Protein AF-0000000069164156 (afdb_homodimer)

Organism: Gadus morhua (NCBI:txid8049)

Solvent-accessible surface area (backbone atoms only — not comparable to full-atom values): 36727 Å² total; per-residue (Å²): 124,60,82,70,53,62,50,69,59,61,73,39,44,88,67,68,81,88,57,86,74,71,64,70,59,52,54,51,50,47,49,49,48,49,48,48,49,50,50,50,49,50,50,50,48,47,49,49,45,45,46,47,46,43,46,46,45,43,45,49,44,43,46,55,59,69,58,55,65,72,64,68,71,74,70,74,67,73,87,68,68,68,37,82,77,46,56,46,67,70,78,40,80,40,43,37,70,47,64,89,41,56,48,30,17,24,53,47,52,46,66,45,45,55,92,90,40,78,55,27,30,41,38,34,58,17,79,41,96,58,37,21,25,28,46,41,34,32,14,62,30,63,66,29,41,51,71,42,46,56,57,92,30,71,49,65,76,44,97,52,70,74,42,88,80,21,40,35,31,26,25,46,39,52,48,59,58,22,39,35,29,26,22,41,93,42,56,25,45,28,35,34,32,68,81,82,62,45,78,31,60,30,76,55,64,88,52,47,33,45,88,47,65,30,26,22,12,44,99,90,48,67,44,77,32,37,11,48,35,33,30,32,31,78,85,42,43,33,40,35,34,26,24,61,87,54,66,41,13,33,29,42,29,33,47,40,74,57,94,79,26,44,37,82,51,68,70,48,80,53,88,48,49,32,51,67,18,39,46,49,34,32,49,67,62,27,39,35,32,26,29,71,74,46,59,51,32,35,28,35,33,32,37,35,34,67,89,78,66,52,71,43,73,74,62,72,43,63,38,70,43,94,39,69,50,63,62,16,48,33,31,32,59,77,77,35,29,36,26,34,18,20,67,25,29,42,34,29,28,43,52,39,70,92,134,73,82,83,52,51,94,58,55,75,90,60,86,84,75,75,89,82,72,85,71,62,71,67,50,59,61,51,52,54,52,49,50,54,52,48,54,54,50,52,57,52,50,55,54,49,52,52,49,48,48,51,46,44,49,46,46,45,48,48,45,48,46,55,59,73,50,60,65,69,66,66,73,71,69,74,68,76,88,69,69,65,38,83,75,47,55,47,66,69,78,41,78,39,43,36,70,48,64,88,40,56,49,31,18,23,54,46,53,46,66,44,45,55,92,91,41,78,55,27,30,39,39,35,55,18,79,42,96,58,36,21,25,28,46,40,34,32,14,61,29,64,66,30,40,51,71,43,48,56,57,92,28,70,48,65,76,46,97,54,72,74,43,87,79,21,38,34,31,25,25,45,39,52,48,59,57,23,40,34,29,24,21,40,93,43,57,25,45,29,33,34,32,69,82,81,62,45,77,30,60,30,75,54,66,89,52,49,32,45,91,46,66,29,27,23,11,46,98,88,47,67,44,78,31,37,12,48,34,34,28,32,30,78,85,42,44,34,40,34,35,27,23,62,88,54,67,42,13,33,30,41,29,34,47,39,73,57,95,79,25,43,37,81,50,68,70,47,82,52,87,50,49,32,51,65,19,39,47,49,33,32,49,68,61,26,41,36,31,27,28,72,74,46,60,49,33,33,29,35,33,33,38,35,34,68,88,79,65,52,70,43,74,74,62,71,41,62,36,70,44,92,38,68,50,64,64,17,49,34,33,30,59,77,75,37,30,36,24,32,19,20,69,24,29,43,34,28,29,43,52,39,67,92

pLDDT: mean 81.56, std 26.95, range [19.06, 98.88]

Radius of gyration: 44.1 Å; Cα contacts (8 Å, |Δi|>4): 1655; chains: 2; bounding box: 41×215×115 Å

Nearest PDB structures (foldseek):
  4wxq-assembly1_A  TM=9.292E-01  e=4.948E-22  Homo sapiens
  7skd-assembly1_A  TM=9.199E-01  e=4.690E-22  Homo sapiens
  7ske-assembly1_A  TM=9.216E-01  e=7.594E-22  Homo sapiens
  7sjw-assembly1_A  TM=9.225E-01  e=3.055E-21  Homo sapiens
  7sib-assembly1_A  TM=9.201E-01  e=4.213E-21  Homo sapiens

Structure (mmCIF, N/CA/C/O backbone):
data_AF-0000000069164156-model_v1
#
loop_
_entity.id
_entity.type
_entity.pdbx_description
1 polymer Si:ch211-194m7.5
#
loop_
_atom_site.group_PDB
_atom_site.id
_atom_site.type_symbol
_atom_site.label_atom_id
_atom_site.label_alt_id
_atom_site.label_comp_id
_atom_site.label_asym_id
_atom_site.label_entity_id
_atom_site.label_seq_id
_atom_site.pdbx_PDB_ins_code
_atom_site.Cartn_x
_atom_site.Cartn_y
_atom_site.Cartn_z
_atom_site.occupancy
_atom_site.B_iso_or_equiv
_atom_site.auth_seq_id
_atom_site.auth_comp_id
_atom_site.auth_asym_id
_atom_site.auth_atom_id
_atom_site.pdbx_PDB_model_num
ATOM 1 N N . MET A 1 1 ? -15.734 114.625 23.109 1 20.78 1 MET A N 1
ATOM 2 C CA . MET A 1 1 ? -14.57 114.562 24 1 20.78 1 MET A CA 1
ATOM 3 C C . MET A 1 1 ? -15 114.438 25.453 1 20.78 1 MET A C 1
ATOM 5 O O . MET A 1 1 ? -14.273 113.875 26.266 1 20.78 1 MET A O 1
ATOM 9 N N . ALA A 1 2 ? -15.836 114.688 25.656 1 21.45 2 ALA A N 1
ATOM 10 C CA . ALA A 1 2 ? -16.016 115.562 26.812 1 21.45 2 ALA A CA 1
ATOM 11 C C . ALA A 1 2 ? -16.766 114.812 27.938 1 21.45 2 ALA A C 1
ATOM 13 O O . ALA A 1 2 ? -16.344 114.875 29.094 1 21.45 2 ALA A O 1
ATOM 14 N N . GLU A 1 3 ? -17.969 114.625 27.719 1 22.23 3 GLU A N 1
ATOM 15 C CA . GLU A 1 3 ? -19.016 113.938 28.516 1 22.23 3 GLU A CA 1
ATOM 16 C C . GLU A 1 3 ? -18.891 112.438 28.484 1 22.23 3 GLU A C 1
ATOM 18 O O . GLU A 1 3 ? -19.594 111.75 29.203 1 22.23 3 GLU A O 1
ATOM 23 N N . ILE A 1 4 ? -17.75 111.938 27.438 1 22.39 4 ILE A N 1
ATOM 24 C CA . ILE A 1 4 ? -17.094 110.625 27.484 1 22.39 4 ILE A CA 1
ATOM 25 C C . ILE A 1 4 ? -16.094 110.625 28.641 1 22.39 4 ILE A C 1
ATOM 27 O O . ILE A 1 4 ? -15.914 109.562 29.266 1 22.39 4 ILE A O 1
ATOM 31 N N . GLN A 1 5 ? -16.125 111.938 28.875 1 22.31 5 GLN A N 1
ATOM 32 C CA . GLN A 1 5 ? -14.945 112.125 29.719 1 22.31 5 GLN A CA 1
ATOM 33 C C . GLN A 1 5 ? -15.281 111.812 31.188 1 22.31 5 GLN A C 1
ATOM 35 O O . GLN A 1 5 ? -14.391 111.688 32.031 1 22.31 5 GLN A O 1
ATOM 40 N N . GLN A 1 6 ? -16.734 111.438 31.578 1 26.98 6 GLN A N 1
ATOM 41 C CA . GLN A 1 6 ? -17.484 111.438 32.844 1 26.98 6 GLN A CA 1
ATOM 42 C C . GLN A 1 6 ? -17.719 110.062 33.375 1 26.98 6 GLN A C 1
ATOM 44 O O . GLN A 1 6 ? -18.125 109.125 32.625 1 26.98 6 GLN A O 1
ATOM 49 N N . LEU A 1 7 ? -17.75 108.875 33.812 1 20.94 7 LEU A N 1
ATOM 50 C CA . LEU A 1 7 ? -16.875 107.875 34.469 1 20.94 7 LEU A CA 1
ATOM 51 C C . LEU A 1 7 ? -15.953 107.188 33.469 1 20.94 7 LEU A C 1
ATOM 53 O O . LEU A 1 7 ? -16.438 106.562 32.531 1 20.94 7 LEU A O 1
ATOM 57 N N . VAL A 1 8 ? -14.469 107.312 32.594 1 20.58 8 VAL A N 1
ATOM 58 C CA . VAL A 1 8 ? -13.156 106.75 32.906 1 20.58 8 VAL A CA 1
ATOM 59 C C . VAL A 1 8 ? -12.867 106.875 34.375 1 20.58 8 VAL A C 1
ATOM 61 O O . VAL A 1 8 ? -12.266 106 35 1 20.58 8 VAL A O 1
ATOM 64 N N . ASN A 1 9 ? -13.484 108.062 35.156 1 19.67 9 ASN A N 1
ATOM 65 C CA . ASN A 1 9 ? -13.266 108.375 36.562 1 19.67 9 ASN A CA 1
ATOM 66 C C . ASN A 1 9 ? -14.211 107.562 37.469 1 19.67 9 ASN A C 1
ATOM 68 O O . ASN A 1 9 ? -13.852 107.25 38.594 1 19.67 9 ASN A O 1
ATOM 72 N N . ARG A 1 10 ? -15.492 107.375 37.344 1 20.78 10 ARG A N 1
ATOM 73 C CA . ARG A 1 10 ? -16.594 107.062 38.281 1 20.78 10 ARG A CA 1
ATOM 74 C C . ARG A 1 10 ? -16.844 105.562 38.375 1 20.78 10 ARG A C 1
ATOM 76 O O . ARG A 1 10 ? -17.344 105.125 39.406 1 20.78 10 ARG A O 1
ATOM 83 N N . LEU A 1 11 ? -16.547 104.688 37.281 1 20.94 11 LEU A N 1
ATOM 84 C CA . LEU A 1 11 ? -15.906 103.562 36.625 1 20.94 11 LEU A CA 1
ATOM 85 C C . LEU A 1 11 ? -14.398 103.562 36.875 1 20.94 11 LEU A C 1
ATOM 87 O O . LEU A 1 11 ? -13.703 102.625 36.531 1 20.94 11 LEU A O 1
ATOM 91 N N . ASN A 1 12 ? -13.531 104.688 37.219 1 20.34 12 ASN A N 1
ATOM 92 C CA . ASN A 1 12 ? -12.359 104.375 38.031 1 20.34 12 ASN A CA 1
ATOM 93 C C . ASN A 1 12 ? -12.742 103.812 39.406 1 20.34 12 ASN A C 1
ATOM 95 O O . ASN A 1 12 ? -12.047 103 39.938 1 20.34 12 ASN A O 1
ATOM 99 N N . SER A 1 13 ? -13.852 104.375 40.312 1 19.06 13 SER A N 1
ATOM 100 C CA . SER A 1 13 ? -14.047 104.375 41.781 1 19.06 13 SER A CA 1
ATOM 101 C C . SER A 1 13 ? -14.938 103.25 42.188 1 19.06 13 SER A C 1
ATOM 103 O O . SER A 1 13 ? -14.891 102.812 43.344 1 19.06 13 SER A O 1
ATOM 105 N N . THR A 1 14 ? -16.016 102.875 42 1 21.02 14 THR A N 1
ATOM 106 C CA . THR A 1 14 ? -16.141 102.125 43.25 1 21.02 14 THR A CA 1
ATOM 107 C C . THR A 1 14 ? -15.164 101 43.281 1 21.02 14 THR A C 1
ATOM 109 O O . THR A 1 14 ? -15.219 100.125 44.188 1 21.02 14 THR A O 1
ATOM 112 N N . HIS A 1 15 ? -14.18 100.562 42.312 1 23.25 15 HIS A N 1
ATOM 113 C CA . HIS A 1 15 ? -13.461 100.188 41.094 1 23.25 15 HIS A CA 1
ATOM 114 C C . HIS A 1 15 ? -11.977 100 41.375 1 23.25 15 HIS A C 1
ATOM 116 O O . HIS A 1 15 ? -11.203 99.688 40.469 1 23.25 15 HIS A O 1
ATOM 122 N N . LEU A 1 16 ? -11.32 100.188 42.812 1 24.34 16 LEU A N 1
ATOM 123 C CA . LEU A 1 16 ? -10.898 100.438 44.188 1 24.34 16 LEU A CA 1
ATOM 124 C C . LEU A 1 16 ? -10.578 99.188 44.938 1 24.34 16 LEU A C 1
ATOM 126 O O . LEU A 1 16 ? -11.422 98.25 45.031 1 24.34 16 LEU A O 1
ATOM 130 N N . GLY A 1 17 ? -9.266 98.812 45.594 1 21.86 17 GLY A N 1
ATOM 131 C CA . GLY A 1 17 ? -8.062 98.688 44.812 1 21.86 17 GLY A CA 1
ATOM 132 C C . GLY A 1 17 ? -7.781 97.312 44.312 1 21.86 17 GLY A C 1
ATOM 133 O O . GLY A 1 17 ? -7.645 96.375 45.125 1 21.86 17 GLY A O 1
ATOM 134 N N . PHE A 1 18 ? -8.289 96.625 43 1 22.89 18 PHE A N 1
ATOM 135 C CA . PHE A 1 18 ? -8.359 95.312 42.375 1 22.89 18 PHE A CA 1
ATOM 136 C C . PHE A 1 18 ? -7.066 94.562 42.594 1 22.89 18 PHE A C 1
ATOM 138 O O . PHE A 1 18 ? -6.664 93.75 41.75 1 22.89 18 PHE A O 1
ATOM 145 N N . ARG A 1 19 ? -6.312 94.875 43.438 1 21 19 ARG A N 1
ATOM 146 C CA . ARG A 1 19 ? -4.918 94.75 43.844 1 21 19 ARG A CA 1
ATOM 147 C C . ARG A 1 19 ? -4.582 93.25 44.125 1 21 19 ARG A C 1
ATOM 149 O O . ARG A 1 19 ? -3.426 92.875 44 1 21 19 ARG A O 1
ATOM 156 N N . GLN A 1 20 ? -5.617 92.812 45 1 22.2 20 GLN A N 1
ATOM 157 C CA . GLN A 1 20 ? -5.074 91.688 45.719 1 22.2 20 GLN A CA 1
ATOM 158 C C . GLN A 1 20 ? -4.762 90.5 44.781 1 22.2 20 GLN A C 1
ATOM 160 O O . GLN A 1 20 ? -5.652 90 44.094 1 22.2 20 GLN A O 1
ATOM 165 N N . GLN A 1 21 ? -3.576 90.438 44.281 1 21.67 21 GLN A N 1
ATOM 166 C CA . GLN A 1 21 ? -2.631 90 43.281 1 21.67 21 GLN A CA 1
ATOM 167 C C . GLN A 1 21 ? -3.004 88.562 42.781 1 21.67 21 GLN A C 1
ATOM 169 O O . GLN A 1 21 ? -3.693 87.812 43.469 1 21.67 21 GLN A O 1
ATOM 174 N N . ASN A 1 22 ? -2.494 88.062 41.5 1 20.86 22 ASN A N 1
ATOM 175 C CA . ASN A 1 22 ? -2.023 87.438 40.281 1 20.86 22 ASN A CA 1
ATOM 176 C C . ASN A 1 22 ? -1.639 86 40.469 1 20.86 22 ASN A C 1
ATOM 178 O O . ASN A 1 22 ? -1.445 85.25 39.5 1 20.86 22 ASN A O 1
ATOM 182 N N . SER A 1 23 ? -1.14 85.688 41.625 1 24.34 23 SER A N 1
ATOM 183 C CA . SER A 1 23 ? -0.153 84.625 41.562 1 24.34 23 SER A CA 1
ATOM 184 C C . SER A 1 23 ? -0.82 83.25 41.375 1 24.34 23 SER A C 1
ATOM 186 O O . SER A 1 23 ? -0.218 82.312 40.781 1 24.34 23 SER A O 1
ATOM 188 N N . ASP A 1 24 ? -1.943 83.188 42.031 1 25.97 24 ASP A N 1
ATOM 189 C CA . ASP A 1 24 ? -2.338 81.75 42.125 1 25.97 24 ASP A CA 1
ATOM 190 C C . ASP A 1 24 ? -2.9 81.25 40.781 1 25.97 24 ASP A C 1
ATOM 192 O O . ASP A 1 24 ? -3.289 80.125 40.656 1 25.97 24 ASP A O 1
ATOM 196 N N . VAL A 1 25 ? -3.436 82.312 40.031 1 29.94 25 VAL A N 1
ATOM 197 C CA . VAL A 1 25 ? -4.02 81.938 38.75 1 29.94 25 VAL A CA 1
ATOM 198 C C . VAL A 1 25 ? -2.959 81.25 37.875 1 29.94 25 VAL A C 1
ATOM 200 O O . VAL A 1 25 ? -3.277 80.688 36.812 1 29.94 25 VAL A O 1
ATOM 203 N N . SER A 1 26 ? -1.722 81.812 38.125 1 26.81 26 SER A N 1
ATOM 204 C CA . SER A 1 26 ? -0.647 81.188 37.312 1 26.81 26 SER A CA 1
ATOM 205 C C . SER A 1 26 ? -0.663 79.688 37.406 1 26.81 26 SER A C 1
ATOM 207 O O . SER A 1 26 ? -0.389 79 36.406 1 26.81 26 SER A O 1
ATOM 209 N N . GLU A 1 27 ? -0.847 79.312 38.594 1 32.41 27 GLU A N 1
ATOM 210 C CA . GLU A 1 27 ? -0.62 77.875 38.719 1 32.41 27 GLU A CA 1
ATOM 211 C C . GLU A 1 27 ? -1.706 77.062 38 1 32.41 27 GLU A C 1
ATOM 213 O O . GLU A 1 27 ? -1.425 76.062 37.406 1 32.41 27 GLU A O 1
ATOM 218 N N . THR A 1 28 ? -2.902 77.625 38.156 1 33.06 28 THR A N 1
ATOM 219 C CA . THR A 1 28 ? -3.961 76.812 37.531 1 33.06 28 THR A CA 1
ATOM 220 C C . THR A 1 28 ? -3.85 76.875 36.031 1 33.06 28 THR A C 1
ATOM 222 O O . THR A 1 28 ? -4.094 75.875 35.312 1 33.06 28 THR A O 1
ATOM 225 N N . LEU A 1 29 ? -3.535 78.125 35.562 1 30.73 29 LEU A N 1
ATOM 226 C CA . LEU A 1 29 ? -3.391 78.188 34.125 1 30.73 29 LEU A CA 1
ATOM 227 C C . LEU A 1 29 ? -2.293 77.25 33.656 1 30.73 29 LEU A C 1
ATOM 229 O O . LEU A 1 29 ? -2.334 76.75 32.5 1 30.73 29 LEU A O 1
ATOM 233 N N . GLN A 1 30 ? -1.179 77.125 34.531 1 33.81 30 GLN A N 1
ATOM 234 C CA . GLN A 1 30 ? -0.145 76.188 34.125 1 33.81 30 GLN A CA 1
ATOM 235 C C . GLN A 1 30 ? -0.714 74.812 34 1 33.81 30 GLN A C 1
ATOM 237 O O . GLN A 1 30 ? -0.333 74.062 33.125 1 33.81 30 GLN A O 1
ATOM 242 N N . SER A 1 31 ? -1.607 74.438 34.938 1 37.69 31 SER A N 1
ATOM 243 C CA . SER A 1 31 ? -2.115 73.125 34.844 1 37.69 31 SER A CA 1
ATOM 244 C C . SER A 1 31 ? -2.965 72.875 33.594 1 37.69 31 SER A C 1
ATOM 246 O O . SER A 1 31 ? -2.992 71.812 33.031 1 37.69 31 SER A O 1
ATOM 248 N N . ILE A 1 32 ? -3.793 73.875 33.344 1 38.38 32 ILE A N 1
ATOM 249 C CA . ILE A 1 32 ? -4.594 73.75 32.125 1 38.38 32 ILE A CA 1
ATOM 250 C C . ILE A 1 32 ? -3.684 73.688 30.906 1 38.38 32 ILE A C 1
ATOM 252 O O . ILE A 1 32 ? -3.902 72.938 29.984 1 38.38 32 ILE A O 1
ATOM 256 N N . LYS A 1 33 ? -2.547 74.688 30.953 1 35.47 33 LYS A N 1
ATOM 257 C CA . LYS A 1 33 ? -1.61 74.562 29.844 1 35.47 33 LYS A CA 1
ATOM 258 C C . LYS A 1 33 ? -1.04 73.188 29.734 1 35.47 33 LYS A C 1
ATOM 260 O O . LYS A 1 33 ? -0.861 72.625 28.641 1 35.47 33 LYS A O 1
ATOM 265 N N . GLU A 1 34 ? -0.749 72.625 30.953 1 41.22 34 GLU A N 1
ATOM 266 C CA . GLU A 1 34 ? -0.186 71.25 30.875 1 41.22 34 GLU A CA 1
ATOM 267 C C . GLU A 1 34 ? -1.199 70.25 30.312 1 41.22 34 GLU A C 1
ATOM 269 O O . GLU A 1 34 ? -0.843 69.375 29.516 1 41.22 34 GLU A O 1
ATOM 274 N N . GLU A 1 35 ? -2.449 70.438 30.781 1 40.41 35 GLU A N 1
ATOM 275 C CA . GLU A 1 35 ? -3.441 69.5 30.219 1 40.41 35 GLU A CA 1
ATOM 276 C C . GLU A 1 35 ? -3.672 69.812 28.734 1 40.41 35 GLU A C 1
ATOM 278 O O . GLU A 1 35 ? -3.838 68.875 27.953 1 40.41 35 GLU A O 1
ATOM 283 N N . MET A 1 36 ? -3.701 71.062 28.438 1 37.31 36 MET A N 1
ATOM 284 C CA . MET A 1 36 ? -3.863 71.375 27.016 1 37.31 36 MET A CA 1
ATOM 285 C C . MET A 1 36 ? -2.666 70.875 26.219 1 37.31 36 MET A C 1
ATOM 287 O O . MET A 1 36 ? -2.809 70.438 25.062 1 37.31 36 MET A O 1
ATOM 291 N N . GLN A 1 37 ? -1.353 71.062 26.828 1 37.12 37 GLN A N 1
ATOM 292 C CA . GLN A 1 37 ? -0.214 70.438 26.141 1 37.12 37 GLN A CA 1
ATOM 293 C C . GLN A 1 37 ? -0.387 68.938 25.969 1 37.12 37 GLN A C 1
ATOM 295 O O . GLN A 1 37 ? 0.011 68.375 24.953 1 37.12 37 GLN A O 1
ATOM 300 N N . GLN A 1 38 ? -0.985 68.312 26.969 1 37.69 38 GLN A N 1
ATOM 301 C CA . GLN A 1 38 ? -1.157 66.875 26.812 1 37.69 38 GLN A CA 1
ATOM 302 C C . GLN A 1 38 ? -2.189 66.562 25.734 1 37.69 38 GLN A C 1
ATOM 304 O O . GLN A 1 38 ? -2.037 65.625 24.984 1 37.69 38 GLN A O 1
ATOM 309 N N . LEU A 1 39 ? -3.338 67.312 25.734 1 35.84 39 LEU A N 1
ATOM 310 C CA . LEU A 1 39 ? -4.312 67.062 24.688 1 35.84 39 LEU A CA 1
ATOM 311 C C . LEU A 1 39 ? -3.744 67.375 23.312 1 35.84 39 LEU A C 1
ATOM 313 O O . LEU A 1 39 ? -3.998 66.688 22.344 1 35.84 39 LEU A O 1
ATOM 317 N N . GLU A 1 40 ? -3.029 68.562 23.188 1 36.06 40 GLU A N 1
ATOM 318 C CA . GLU A 1 40 ? -2.412 68.875 21.891 1 36.06 40 GLU A CA 1
ATOM 319 C C . GLU A 1 40 ? -1.394 67.75 21.531 1 36.06 40 GLU A C 1
ATOM 321 O O . GLU A 1 40 ? -1.247 67.438 20.359 1 36.06 40 GLU A O 1
ATOM 326 N N . ALA A 1 41 ? -0.587 67.25 22.562 1 35.31 41 ALA A N 1
ATOM 327 C CA . ALA A 1 41 ? 0.325 66.188 22.203 1 35.31 41 ALA A CA 1
ATOM 328 C C . ALA A 1 41 ? -0.442 65 21.703 1 35.31 41 ALA A C 1
ATOM 330 O O . ALA A 1 41 ? 0.023 64.25 20.812 1 35.31 41 ALA A O 1
ATOM 331 N N . PHE A 1 42 ? -1.635 64.688 22.328 1 34.38 42 PHE A N 1
ATOM 332 C CA . PHE A 1 42 ? -2.432 63.531 21.828 1 34.38 42 PHE A CA 1
ATOM 333 C C . PHE A 1 42 ? -2.92 63.812 20.422 1 34.38 42 PHE A C 1
ATOM 335 O O . PHE A 1 42 ? -2.92 62.906 19.578 1 34.38 42 PHE A O 1
ATOM 342 N N . ASP A 1 43 ? -3.441 65.062 20.188 1 33.06 43 ASP A N 1
ATOM 343 C CA . ASP A 1 43 ? -3.926 65.312 18.844 1 33.06 43 ASP A CA 1
ATOM 344 C C . ASP A 1 43 ? -2.787 65.25 17.828 1 33.06 43 ASP A C 1
ATOM 346 O O . ASP A 1 43 ? -2.971 64.75 16.719 1 33.06 43 ASP A O 1
ATOM 350 N N . THR A 1 44 ? -1.634 65.938 18.188 1 34.88 44 THR A N 1
ATOM 351 C CA . THR A 1 44 ? -0.538 65.812 17.219 1 34.88 44 THR A CA 1
ATOM 352 C C . THR A 1 44 ? -0.083 64.375 17.016 1 34.88 44 THR A C 1
ATOM 354 O O . THR A 1 44 ? 0.328 64 15.922 1 34.88 44 THR A O 1
ATOM 357 N N . MET A 1 45 ? -0.075 63.562 18.172 1 32.09 45 MET A N 1
ATOM 358 C CA . MET A 1 45 ? 0.319 62.188 17.953 1 32.09 45 MET A CA 1
ATOM 359 C C . MET A 1 45 ? -0.687 61.469 17.047 1 32.09 45 MET A C 1
ATOM 361 O O . MET A 1 45 ? -0.321 60.562 16.297 1 32.09 45 MET A O 1
ATOM 365 N N . GLN A 1 46 ? -1.997 61.781 17.219 1 35.06 46 GLN A N 1
ATOM 366 C CA . GLN A 1 46 ? -2.939 61.156 16.312 1 35.06 46 GLN A CA 1
ATOM 367 C C . GLN A 1 46 ? -2.703 61.594 14.875 1 35.06 46 GLN A C 1
ATOM 369 O O . GLN A 1 46 ? -2.812 60.781 13.953 1 35.06 46 GLN A O 1
ATOM 374 N N . THR A 1 47 ? -2.508 62.938 14.719 1 38.25 47 THR A N 1
ATOM 375 C CA . THR A 1 47 ? -2.266 63.344 13.336 1 38.25 47 THR A CA 1
ATOM 376 C C . THR A 1 47 ? -0.995 62.688 12.797 1 38.25 47 THR A C 1
ATOM 378 O O . THR A 1 47 ? -0.962 62.219 11.656 1 38.25 47 THR A O 1
ATOM 381 N N . VAL A 1 48 ? 0.113 62.719 13.641 1 40.97 48 VAL A N 1
ATOM 382 C CA . VAL A 1 48 ? 1.314 62.062 13.148 1 40.97 48 VAL A CA 1
ATOM 383 C C . VAL A 1 48 ? 1.033 60.562 12.938 1 40.97 48 VAL A C 1
ATOM 385 O O . VAL A 1 48 ? 1.536 59.969 11.992 1 40.97 48 VAL A O 1
ATOM 388 N N . ARG A 1 49 ? 0.25 59.969 13.859 1 37.44 49 ARG A N 1
ATOM 389 C CA . ARG A 1 49 ? -0.077 58.562 13.609 1 37.44 49 ARG A CA 1
ATOM 390 C C . ARG A 1 49 ? -0.882 58.406 12.32 1 37.44 49 ARG A C 1
ATOM 392 O O . ARG A 1 49 ? -0.671 57.469 11.555 1 37.44 49 ARG A O 1
ATOM 399 N N . ARG A 1 50 ? -1.756 59.375 12.133 1 40 50 ARG A N 1
ATOM 400 C CA . ARG A 1 50 ? -2.51 59.25 10.891 1 40 50 ARG A CA 1
ATOM 401 C C . ARG A 1 50 ? -1.614 59.5 9.68 1 40 50 ARG A C 1
ATOM 403 O O . ARG A 1 50 ? -1.75 58.844 8.656 1 40 50 ARG A O 1
ATOM 410 N N . GLU A 1 51 ? -0.794 60.562 9.883 1 43.81 51 GLU A N 1
ATOM 411 C CA . GLU A 1 51 ? 0.1 60.781 8.75 1 43.81 51 GLU A CA 1
ATOM 412 C C . GLU A 1 51 ? 1.084 59.625 8.594 1 43.81 51 GLU A C 1
ATOM 414 O O . GLU A 1 51 ? 1.417 59.219 7.473 1 43.81 51 GLU A O 1
ATOM 419 N N . LYS A 1 52 ? 1.624 59.062 9.766 1 42.06 52 LYS A N 1
ATOM 420 C CA . LYS A 1 52 ? 2.451 57.875 9.602 1 42.06 52 LYS A CA 1
ATOM 421 C C . LYS A 1 52 ? 1.638 56.719 9.039 1 42.06 52 LYS A C 1
ATOM 423 O O . LYS A 1 52 ? 2.133 55.938 8.211 1 42.06 52 LYS A O 1
ATOM 428 N N . THR A 1 53 ? 0.336 56.562 9.594 1 44.69 53 THR A N 1
ATOM 429 C CA . THR A 1 53 ? -0.496 55.562 8.961 1 44.69 53 THR A CA 1
ATOM 430 C C . THR A 1 53 ? -0.748 55.875 7.496 1 44.69 53 THR A C 1
ATOM 432 O O . THR A 1 53 ? -0.728 55 6.641 1 44.69 53 THR A O 1
ATOM 435 N N . ASN A 1 54 ? -1.013 57.188 7.25 1 42.97 54 ASN A N 1
ATOM 436 C CA . ASN A 1 54 ? -1.181 57.531 5.844 1 42.97 54 ASN A CA 1
ATOM 437 C C . ASN A 1 54 ? 0.113 57.312 5.059 1 42.97 54 ASN A C 1
ATOM 439 O O . ASN A 1 54 ? 0.09 56.844 3.93 1 42.97 54 ASN A O 1
ATOM 443 N N . ASN A 1 55 ? 1.256 57.844 5.68 1 46.03 55 ASN A N 1
ATOM 444 C CA . ASN A 1 55 ? 2.496 57.562 4.957 1 46.03 55 ASN A CA 1
ATOM 445 C C . ASN A 1 55 ? 2.799 56.094 4.891 1 46.03 55 ASN A C 1
ATOM 447 O O . ASN A 1 55 ? 3.316 55.594 3.883 1 46.03 55 ASN A O 1
ATOM 451 N N . ARG A 1 56 ? 2.561 55.344 6.074 1 41.31 56 ARG A N 1
ATOM 452 C CA . ARG A 1 56 ? 2.693 53.906 5.941 1 41.31 56 ARG A CA 1
ATOM 453 C C . ARG A 1 56 ? 1.698 53.344 4.926 1 41.31 56 ARG A C 1
ATOM 455 O O . ARG A 1 56 ? 2.051 52.5 4.094 1 41.31 56 ARG A O 1
ATOM 462 N N . LEU A 1 57 ? 0.438 53.844 4.984 1 44.84 57 LEU A N 1
ATOM 463 C CA . LEU A 1 57 ? -0.51 53.406 3.967 1 44.84 57 LEU A CA 1
ATOM 464 C C . LEU A 1 57 ? -0.058 53.844 2.58 1 44.84 57 LEU A C 1
ATOM 466 O O . LEU A 1 57 ? -0.233 53.125 1.602 1 44.84 57 LEU A O 1
ATOM 470 N N . THR A 1 58 ? 0.427 55.031 2.52 1 43.19 58 THR A N 1
ATOM 471 C CA . THR A 1 58 ? 0.911 55.469 1.208 1 43.19 58 THR A CA 1
ATOM 472 C C . THR A 1 58 ? 2.174 54.688 0.827 1 43.19 58 THR A C 1
ATOM 474 O O . THR A 1 58 ? 2.35 54.312 -0.332 1 43.19 58 THR A O 1
ATOM 477 N N . ARG A 1 59 ? 3.199 54.5 1.766 1 40.72 59 ARG A N 1
ATOM 478 C CA . ARG A 1 59 ? 4.332 53.656 1.424 1 40.72 59 ARG A CA 1
ATOM 479 C C . ARG A 1 59 ? 3.877 52.219 1.171 1 40.72 59 ARG A C 1
ATOM 481 O O . ARG A 1 59 ? 4.383 51.562 0.267 1 40.72 59 ARG A O 1
ATOM 488 N N . ASP A 1 60 ? 2.941 51.688 2.053 1 40.62 60 ASP A N 1
ATOM 489 C CA . ASP A 1 60 ? 2.352 50.375 1.733 1 40.62 60 ASP A CA 1
ATOM 490 C C . ASP A 1 60 ? 1.582 50.438 0.416 1 40.62 60 ASP A C 1
ATOM 492 O O . ASP A 1 60 ? 1.583 49.469 -0.353 1 40.62 60 ASP A O 1
ATOM 496 N N . LEU A 1 61 ? 0.858 51.5 0.159 1 40.06 61 LEU A N 1
ATOM 497 C CA . LEU A 1 61 ? 0.253 51.656 -1.155 1 40.06 61 LEU A CA 1
ATOM 498 C C . LEU A 1 61 ? 1.324 51.812 -2.23 1 40.06 61 LEU A C 1
ATOM 500 O O . LEU A 1 61 ? 1.193 51.281 -3.326 1 40.06 61 LEU A O 1
ATOM 504 N N . ASP A 1 62 ? 2.279 52.719 -2.064 1 37.84 62 ASP A N 1
ATOM 505 C CA . ASP A 1 62 ? 3.354 52.844 -3.045 1 37.84 62 ASP A CA 1
ATOM 506 C C . ASP A 1 62 ? 4.168 51.562 -3.129 1 37.84 62 ASP A C 1
ATOM 508 O O . ASP A 1 62 ? 4.586 51.156 -4.215 1 37.84 62 ASP A O 1
ATOM 512 N N . HIS A 1 63 ? 4.758 50.938 -1.923 1 32.78 63 HIS A N 1
ATOM 513 C CA . HIS A 1 63 ? 5.348 49.625 -2.004 1 32.78 63 HIS A CA 1
ATOM 514 C C . HIS A 1 63 ? 4.363 48.594 -2.582 1 32.78 63 HIS A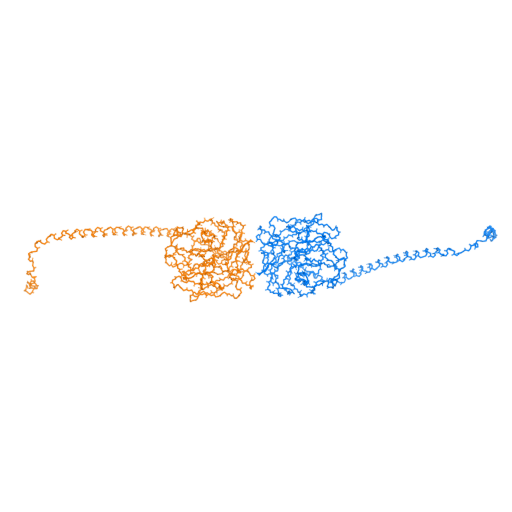 C 1
ATOM 516 O O . HIS A 1 63 ? 4.766 47.625 -3.211 1 32.78 63 HIS A O 1
ATOM 522 N N . CYS A 1 64 ? 3.049 48.531 -2.217 1 35.16 64 CYS A N 1
ATOM 523 C CA . CYS A 1 64 ? 2.023 47.844 -2.984 1 35.16 64 CYS A CA 1
ATOM 524 C C . CYS A 1 64 ? 2.059 48.25 -4.449 1 35.16 64 CYS A C 1
ATOM 526 O O . CYS A 1 64 ? 1.803 47.438 -5.34 1 35.16 64 CYS A O 1
ATOM 528 N N . LYS A 1 65 ? 2.029 49.469 -4.793 1 32.09 65 LYS A N 1
ATOM 529 C CA . LYS A 1 65 ? 2.057 49.906 -6.188 1 32.09 65 LYS A CA 1
ATOM 530 C C . LYS A 1 65 ? 3.389 49.531 -6.844 1 32.09 65 LYS A C 1
ATOM 532 O O . LYS A 1 65 ? 3.432 49.188 -8.023 1 32.09 65 LYS A O 1
ATOM 537 N N . ASN A 1 66 ? 4.574 50.094 -6.41 1 33.06 66 ASN A N 1
ATOM 538 C CA . ASN A 1 66 ? 5.824 49.781 -7.102 1 33.06 66 ASN A CA 1
ATOM 539 C C . ASN A 1 66 ? 6.277 48.344 -6.859 1 33.06 66 ASN A C 1
ATOM 541 O O . ASN A 1 66 ? 7.242 47.906 -7.469 1 33.06 66 ASN A O 1
ATOM 545 N N . GLY A 1 67 ? 6.359 47.844 -5.664 1 26.03 67 GLY A N 1
ATOM 546 C CA . GLY A 1 67 ? 6.734 46.469 -5.426 1 26.03 67 GLY A CA 1
ATOM 547 C C . GLY A 1 67 ? 5.734 45.469 -5.992 1 26.03 67 GLY A C 1
ATOM 548 O O . GLY A 1 67 ? 5.078 44.75 -5.242 1 26.03 67 GLY A O 1
ATOM 549 N N . ARG A 1 68 ? 5.098 45.875 -7.113 1 27.81 68 ARG A N 1
ATOM 550 C CA . ARG A 1 68 ? 4.488 45.031 -8.133 1 27.81 68 ARG A CA 1
ATOM 551 C C . ARG A 1 68 ? 5.324 43.781 -8.367 1 27.81 68 ARG A C 1
ATOM 553 O O . ARG A 1 68 ? 6.234 43.781 -9.195 1 27.81 68 ARG A O 1
ATOM 560 N N . HIS A 1 69 ? 5.887 43.219 -7.32 1 27.09 69 HIS A N 1
ATOM 561 C CA . HIS A 1 69 ? 6.402 41.938 -7.789 1 27.09 69 HIS A CA 1
ATOM 562 C C . HIS A 1 69 ? 5.398 41.25 -8.703 1 27.09 69 HIS A C 1
ATOM 564 O O . HIS A 1 69 ? 4.211 41.156 -8.383 1 27.09 69 HIS A O 1
ATOM 570 N N . LEU A 1 70 ? 5.66 41.25 -9.938 1 27.8 70 LEU A N 1
ATOM 571 C CA . LEU A 1 70 ? 5 40.469 -10.992 1 27.8 70 LEU A CA 1
ATOM 572 C C . LEU A 1 70 ? 4.562 39.125 -10.492 1 27.8 70 LEU A C 1
ATOM 574 O O . LEU A 1 70 ? 5.402 38.25 -10.25 1 27.8 70 LEU A O 1
ATOM 578 N N . ILE A 1 71 ? 3.799 39.094 -9.523 1 29.2 71 ILE A N 1
ATOM 579 C CA . ILE A 1 71 ? 3.178 37.781 -9.438 1 29.2 71 ILE A CA 1
ATOM 580 C C . ILE A 1 71 ? 2.879 37.25 -10.844 1 29.2 71 ILE A C 1
ATOM 582 O O . ILE A 1 71 ? 2.09 37.875 -11.578 1 29.2 71 ILE A O 1
ATOM 586 N N . PRO A 1 72 ? 4.02 36.844 -11.555 1 29.97 72 PRO A N 1
ATOM 587 C CA . PRO A 1 72 ? 3.664 36.469 -12.93 1 29.97 72 PRO A CA 1
ATOM 588 C C . PRO A 1 72 ? 2.213 36 -13.062 1 29.97 72 PRO A C 1
ATOM 590 O O . PRO A 1 72 ? 1.661 35.406 -12.133 1 29.97 72 PRO A O 1
ATOM 593 N N . THR A 1 73 ? 1.452 36.812 -13.602 1 28.91 73 THR A N 1
ATOM 594 C CA . THR A 1 73 ? 0.173 36.375 -14.148 1 28.91 73 THR A CA 1
ATOM 595 C C . THR A 1 73 ? 0.281 34.969 -14.719 1 28.91 73 THR A C 1
ATOM 597 O O . THR A 1 73 ? 0.937 34.75 -15.734 1 28.91 73 THR A O 1
ATOM 600 N N . VAL A 1 74 ? 0.526 34 -13.844 1 31.81 74 VAL A N 1
ATOM 601 C CA . VAL A 1 74 ? 0.384 32.656 -14.422 1 31.81 74 VAL A CA 1
ATOM 602 C C . VAL A 1 74 ? -0.775 32.656 -15.414 1 31.81 74 VAL A C 1
ATOM 604 O O . VAL A 1 74 ? -1.89 33.062 -15.086 1 31.81 74 VAL A O 1
ATOM 607 N N . ASN A 1 75 ? -0.476 33.062 -16.656 1 30.78 75 ASN A N 1
ATOM 608 C CA . ASN A 1 75 ? -1.433 32.875 -17.734 1 30.78 75 ASN A CA 1
ATOM 609 C C . ASN A 1 75 ? -2.33 31.672 -17.516 1 30.78 75 ASN A C 1
ATOM 611 O O . ASN A 1 75 ? -1.846 30.578 -17.172 1 30.78 75 ASN A O 1
ATOM 615 N N . PRO A 1 76 ? -3.59 31.891 -17.375 1 34.66 76 PRO A N 1
ATOM 616 C CA . PRO A 1 76 ? -4.613 30.844 -17.297 1 34.66 76 PRO A CA 1
ATOM 617 C C . PRO A 1 76 ? -4.445 29.781 -18.375 1 34.66 76 PRO A C 1
ATOM 619 O O . PRO A 1 76 ? -5.395 29.047 -18.672 1 34.66 76 PRO A O 1
ATOM 622 N N . SER A 1 77 ? -3.387 29.734 -19.141 1 33.66 77 SER A N 1
ATOM 623 C CA . SER A 1 77 ? -3.637 28.938 -20.344 1 33.66 77 SER A CA 1
ATOM 624 C C . SER A 1 77 ? -4.309 27.625 -19.984 1 33.66 77 SER A C 1
ATOM 626 O O . SER A 1 77 ? -5.34 27.266 -20.562 1 33.66 77 SER A O 1
ATOM 628 N N . HIS A 1 78 ? -3.656 26.484 -20.188 1 37.41 78 HIS A N 1
ATOM 629 C CA . HIS A 1 78 ? -4.383 25.219 -20.156 1 37.41 78 HIS A CA 1
ATOM 630 C C . HIS A 1 78 ? -5.062 25 -18.812 1 37.41 78 HIS A C 1
ATOM 632 O O . HIS A 1 78 ? -4.625 25.547 -17.797 1 37.41 78 HIS A O 1
ATOM 638 N N . GLY A 1 79 ? -6.473 24.672 -18.625 1 45.06 79 GLY A N 1
ATOM 639 C CA . GLY A 1 79 ? -7.492 24.469 -17.609 1 45.06 79 GLY A CA 1
ATOM 640 C C . GLY A 1 79 ? -6.922 24.125 -16.25 1 45.06 79 GLY A C 1
ATOM 641 O O . GLY A 1 79 ? -7.664 24 -15.281 1 45.06 79 GLY A O 1
ATOM 642 N N . GLY A 1 80 ? -5.898 23.375 -16.062 1 57.31 80 GLY A N 1
ATOM 643 C CA . GLY A 1 80 ? -5.621 22.875 -14.727 1 57.31 80 GLY A CA 1
ATOM 644 C C . GLY A 1 80 ? -4.879 23.891 -13.867 1 57.31 80 GLY A C 1
ATOM 645 O O . GLY A 1 80 ? -4.324 24.859 -14.375 1 57.31 80 GLY A O 1
ATOM 646 N N . GLY A 1 81 ? -5.266 24.359 -12.516 1 71.56 81 GLY A N 1
ATOM 647 C CA . GLY A 1 81 ? -4.578 25.156 -11.523 1 71.56 81 GLY A CA 1
ATOM 648 C C . GLY A 1 81 ? -3.074 24.969 -11.539 1 71.56 81 GLY A C 1
ATOM 649 O O . GLY A 1 81 ? -2.553 24.172 -12.305 1 71.56 81 GLY A O 1
ATOM 650 N N . PRO A 1 82 ? -2.314 25.984 -10.844 1 89.38 82 PRO A N 1
ATOM 651 C CA . PRO A 1 82 ? -0.86 25.844 -10.75 1 89.38 82 PRO A CA 1
ATOM 652 C C . PRO A 1 82 ? -0.432 24.438 -10.312 1 89.38 82 PRO A C 1
ATOM 654 O O . PRO A 1 82 ? -1.111 23.812 -9.5 1 89.38 82 PRO A O 1
ATOM 657 N N . ARG A 1 83 ? 0.553 23.969 -11.016 1 90.62 83 ARG A N 1
ATOM 658 C CA . ARG A 1 83 ? 1.085 22.656 -10.688 1 90.62 83 ARG A CA 1
ATOM 659 C C . ARG A 1 83 ? 2.465 22.766 -10.047 1 90.62 83 ARG A C 1
ATOM 661 O O . ARG A 1 83 ? 3.277 23.594 -10.453 1 90.62 83 ARG A O 1
ATOM 668 N N . LEU A 1 84 ? 2.705 21.984 -9.055 1 95.94 84 LEU A N 1
ATOM 669 C CA . LEU A 1 84 ? 4.016 21.906 -8.422 1 95.94 84 LEU A CA 1
ATOM 670 C C . LEU A 1 84 ? 5.07 21.422 -9.406 1 95.94 84 LEU A C 1
ATOM 672 O O . LEU A 1 84 ? 4.895 20.375 -10.047 1 95.94 84 LEU A O 1
ATOM 676 N N . VAL A 1 85 ? 6.16 22.125 -9.547 1 94.19 85 VAL A N 1
ATOM 677 C CA . VAL A 1 85 ? 7.141 21.734 -10.555 1 94.19 85 VAL A CA 1
ATOM 678 C C . VAL A 1 85 ? 8.469 21.406 -9.883 1 94.19 85 VAL A C 1
ATOM 680 O O . VAL A 1 85 ? 9.289 20.672 -10.445 1 94.19 85 VAL A O 1
ATOM 683 N N . ASN A 1 86 ? 8.625 22.031 -8.656 1 94.25 86 ASN A N 1
ATOM 684 C CA . ASN A 1 86 ? 9.891 21.75 -7.973 1 94.25 86 ASN A CA 1
ATOM 685 C C . ASN A 1 86 ? 9.805 22.078 -6.484 1 94.25 86 ASN A C 1
ATOM 687 O O . ASN A 1 86 ? 8.969 22.891 -6.07 1 94.25 86 ASN A O 1
ATOM 691 N N . VAL A 1 87 ? 10.594 21.438 -5.742 1 96.56 87 VAL A N 1
ATOM 692 C CA . VAL A 1 87 ? 10.797 21.734 -4.324 1 96.56 87 VAL A CA 1
ATOM 693 C C . VAL A 1 87 ? 12.289 21.922 -4.043 1 96.56 87 VAL A C 1
ATOM 695 O O . VAL A 1 87 ? 13.094 21.031 -4.316 1 96.56 87 VAL A O 1
ATOM 698 N N . THR A 1 88 ? 12.648 23.062 -3.523 1 94.62 88 THR A N 1
ATOM 699 C CA . THR A 1 88 ? 14.062 23.359 -3.287 1 94.62 88 THR A CA 1
ATOM 700 C C . THR A 1 88 ? 14.305 23.672 -1.815 1 94.62 88 THR A C 1
ATOM 702 O O . THR A 1 88 ? 13.414 24.172 -1.125 1 94.62 88 THR A O 1
ATOM 705 N N . GLY A 1 89 ? 15.609 23.453 -1.393 1 90.69 89 GLY A N 1
ATOM 706 C CA . GLY A 1 89 ? 15.961 23.719 -0.008 1 90.69 89 GLY A CA 1
ATOM 707 C C . GLY A 1 89 ? 16.922 22.703 0.58 1 90.69 89 GLY A C 1
ATOM 708 O O . GLY A 1 89 ? 17.5 21.891 -0.148 1 90.69 89 GLY A O 1
ATOM 709 N N . PRO A 1 90 ? 17 22.859 1.921 1 94.19 90 PRO A N 1
ATOM 710 C CA . PRO A 1 90 ? 16.156 23.547 2.912 1 94.19 90 PRO A CA 1
ATOM 711 C C . PRO A 1 90 ? 16.438 25.047 2.982 1 94.19 90 PRO A C 1
ATOM 713 O O . PRO A 1 90 ? 17.578 25.469 2.754 1 94.19 90 PRO A O 1
ATOM 716 N N . ARG A 1 91 ? 15.375 25.781 3.275 1 94.31 91 ARG A N 1
ATOM 717 C CA . ARG A 1 91 ? 15.492 27.219 3.521 1 94.31 91 ARG A CA 1
ATOM 718 C C . ARG A 1 91 ? 15.617 27.516 5.016 1 94.31 91 ARG A C 1
ATOM 720 O O . ARG A 1 91 ? 16.219 28.516 5.41 1 94.31 91 ARG A O 1
ATOM 727 N N . VAL A 1 92 ? 15.023 26.719 5.82 1 94.81 92 VAL A N 1
ATOM 728 C CA . VAL A 1 92 ? 15.078 26.781 7.277 1 94.81 92 VAL A CA 1
ATOM 729 C C . VAL A 1 92 ? 15.406 25.391 7.84 1 94.81 92 VAL A C 1
ATOM 731 O O . VAL A 1 92 ? 14.922 24.375 7.332 1 94.81 92 VAL A O 1
ATOM 734 N N . TYR A 1 93 ? 16.281 25.312 8.812 1 95.31 93 TYR A N 1
ATOM 735 C CA . TYR A 1 93 ? 16.609 24.109 9.57 1 95.31 93 TYR A CA 1
ATOM 736 C C . TYR A 1 93 ? 16.953 24.453 11.008 1 95.31 93 TYR A C 1
ATOM 738 O O . TYR A 1 93 ? 18 25.047 11.273 1 95.31 93 TYR A O 1
ATOM 746 N N . THR A 1 94 ? 16.047 24.047 11.953 1 95.25 94 THR A N 1
ATOM 747 C CA . THR A 1 94 ? 16.266 24.438 13.336 1 95.25 94 THR A CA 1
ATOM 748 C C . THR A 1 94 ? 15.641 23.438 14.297 1 95.25 94 THR A C 1
ATOM 750 O O . THR A 1 94 ? 14.641 22.797 13.969 1 95.25 94 THR A O 1
ATOM 753 N N . ALA A 1 95 ? 16.156 23.359 15.453 1 92.19 95 ALA A N 1
ATOM 754 C CA . ALA A 1 95 ? 15.594 22.516 16.516 1 92.19 95 ALA A CA 1
ATOM 755 C C . ALA A 1 95 ? 14.695 23.344 17.438 1 92.19 95 ALA A C 1
ATOM 757 O O . ALA A 1 95 ? 13.922 22.781 18.219 1 92.19 95 ALA A O 1
ATOM 758 N N . GLY A 1 96 ? 14.883 24.656 17.312 1 89.44 96 GLY A N 1
ATOM 759 C CA . GLY A 1 96 ? 14.109 25.547 18.172 1 89.44 96 GLY A CA 1
ATOM 760 C C . GLY A 1 96 ? 14.492 25.453 19.641 1 89.44 96 GLY A C 1
ATOM 761 O O . GLY A 1 96 ? 15.672 25.328 19.969 1 89.44 96 GLY A O 1
ATOM 762 N N . GLU A 1 97 ? 13.617 25.578 20.594 1 85.19 97 GLU A N 1
ATOM 763 C CA . GLU A 1 97 ? 13.805 25.734 22.047 1 85.19 97 GLU A CA 1
ATOM 764 C C . GLU A 1 97 ? 14.281 24.422 22.672 1 85.19 97 GLU A C 1
ATOM 766 O O . GLU A 1 97 ? 14.992 24.438 23.688 1 85.19 97 GLU A O 1
ATOM 771 N N . TYR A 1 98 ? 13.953 23.266 22.172 1 83.56 98 TYR A N 1
ATOM 772 C CA . TYR A 1 98 ? 14.234 22 22.844 1 83.56 98 TYR A CA 1
ATOM 773 C C . TYR A 1 98 ? 14.984 21.047 21.922 1 83.56 98 TYR A C 1
ATOM 775 O O . TYR A 1 98 ? 14.508 19.938 21.641 1 83.56 98 TYR A O 1
ATOM 783 N N . PRO A 1 99 ? 16.188 21.438 21.641 1 81.94 99 PRO A N 1
ATOM 784 C CA . PRO A 1 99 ? 16.922 20.562 20.719 1 81.94 99 PRO A CA 1
ATOM 785 C C . PRO A 1 99 ? 17.109 19.141 21.266 1 81.94 99 PRO A C 1
ATOM 787 O O . PRO A 1 99 ? 17.438 18.969 22.453 1 81.94 99 PRO A O 1
ATOM 790 N N . GLY A 1 100 ? 16.859 18.172 20.406 1 81.25 100 GLY A N 1
ATOM 791 C CA . GLY A 1 100 ? 17.078 16.781 20.766 1 81.25 100 GLY A CA 1
ATOM 792 C C . GLY A 1 100 ? 15.898 16.156 21.5 1 81.25 100 GLY A C 1
ATOM 793 O O . GLY A 1 100 ? 15.914 14.953 21.781 1 81.25 100 GLY A O 1
ATOM 794 N N . SER A 1 101 ? 14.992 17.016 21.766 1 85.62 101 SER A N 1
ATOM 795 C CA . SER A 1 101 ? 13.82 16.516 22.469 1 85.62 101 SER A CA 1
ATOM 796 C C . SER A 1 101 ? 12.594 16.484 21.562 1 85.62 101 SER A C 1
ATOM 798 O O . SER A 1 101 ? 12.594 17.094 20.5 1 85.62 101 SER A O 1
ATOM 800 N N . TYR A 1 102 ? 11.664 15.656 21.859 1 89.94 102 TYR A N 1
ATOM 801 C CA . TYR A 1 102 ? 10.344 15.578 21.25 1 89.94 102 TYR A CA 1
ATOM 802 C C . TYR A 1 102 ? 10.453 15.312 19.75 1 89.94 102 TYR A C 1
ATOM 804 O O . TYR A 1 102 ? 10.469 16.25 18.953 1 89.94 102 TYR A O 1
ATOM 812 N N . LYS A 1 103 ? 10.375 14.281 19.328 1 91.69 103 LYS A N 1
ATOM 813 C CA . LYS A 1 103 ? 10.641 13.82 17.969 1 91.69 103 LYS A CA 1
ATOM 814 C C . LYS A 1 103 ? 9.445 14.102 17.047 1 91.69 103 LYS A C 1
ATOM 816 O O . LYS A 1 103 ? 9.609 14.234 15.836 1 91.69 103 LYS A O 1
ATOM 821 N N . PHE A 1 104 ? 8.266 14.258 17.703 1 94.88 104 PHE A N 1
ATOM 822 C CA . PHE A 1 104 ? 7.051 14.367 16.906 1 94.88 104 PHE A CA 1
ATOM 823 C C . PHE A 1 104 ? 6.363 15.703 17.156 1 94.88 104 PHE A C 1
ATOM 825 O O . PHE A 1 104 ? 6.359 16.219 18.281 1 94.88 104 PHE A O 1
ATOM 832 N N . GLY A 1 105 ? 5.77 16.203 16.094 1 96.44 105 GLY A N 1
ATOM 833 C CA . GLY A 1 105 ? 5.066 17.469 16.156 1 96.44 105 GLY A CA 1
ATOM 834 C C . GLY A 1 105 ? 4.746 18.047 14.797 1 96.44 105 GLY A C 1
ATOM 835 O O . GLY A 1 105 ? 4.762 17.328 13.797 1 96.44 105 GLY A O 1
ATOM 836 N N . SER A 1 106 ? 4.332 19.281 14.82 1 97.75 106 SER A N 1
ATOM 837 C CA . SER A 1 106 ? 4.062 20.031 13.602 1 97.75 106 SER A CA 1
ATOM 838 C C . SER A 1 106 ? 4.297 21.531 13.82 1 97.75 106 SER A C 1
ATOM 840 O O . SER A 1 106 ? 4.359 21.984 14.961 1 97.75 106 SER A O 1
ATOM 842 N N . TRP A 1 107 ? 4.496 22.234 12.703 1 97.69 107 TRP A N 1
ATOM 843 C CA . TRP A 1 107 ? 4.758 23.672 12.805 1 97.69 107 TRP A CA 1
ATOM 844 C C . TRP A 1 107 ? 4.449 24.375 11.484 1 97.69 107 TRP A C 1
ATOM 846 O O . TRP A 1 107 ? 4.191 23.719 10.469 1 97.69 107 TRP A O 1
ATOM 856 N N . GLY A 1 108 ? 4.336 25.656 11.555 1 97 108 GLY A N 1
ATOM 857 C CA . GLY A 1 108 ? 4.09 26.391 10.328 1 97 108 GLY A CA 1
ATOM 858 C C . GLY A 1 108 ? 3.539 27.781 10.578 1 97 108 GLY A C 1
ATOM 859 O O . GLY A 1 108 ? 3.814 28.391 11.617 1 97 108 GLY A O 1
ATOM 860 N N . ARG A 1 109 ? 2.953 28.297 9.539 1 97.06 109 ARG A N 1
ATOM 861 C CA . ARG A 1 109 ? 2.281 29.594 9.578 1 97.06 109 ARG A CA 1
ATOM 862 C C . ARG A 1 109 ? 0.783 29.453 9.344 1 97.06 109 ARG A C 1
ATOM 864 O O . ARG A 1 109 ? 0.342 28.484 8.719 1 97.06 109 ARG A O 1
ATOM 871 N N . ASP A 1 110 ? 0.09 30.344 9.922 1 97.31 110 ASP A N 1
ATOM 872 C CA . ASP A 1 110 ? -1.345 30.391 9.648 1 97.31 110 ASP A CA 1
ATOM 873 C C . ASP A 1 110 ? -1.628 31.031 8.289 1 97.31 110 ASP A C 1
ATOM 875 O O . ASP A 1 110 ? -1.313 32.188 8.07 1 97.31 110 ASP A O 1
ATOM 879 N N . PRO A 1 111 ? -2.275 30.281 7.406 1 97.31 111 PRO A N 1
ATOM 880 C CA . PRO A 1 111 ? -2.588 30.844 6.09 1 97.31 111 PRO A CA 1
ATOM 881 C C . PRO A 1 111 ? -3.57 32 6.16 1 97.31 111 PRO A C 1
ATOM 883 O O . PRO A 1 111 ? -3.635 32.812 5.234 1 97.31 111 PRO A O 1
ATOM 886 N N . LYS A 1 112 ? -4.371 32.062 7.125 1 96.44 112 LYS A N 1
ATOM 887 C CA . LYS A 1 112 ? -5.352 33.125 7.328 1 96.44 112 LYS A CA 1
ATOM 888 C C . LYS A 1 112 ? -5.23 33.719 8.727 1 96.44 112 LYS A C 1
ATOM 890 O O . LYS A 1 112 ? -6.18 33.688 9.516 1 96.44 112 LYS A O 1
ATOM 895 N N . PRO A 1 113 ? -4.199 34.406 8.984 1 94.69 113 PRO A N 1
ATOM 896 C CA . PRO A 1 113 ? -3.957 34.938 10.32 1 94.69 113 PRO A CA 1
ATOM 897 C C . PRO A 1 113 ? -4.812 36.188 10.617 1 94.69 113 PRO A C 1
ATOM 899 O O . PRO A 1 113 ? -5.285 36.844 9.688 1 94.69 113 PRO A O 1
ATOM 902 N N . ASP A 1 114 ? -5.031 36.469 11.836 1 94.38 114 ASP A N 1
ATOM 903 C CA . ASP A 1 114 ? -5.617 37.75 12.219 1 94.38 114 ASP A CA 1
ATOM 904 C C . ASP A 1 114 ? -4.699 38.906 11.844 1 94.38 114 ASP A C 1
ATOM 906 O O . ASP A 1 114 ? -3.502 38.688 11.625 1 94.38 114 ASP A O 1
ATOM 910 N N . ALA A 1 115 ? -5.352 40.031 11.805 1 94 115 ALA A N 1
ATOM 911 C CA . ALA A 1 115 ? -4.57 41.219 11.5 1 94 115 ALA A CA 1
ATOM 912 C C . ALA A 1 115 ? -3.422 41.406 12.484 1 94 115 ALA A C 1
ATOM 914 O O . ALA A 1 115 ? -3.613 41.281 13.695 1 94 115 ALA A O 1
ATOM 915 N N . GLY A 1 116 ? -2.27 41.594 11.938 1 93.5 116 GLY A N 1
ATOM 916 C CA . GLY A 1 116 ? -1.109 41.812 12.781 1 93.5 116 GLY A CA 1
ATOM 917 C C . GLY A 1 116 ? -0.318 40.562 13.078 1 93.5 116 GLY A C 1
ATOM 918 O O . GLY A 1 116 ? 0.777 40.625 13.641 1 93.5 116 GLY A O 1
ATOM 919 N N . LYS A 1 117 ? -0.83 39.438 12.695 1 94.62 117 LYS A N 1
ATOM 920 C CA . LYS A 1 117 ? -0.173 38.188 13 1 94.62 117 LYS A CA 1
ATOM 921 C C . LYS A 1 117 ? 0.32 37.5 11.727 1 94.62 117 LYS A C 1
ATOM 923 O O . LYS A 1 117 ? 0.459 36.281 11.688 1 94.62 117 LYS A O 1
ATOM 928 N N . GLU A 1 118 ? 0.547 38.25 10.68 1 94.25 118 GLU A N 1
ATOM 929 C CA . GLU A 1 118 ? 0.899 37.719 9.359 1 94.25 118 GLU A CA 1
ATOM 930 C C . GLU A 1 118 ? 2.268 37.031 9.383 1 94.25 118 GLU A C 1
ATOM 932 O O . GLU A 1 118 ? 2.539 36.156 8.578 1 94.25 118 GLU A O 1
ATOM 937 N N . ASN A 1 119 ? 3.105 37.375 10.359 1 94.19 119 ASN A N 1
ATOM 938 C CA . ASN A 1 119 ? 4.461 36.844 10.398 1 94.19 119 ASN A CA 1
ATOM 939 C C . ASN A 1 119 ? 4.625 35.812 11.531 1 94.19 119 ASN A C 1
ATOM 941 O O . ASN A 1 119 ? 5.742 35.406 11.828 1 94.19 119 ASN A O 1
ATOM 945 N N . TRP A 1 120 ? 3.533 35.5 12.094 1 96.12 120 TRP A N 1
ATOM 946 C CA . TRP A 1 120 ? 3.611 34.594 13.242 1 96.12 120 TRP A CA 1
ATOM 947 C C . TRP A 1 120 ? 3.818 33.156 12.797 1 96.12 120 TRP A C 1
ATOM 949 O O . TRP A 1 120 ? 3.418 32.781 11.695 1 96.12 120 TRP A O 1
ATOM 959 N N . TYR A 1 121 ? 4.461 32.438 13.672 1 96.75 121 TYR A N 1
ATOM 960 C CA . TYR A 1 121 ? 4.645 31 13.516 1 96.75 121 TYR A CA 1
ATOM 961 C C . TYR A 1 121 ? 4.055 30.25 14.703 1 96.75 121 TYR A C 1
ATOM 963 O O . TYR A 1 121 ? 3.809 30.828 15.758 1 96.75 121 TYR A O 1
ATOM 971 N N . TRP A 1 122 ? 3.76 29.078 14.5 1 97.12 122 TRP A N 1
ATOM 972 C CA . TRP A 1 122 ? 3.248 28.219 15.562 1 97.12 122 TRP A CA 1
ATOM 973 C C . TRP A 1 122 ? 3.949 26.875 15.547 1 97.12 122 TRP A C 1
ATOM 975 O O . TRP A 1 122 ? 4.582 26.5 14.555 1 97.12 122 TRP A O 1
ATOM 985 N N . ARG A 1 123 ? 3.816 26.172 16.688 1 96.88 123 ARG A N 1
ATOM 986 C CA . ARG A 1 123 ? 4.418 24.859 16.859 1 96.88 123 ARG A CA 1
ATOM 987 C C . ARG A 1 123 ? 3.607 24 17.828 1 96.88 123 ARG A C 1
ATOM 989 O O . ARG A 1 123 ? 3.154 24.484 18.859 1 96.88 123 ARG A O 1
ATOM 996 N N . VAL A 1 124 ? 3.33 22.812 17.422 1 97.75 124 VAL A N 1
ATOM 997 C CA . VAL A 1 124 ? 2.764 21.781 18.297 1 97.75 124 VAL A CA 1
ATOM 998 C C . VAL A 1 124 ? 3.791 20.688 18.531 1 97.75 124 VAL A C 1
ATOM 1000 O O . VAL A 1 124 ? 4.367 20.156 17.578 1 97.75 124 VAL A O 1
ATOM 1003 N N . ILE A 1 125 ? 4.027 20.391 19.781 1 96 125 ILE A N 1
ATOM 1004 C CA . ILE A 1 125 ? 4.953 19.328 20.172 1 96 125 ILE A CA 1
ATOM 1005 C C . ILE A 1 125 ? 4.199 18.219 20.906 1 96 125 ILE A C 1
ATOM 1007 O O . ILE A 1 125 ? 3.412 18.5 21.812 1 96 125 ILE A O 1
ATOM 1011 N N . LEU A 1 126 ? 4.445 17.016 20.469 1 97.44 126 LEU A N 1
ATOM 1012 C CA . LEU A 1 126 ? 3.828 15.906 21.172 1 97.44 126 LEU A CA 1
ATOM 1013 C C . LEU A 1 126 ? 4.633 15.547 22.422 1 97.44 126 LEU A C 1
ATOM 1015 O O . LEU A 1 126 ? 5.57 14.742 22.344 1 97.44 126 LEU A O 1
ATOM 1019 N N . THR A 1 127 ? 4.188 15.969 23.531 1 95.44 127 THR A N 1
ATOM 1020 C CA . THR A 1 127 ? 4.992 15.969 24.75 1 95.44 127 THR A CA 1
ATOM 1021 C C . THR A 1 127 ? 4.777 14.672 25.531 1 95.44 127 THR A C 1
ATOM 1023 O O . THR A 1 127 ? 5.559 14.352 26.438 1 95.44 127 THR A O 1
ATOM 1026 N N . THR A 1 128 ? 3.723 13.977 25.234 1 95.44 128 THR A N 1
ATOM 1027 C CA . THR A 1 128 ? 3.463 12.734 25.953 1 95.44 128 THR A CA 1
ATOM 1028 C C . THR A 1 128 ? 3.506 11.539 25 1 95.44 128 THR A C 1
ATOM 1030 O O . THR A 1 128 ? 2.771 11.5 24.016 1 95.44 128 THR A O 1
ATOM 1033 N N . SER A 1 129 ? 4.379 10.562 25.281 1 95.06 129 SER A N 1
ATOM 1034 C CA . SER A 1 129 ? 4.527 9.289 24.594 1 95.06 129 SER A CA 1
ATOM 1035 C C . SER A 1 129 ? 4.816 9.5 23.109 1 95.06 129 SER A C 1
ATOM 1037 O O . SER A 1 129 ? 4.676 8.57 22.312 1 95.06 129 SER A O 1
ATOM 1039 N N . ASN A 1 130 ? 5.098 10.82 22.719 1 94.38 130 ASN A N 1
ATOM 1040 C CA . ASN A 1 130 ? 5.273 11.172 21.312 1 94.38 130 ASN A CA 1
ATOM 1041 C C . ASN A 1 130 ? 3.98 11 20.516 1 94.38 130 ASN A C 1
ATOM 1043 O O . ASN A 1 130 ? 4.012 10.727 19.328 1 94.38 130 ASN A O 1
ATOM 1047 N N . ILE A 1 131 ? 2.863 11.07 21.281 1 97.88 131 ILE A N 1
ATOM 1048 C CA . ILE A 1 131 ? 1.564 10.828 20.672 1 97.88 131 ILE A CA 1
ATOM 1049 C C . ILE A 1 131 ? 0.637 12.016 20.938 1 97.88 131 ILE A C 1
ATOM 1051 O O . ILE A 1 131 ? -0.131 12.422 20.062 1 97.88 131 ILE A O 1
ATOM 1055 N N . TYR A 1 132 ? 0.791 12.609 22.109 1 98.5 132 TYR A N 1
ATOM 1056 C CA . TYR A 1 132 ? -0.257 13.516 22.562 1 98.5 132 TYR A CA 1
ATOM 1057 C C . TYR A 1 132 ? 0.303 14.906 22.844 1 98.5 132 TYR A C 1
ATOM 1059 O O . TYR A 1 132 ? 1.466 15.047 23.234 1 98.5 132 TYR A O 1
ATOM 1067 N N . ALA A 1 133 ? -0.508 15.867 22.672 1 98.44 133 ALA A N 1
ATOM 1068 C CA . ALA A 1 133 ? -0.238 17.25 23.031 1 98.44 133 ALA A CA 1
ATOM 1069 C C . ALA A 1 133 ? -1.507 17.953 23.516 1 98.44 133 ALA A C 1
ATOM 1071 O O . ALA A 1 133 ? -2.615 17.453 23.312 1 98.44 133 ALA A O 1
ATOM 1072 N N . HIS A 1 134 ? -1.297 19.078 24.219 1 98.44 134 HIS A N 1
ATOM 1073 C CA . HIS A 1 134 ? -2.461 19.766 24.766 1 98.44 134 HIS A CA 1
ATOM 1074 C C . HIS A 1 134 ? -2.295 21.281 24.688 1 98.44 134 HIS A C 1
ATOM 1076 O O . HIS A 1 134 ? -2.928 22.031 25.438 1 98.44 134 HIS A O 1
ATOM 1082 N N . TYR A 1 135 ? -1.432 21.75 23.844 1 97.88 135 TYR A N 1
ATOM 1083 C CA . TYR A 1 135 ? -1.294 23.188 23.609 1 97.88 135 TYR A CA 1
ATOM 1084 C C . TYR A 1 135 ? -0.656 23.469 22.266 1 97.88 135 TYR A C 1
ATOM 1086 O O . TYR A 1 135 ? -0.119 22.562 21.625 1 97.88 135 TYR A O 1
ATOM 1094 N N . VAL A 1 136 ? -0.812 24.656 21.859 1 98.06 136 VAL A N 1
ATOM 1095 C CA . VAL A 1 136 ? -0.09 25.188 20.703 1 98.06 136 VAL A CA 1
ATOM 1096 C C . VAL A 1 136 ? 0.762 26.375 21.125 1 98.06 136 VAL A C 1
ATOM 1098 O O . VAL A 1 136 ? 0.317 27.219 21.906 1 98.06 136 VAL A O 1
ATOM 1101 N N . ARG A 1 137 ? 1.979 26.344 20.656 1 96.81 137 ARG A N 1
ATOM 1102 C CA . ARG A 1 137 ? 2.914 27.422 20.984 1 96.81 137 ARG A CA 1
ATOM 1103 C C . ARG A 1 137 ? 3.059 28.391 19.828 1 96.81 137 ARG A C 1
ATOM 1105 O O . ARG A 1 137 ? 3.154 27.969 18.672 1 96.81 137 ARG A O 1
ATOM 1112 N N . ARG A 1 138 ? 3.123 29.703 20.172 1 96.75 138 ARG A N 1
ATOM 1113 C CA . ARG A 1 138 ? 3.145 30.719 19.125 1 96.75 138 ARG A CA 1
ATOM 1114 C C . ARG A 1 138 ? 4.395 31.594 19.234 1 96.75 138 ARG A C 1
ATOM 1116 O O . ARG A 1 138 ? 4.91 31.812 20.328 1 96.75 138 ARG A O 1
ATOM 1123 N N . TYR A 1 139 ? 4.816 31.984 18.094 1 96.12 139 TYR A N 1
ATOM 1124 C CA . TYR A 1 139 ? 5.98 32.844 17.938 1 96.12 139 TYR A CA 1
ATOM 1125 C C . TYR A 1 139 ? 5.672 34.031 17.016 1 96.12 139 TYR A C 1
ATOM 1127 O O . TYR A 1 139 ? 5.066 33.844 15.953 1 96.12 139 TYR A O 1
ATOM 1135 N N . THR A 1 140 ? 6.156 35.156 17.344 1 95.31 140 THR A N 1
ATOM 1136 C CA . THR A 1 140 ? 5.785 36.344 16.609 1 95.31 140 THR A CA 1
ATOM 1137 C C . THR A 1 140 ? 6.555 36.438 15.289 1 95.31 140 THR A C 1
ATOM 1139 O O . THR A 1 140 ? 6.133 37.125 14.359 1 95.31 140 THR A O 1
ATOM 1142 N N . THR A 1 141 ? 7.746 35.812 15.312 1 94 141 THR A N 1
ATOM 1143 C CA . THR A 1 141 ? 8.578 35.781 14.109 1 94 141 THR A CA 1
ATOM 1144 C C . THR A 1 141 ? 9.289 34.438 13.969 1 94 141 THR A C 1
ATOM 1146 O O . THR A 1 141 ? 9.336 33.656 14.922 1 94 141 THR A O 1
ATOM 1149 N N . LEU A 1 142 ? 9.82 34.25 12.797 1 95.06 142 LEU A N 1
ATOM 1150 C CA . LEU A 1 142 ? 10.617 33.062 12.57 1 95.06 142 LEU A CA 1
ATOM 1151 C C . LEU A 1 142 ? 11.852 33.062 13.469 1 95.06 142 LEU A C 1
ATOM 1153 O O . LEU A 1 142 ? 12.219 32 14.023 1 95.06 142 LEU A O 1
ATOM 1157 N N . SER A 1 143 ? 12.5 34.219 13.555 1 94.5 143 SER A N 1
ATOM 1158 C CA . SER A 1 143 ? 13.68 34.344 14.406 1 94.5 143 SER A CA 1
ATOM 1159 C C . SER A 1 143 ? 13.367 33.969 15.844 1 94.5 143 SER A C 1
ATOM 1161 O O . SER A 1 143 ? 14.172 33.312 16.516 1 94.5 143 SER A O 1
ATOM 1163 N N . ALA A 1 144 ? 12.227 34.406 16.281 1 94.38 144 ALA A N 1
ATOM 1164 C CA . ALA A 1 144 ? 11.805 34.062 17.641 1 94.38 144 ALA A CA 1
ATOM 1165 C C . ALA A 1 144 ? 11.672 32.531 17.812 1 94.38 144 ALA A C 1
ATOM 1167 O O . ALA A 1 144 ? 12.07 32 18.844 1 94.38 144 ALA A O 1
ATOM 1168 N N . LEU A 1 145 ? 11.125 31.906 16.828 1 95 145 LEU A N 1
ATOM 1169 C CA . LEU A 1 145 ? 10.984 30.453 16.859 1 95 145 LEU A CA 1
ATOM 1170 C C . LEU A 1 145 ? 12.352 29.766 16.875 1 95 145 LEU A C 1
ATOM 1172 O O . LEU A 1 145 ? 12.57 28.828 17.641 1 95 145 LEU A O 1
ATOM 1176 N N . ILE A 1 146 ? 13.266 30.219 16.094 1 93.75 146 ILE A N 1
ATOM 1177 C CA . ILE A 1 146 ? 14.594 29.625 15.945 1 93.75 146 ILE A CA 1
ATOM 1178 C C . ILE A 1 146 ? 15.359 29.75 17.25 1 93.75 146 ILE A C 1
ATOM 1180 O O . ILE A 1 146 ? 16.016 28.797 17.703 1 93.75 146 ILE A O 1
ATOM 1184 N N . VAL A 1 147 ? 15.234 30.922 17.859 1 91.25 147 VAL A N 1
ATOM 1185 C CA . VAL A 1 147 ? 15.992 31.188 19.078 1 91.25 147 VAL A CA 1
ATOM 1186 C C . VAL A 1 147 ? 15.273 30.578 20.281 1 91.25 147 VAL A C 1
ATOM 1188 O O . VAL A 1 147 ? 15.875 30.375 21.328 1 91.25 147 VAL A O 1
ATOM 1191 N N . GLY A 1 148 ? 14.039 30.391 20.109 1 88.38 148 GLY A N 1
ATOM 1192 C CA . GLY A 1 148 ? 13.273 29.75 21.172 1 88.38 148 GLY A CA 1
ATOM 1193 C C . GLY A 1 148 ? 12.625 30.734 22.125 1 88.38 148 GLY A C 1
ATOM 1194 O O . GLY A 1 148 ? 12.586 30.5 23.328 1 88.38 148 GLY A O 1
ATOM 1195 N N . ILE A 1 149 ? 12.297 31.844 21.641 1 86.94 149 ILE A N 1
ATOM 1196 C CA . ILE A 1 149 ? 11.602 32.844 22.438 1 86.94 149 ILE A CA 1
ATOM 1197 C C . ILE A 1 149 ? 10.141 32.938 22 1 86.94 149 ILE A C 1
ATOM 1199 O O . ILE A 1 149 ? 9.836 33.406 20.906 1 86.94 149 ILE A O 1
ATOM 1203 N N . SER A 1 150 ? 9.352 32.438 22.906 1 87.31 150 SER A N 1
ATOM 1204 C CA . SER A 1 150 ? 7.926 32.406 22.594 1 87.31 150 SER A CA 1
ATOM 1205 C C . SER A 1 150 ? 7.172 33.5 23.344 1 87.31 150 SER A C 1
ATOM 1207 O O . SER A 1 150 ? 7.098 33.469 24.578 1 87.31 150 SER A O 1
ATOM 1209 N N . THR A 1 151 ? 6.859 34.469 22.75 1 85.06 151 THR A N 1
ATOM 1210 C CA . THR A 1 151 ? 5.891 35.469 23.188 1 85.06 151 THR A CA 1
ATOM 1211 C C . THR A 1 151 ? 4.684 35.5 22.25 1 85.06 151 THR A C 1
ATOM 1213 O O . THR A 1 151 ? 4.832 35.656 21.031 1 85.06 151 THR A O 1
ATOM 1216 N N . PRO A 1 152 ? 3.475 35.219 22.672 1 86.81 152 PRO A N 1
ATOM 1217 C CA . PRO A 1 152 ? 2.787 35.219 23.953 1 86.81 152 PRO A CA 1
ATOM 1218 C C . PRO A 1 152 ? 2.846 33.844 24.656 1 86.81 152 PRO A C 1
ATOM 1220 O O . PRO A 1 152 ? 2.332 33.688 25.766 1 86.81 152 PRO A O 1
ATOM 1223 N N . GLY A 1 153 ? 3.381 32.812 24.031 1 90 153 GLY A N 1
ATOM 1224 C CA . GLY A 1 153 ? 3.541 31.547 24.703 1 90 153 GLY A CA 1
ATOM 1225 C C . GLY A 1 153 ? 2.545 30.5 24.234 1 90 153 GLY A C 1
ATOM 1226 O O . GLY A 1 153 ? 2.188 30.453 23.062 1 90 153 GLY A O 1
ATOM 1227 N N . ASN A 1 154 ? 2.201 29.656 25.188 1 94.75 154 ASN A N 1
ATOM 1228 C CA . ASN A 1 154 ? 1.336 28.516 24.906 1 94.75 154 ASN A CA 1
ATOM 1229 C C . ASN A 1 154 ? -0.139 28.906 25 1 94.75 154 ASN A C 1
ATOM 1231 O O . ASN A 1 154 ? -0.535 29.656 25.891 1 94.75 154 ASN A O 1
ATOM 1235 N N . VAL A 1 155 ? -0.847 28.562 24.031 1 97.25 155 VAL A N 1
ATOM 1236 C CA . VAL A 1 155 ? -2.299 28.547 24.172 1 97.25 155 VAL A CA 1
ATOM 1237 C C . VAL A 1 155 ? -2.77 27.141 24.531 1 97.25 155 VAL A C 1
ATOM 1239 O O . VAL A 1 155 ? -2.643 26.219 23.719 1 97.25 155 VAL A O 1
ATOM 1242 N N . GLN A 1 156 ? -3.391 27 25.656 1 97.56 156 GLN A N 1
ATOM 1243 C CA . GLN A 1 156 ? -3.689 25.688 26.234 1 97.56 156 GLN A CA 1
ATOM 1244 C C . GLN A 1 156 ? -5.066 25.203 25.797 1 97.56 156 GLN A C 1
ATOM 1246 O O . GLN A 1 156 ? -6.059 25.922 25.922 1 97.56 156 GLN A O 1
ATOM 1251 N N . ILE A 1 157 ? -5.098 24 25.344 1 98.31 157 ILE A N 1
ATOM 1252 C CA . ILE A 1 157 ? -6.359 23.328 25.078 1 98.31 157 ILE A CA 1
ATOM 1253 C C . ILE A 1 157 ? -6.938 22.781 26.375 1 98.31 157 ILE A C 1
ATOM 1255 O O . ILE A 1 157 ? -8.141 22.906 26.641 1 98.31 157 ILE A O 1
ATOM 1259 N N . SER A 1 158 ? -6.07 22.188 27.172 1 97.5 158 SER A N 1
ATOM 1260 C CA . SER A 1 158 ? -6.402 21.594 28.453 1 97.5 158 SER A CA 1
ATOM 1261 C C . SER A 1 158 ? -5.191 21.578 29.375 1 97.5 158 SER A C 1
ATOM 1263 O O . SER A 1 158 ? -4.051 21.578 28.922 1 97.5 158 SER A O 1
ATOM 1265 N N . PRO A 1 159 ? -5.453 21.578 30.672 1 95.56 159 PRO A N 1
ATOM 1266 C CA . PRO A 1 159 ? -4.328 21.438 31.594 1 95.56 159 PRO A CA 1
ATOM 1267 C C . PRO A 1 159 ? -3.779 20.016 31.672 1 95.56 159 PRO A C 1
ATOM 1269 O O . PRO A 1 159 ? -2.643 19.812 32.094 1 95.56 159 PRO A O 1
ATOM 1272 N N . SER A 1 160 ? -4.578 19.094 31.234 1 96.44 160 SER A N 1
ATOM 1273 C CA . SER A 1 160 ? -4.188 17.688 31.297 1 96.44 160 SER A CA 1
ATOM 1274 C C . SER A 1 160 ? -3.801 17.188 29.906 1 96.44 160 SER A C 1
ATOM 1276 O O . SER A 1 160 ? -4.352 17.625 28.891 1 96.44 160 SER A O 1
ATOM 1278 N N . ASN A 1 161 ? -2.822 16.266 29.922 1 96.25 161 ASN A N 1
ATOM 1279 C CA . ASN A 1 161 ? -2.322 15.664 28.688 1 96.25 161 ASN A CA 1
ATOM 1280 C C . ASN A 1 161 ? -1.982 14.188 28.875 1 96.25 161 ASN A C 1
ATOM 1282 O O . ASN A 1 161 ? -1.016 13.852 29.562 1 96.25 161 ASN A O 1
ATOM 1286 N N . PRO A 1 162 ? -2.549 13.258 28.312 1 95.31 162 PRO A N 1
ATOM 1287 C CA . PRO A 1 162 ? -3.676 13.5 27.422 1 95.31 162 PRO A CA 1
ATOM 1288 C C . PRO A 1 162 ? -5.016 13.547 28.141 1 95.31 162 PRO A C 1
ATOM 1290 O O . PRO A 1 162 ? -5.109 13.148 29.312 1 95.31 162 PRO A O 1
ATOM 1293 N N . THR A 1 163 ? -6 14.062 27.531 1 97 163 THR A N 1
ATOM 1294 C CA . THR A 1 163 ? -7.387 14.008 27.984 1 97 163 THR A CA 1
ATOM 1295 C C . THR A 1 163 ? -8.344 14.242 26.812 1 97 163 THR A C 1
ATOM 1297 O O . THR A 1 163 ? -7.91 14.461 25.688 1 97 163 THR A O 1
ATOM 1300 N N . THR A 1 164 ? -9.57 14.172 27.094 1 95.62 164 THR A N 1
ATOM 1301 C CA . THR A 1 164 ? -10.609 14.398 26.078 1 95.62 164 THR A CA 1
ATOM 1302 C C . THR A 1 164 ? -10.383 15.719 25.359 1 95.62 164 THR A C 1
ATOM 1304 O O . THR A 1 164 ? -10.047 16.719 25.984 1 95.62 164 THR A O 1
ATOM 1307 N N . ASN A 1 165 ? -10.453 15.711 24.016 1 95.62 165 ASN A N 1
ATOM 1308 C CA . ASN A 1 165 ? -10.422 16.875 23.141 1 95.62 165 ASN A CA 1
ATOM 1309 C C . ASN A 1 165 ? -8.992 17.359 22.906 1 95.62 165 ASN A C 1
ATOM 1311 O O . ASN A 1 165 ? -8.773 18.406 22.281 1 95.62 165 ASN A O 1
ATOM 1315 N N . THR A 1 166 ? -8.055 16.641 23.375 1 98.56 166 THR A N 1
ATOM 1316 C CA . THR A 1 166 ? -6.68 17.047 23.125 1 98.56 166 THR A CA 1
ATOM 1317 C C . THR A 1 166 ? -6.141 16.391 21.859 1 98.56 166 THR A C 1
ATOM 1319 O O . THR A 1 166 ? -6.832 15.602 21.219 1 98.56 166 THR A O 1
ATOM 1322 N N . ILE A 1 167 ? -4.898 16.719 21.578 1 98.69 167 ILE A N 1
ATOM 1323 C CA . ILE A 1 167 ? -4.297 16.391 20.297 1 98.69 167 ILE A CA 1
ATOM 1324 C C . ILE A 1 167 ? -3.795 14.953 20.312 1 98.69 167 ILE A C 1
ATOM 1326 O O . ILE A 1 167 ? -3.168 14.523 21.297 1 98.69 167 ILE A O 1
ATOM 1330 N N . GLN A 1 168 ? -4.094 14.258 19.281 1 98.56 168 GLN A N 1
ATOM 1331 C CA . GLN A 1 168 ? -3.502 12.945 19.016 1 98.56 168 GLN A CA 1
ATOM 1332 C C . GLN A 1 168 ? -2.83 12.914 17.656 1 98.56 168 GLN A C 1
ATOM 1334 O O . GLN A 1 168 ? -3.475 13.164 16.625 1 98.56 168 GLN A O 1
ATOM 1339 N N . GLY A 1 169 ? -1.451 12.695 17.656 1 97.94 169 GLY A N 1
ATOM 1340 C CA . GLY A 1 169 ? -0.718 12.555 16.406 1 97.94 169 GLY A CA 1
ATOM 1341 C C . GLY A 1 169 ? -0.046 13.844 15.953 1 97.94 169 GLY A C 1
ATOM 1342 O O . GLY A 1 169 ? -0.413 14.93 16.406 1 97.94 169 GLY A O 1
ATOM 1343 N N . PRO A 1 170 ? 0.895 13.812 14.977 1 96.94 170 PRO A N 1
ATOM 1344 C CA . PRO A 1 170 ? 1.765 14.945 14.648 1 96.94 170 PRO A CA 1
ATOM 1345 C C . PRO A 1 170 ? 1.205 15.812 13.523 1 96.94 170 PRO A C 1
ATOM 1347 O O . PRO A 1 170 ? 1.87 16.75 13.07 1 96.94 170 PRO A O 1
ATOM 1350 N N . SER A 1 171 ? 0.03 15.688 13.031 1 96.38 171 SER A N 1
ATOM 1351 C CA . SER A 1 171 ? -0.398 16.344 11.805 1 96.38 171 SER A CA 1
ATOM 1352 C C . SER A 1 171 ? -1.474 17.391 12.086 1 96.38 171 SER A C 1
ATOM 1354 O O . SER A 1 171 ? -2.494 17.438 11.391 1 96.38 171 SER A O 1
ATOM 1356 N N . ALA A 1 172 ? -1.175 18.266 13.086 1 98.62 172 ALA A N 1
ATOM 1357 C CA . ALA A 1 172 ? -2.064 19.391 13.367 1 98.62 172 ALA A CA 1
ATOM 1358 C C . ALA A 1 172 ? -1.733 20.594 12.484 1 98.62 172 ALA A C 1
ATOM 1360 O O . ALA A 1 172 ? -0.593 20.75 12.047 1 98.62 172 ALA A O 1
ATOM 1361 N N . VAL A 1 173 ? -2.738 21.438 12.25 1 98.75 173 VAL A N 1
ATOM 1362 C CA . VAL A 1 173 ? -2.486 22.641 11.469 1 98.75 173 VAL A CA 1
ATOM 1363 C C . VAL A 1 173 ? -3.275 23.812 12.047 1 98.75 173 VAL A C 1
ATOM 1365 O O . VAL A 1 173 ? -4.301 23.625 12.711 1 98.75 173 VAL A O 1
ATOM 1368 N N . LEU A 1 174 ? -2.734 24.953 11.844 1 98.5 174 LEU A N 1
ATOM 1369 C CA . LEU A 1 174 ? -3.404 26.188 12.258 1 98.5 174 LEU A CA 1
ATOM 1370 C C . LEU A 1 174 ? -3.994 26.906 11.055 1 98.5 174 LEU A C 1
ATOM 1372 O O . LEU A 1 174 ? -3.344 27.016 10.016 1 98.5 174 LEU A O 1
ATOM 1376 N N . TYR A 1 175 ? -5.223 27.375 11.211 1 98.31 175 TYR A N 1
ATOM 1377 C CA . TYR A 1 175 ? -5.906 28.125 10.156 1 98.31 175 TYR A CA 1
ATOM 1378 C C . TYR A 1 175 ? -6.93 29.078 10.742 1 98.31 175 TYR A C 1
ATOM 1380 O O . TYR A 1 175 ? -7.844 28.672 11.461 1 98.31 175 TYR A O 1
ATOM 1388 N N . GLY A 1 176 ? -6.793 30.344 10.477 1 97.19 176 GLY A N 1
ATOM 1389 C CA . GLY A 1 176 ? -7.746 31.328 10.961 1 97.19 176 GLY A CA 1
ATOM 1390 C C . GLY A 1 176 ? -7.852 31.375 12.477 1 97.19 176 GLY A C 1
ATOM 1391 O O . GLY A 1 176 ? -8.953 31.328 13.023 1 97.19 176 GLY A O 1
ATOM 1392 N N . GLU A 1 177 ? -6.77 31.297 13.109 1 97.25 177 GLU A N 1
ATOM 1393 C CA . GLU A 1 177 ? -6.688 31.375 14.562 1 97.25 177 GLU A CA 1
ATOM 1394 C C . GLU A 1 177 ? -7.371 30.188 15.227 1 97.25 177 GLU A C 1
ATOM 1396 O O . GLU A 1 177 ? -7.883 30.297 16.344 1 97.25 177 GLU A O 1
ATOM 1401 N N . ALA A 1 178 ? -7.387 29.125 14.523 1 98.5 178 ALA A N 1
ATOM 1402 C CA . ALA A 1 178 ? -7.902 27.875 15.078 1 98.5 178 ALA A CA 1
ATOM 1403 C C . ALA A 1 178 ? -6.988 26.703 14.727 1 98.5 178 ALA A C 1
ATOM 1405 O O . ALA A 1 178 ? -6.469 26.609 13.609 1 98.5 178 ALA A O 1
ATOM 1406 N N . LEU A 1 179 ? -6.832 25.844 15.719 1 98.75 179 LEU A N 1
ATOM 1407 C CA . LEU A 1 179 ? -6.023 24.641 15.516 1 98.75 179 LEU A CA 1
ATOM 1408 C C . LEU A 1 179 ? -6.898 23.453 15.156 1 98.75 179 LEU A C 1
ATOM 1410 O O . LEU A 1 179 ? -7.898 23.188 15.82 1 98.75 179 LEU A O 1
ATOM 1414 N N . TYR A 1 180 ? -6.562 22.797 14.07 1 98.88 180 TYR A N 1
ATOM 1415 C CA . TYR A 1 180 ? -7.23 21.578 13.625 1 98.88 180 TYR A CA 1
ATOM 1416 C C . TYR A 1 180 ? -6.348 20.359 13.859 1 98.88 180 TYR A C 1
ATOM 1418 O O . TYR A 1 180 ? -5.156 20.375 13.531 1 98.88 180 TYR A O 1
ATOM 1426 N N . TYR A 1 181 ? -6.906 19.328 14.398 1 98.81 181 TYR A N 1
ATOM 1427 C CA . TYR A 1 181 ? -6.109 18.156 14.75 1 98.81 181 TYR A CA 1
ATOM 1428 C C . TYR A 1 181 ? -7 16.938 14.969 1 98.81 181 TYR A C 1
ATOM 1430 O O . TYR A 1 181 ? -8.227 17.047 14.938 1 98.81 181 TYR A O 1
ATOM 1438 N N . ASN A 1 182 ? -6.383 15.758 15.039 1 98.75 182 ASN A N 1
ATOM 1439 C CA . ASN A 1 182 ? -7.074 14.531 15.422 1 98.75 182 ASN A CA 1
ATOM 1440 C C . ASN A 1 182 ? -7.406 14.516 16.906 1 98.75 182 ASN A C 1
ATOM 1442 O O . ASN A 1 182 ? -6.516 14.648 17.75 1 98.75 182 ASN A O 1
ATOM 1446 N N . CYS A 1 183 ? -8.672 14.328 17.266 1 98.31 183 CYS A N 1
ATOM 1447 C CA . CYS A 1 183 ? -9.117 14.305 18.656 1 98.31 183 CYS A CA 1
ATOM 1448 C C . CYS A 1 183 ? -8.609 13.055 19.359 1 98.31 183 CYS A C 1
ATOM 1450 O O . CYS A 1 183 ? -8.633 11.961 18.797 1 98.31 183 CYS A O 1
ATOM 1452 N N . TYR A 1 184 ? -8.305 13.273 20.531 1 98.25 184 TYR A N 1
ATOM 1453 C CA . TYR A 1 184 ? -7.793 12.195 21.375 1 98.25 184 TYR A CA 1
ATOM 1454 C C . TYR A 1 184 ? -8.703 10.977 21.312 1 98.25 184 TYR A C 1
ATOM 1456 O O . TYR A 1 184 ? -9.875 11.047 21.672 1 98.25 184 TYR A O 1
ATOM 1464 N N . LYS A 1 185 ? -8.188 9.836 20.781 1 97.25 185 LYS A N 1
ATOM 1465 C CA . LYS A 1 185 ? -8.75 8.492 20.75 1 97.25 185 LYS A CA 1
ATOM 1466 C C . LYS A 1 185 ? -10.078 8.469 20 1 97.25 185 LYS A C 1
ATOM 1468 O O . LYS A 1 185 ? -10.938 7.625 20.266 1 97.25 185 LYS A O 1
ATOM 1473 N N . GLU A 1 186 ? -10.281 9.438 19.109 1 97.69 186 GLU A N 1
ATOM 1474 C CA . GLU A 1 186 ? -11.516 9.5 18.328 1 97.69 186 GLU A CA 1
ATOM 1475 C C . GLU A 1 186 ? -11.219 9.648 16.828 1 97.69 186 GLU A C 1
ATOM 1477 O O . GLU A 1 186 ? -10.234 10.281 16.453 1 97.69 186 GLU A O 1
ATOM 1482 N N . ALA A 1 187 ? -12.164 9.047 16.125 1 98.19 187 ALA A N 1
ATOM 1483 C CA . ALA A 1 187 ? -12.141 9.297 14.688 1 98.19 187 ALA A CA 1
ATOM 1484 C C . ALA A 1 187 ? -12.812 10.625 14.352 1 98.19 187 ALA A C 1
ATOM 1486 O O . ALA A 1 187 ? -13.828 10.656 13.664 1 98.19 187 ALA A O 1
ATOM 1487 N N . ALA A 1 188 ? -12.18 11.688 14.82 1 98.62 188 ALA A N 1
ATOM 1488 C CA . ALA A 1 188 ? -12.805 13 14.711 1 98.62 188 ALA A CA 1
ATOM 1489 C C . ALA A 1 188 ? -11.75 14.086 14.484 1 98.62 188 ALA A C 1
ATOM 1491 O O . ALA A 1 188 ? -10.609 13.953 14.93 1 98.62 188 ALA A O 1
ATOM 1492 N N . VAL A 1 189 ? -12.227 15.055 13.797 1 98.75 189 VAL A N 1
ATOM 1493 C CA . VAL A 1 189 ? -11.445 16.281 13.68 1 98.75 189 VAL A CA 1
ATOM 1494 C C . VAL A 1 189 ? -11.883 17.281 14.75 1 98.75 189 VAL A C 1
ATOM 1496 O O . VAL A 1 189 ? -13.07 17.609 14.859 1 98.75 189 VAL A O 1
ATOM 1499 N N . CYS A 1 190 ? -10.906 17.719 15.523 1 98.81 190 CYS A N 1
ATOM 1500 C CA . CYS A 1 190 ? -11.148 18.781 16.5 1 98.81 190 CYS A CA 1
ATOM 1501 C C . CYS A 1 190 ? -10.688 20.125 15.961 1 98.81 190 CYS A C 1
ATOM 1503 O O . CYS A 1 190 ? -9.68 20.219 15.258 1 98.81 190 CYS A O 1
ATOM 1505 N N . ARG A 1 191 ? -11.461 21.078 16.266 1 98.81 191 ARG A N 1
ATOM 1506 C CA . ARG A 1 191 ? -11.141 22.484 16 1 98.81 191 ARG A CA 1
ATOM 1507 C C . ARG A 1 191 ? -11.086 23.281 17.297 1 98.81 191 ARG A C 1
ATOM 1509 O O . ARG A 1 191 ? -12.102 23.453 17.969 1 98.81 191 ARG A O 1
ATOM 1516 N N . PHE A 1 192 ? -9.898 23.719 17.625 1 98.75 192 PHE A N 1
ATOM 1517 C CA . PHE A 1 192 ? -9.672 24.516 18.812 1 98.75 192 PHE A CA 1
ATOM 1518 C C . PHE A 1 192 ? -9.516 25.984 18.453 1 98.75 192 PHE A C 1
ATOM 1520 O O . PHE A 1 192 ? -8.531 26.375 17.812 1 98.75 192 PHE A O 1
ATOM 1527 N N . ASN A 1 193 ? -10.492 26.797 18.875 1 98.12 193 ASN A N 1
ATOM 1528 C CA . ASN A 1 193 ? -10.414 28.234 18.672 1 98.12 193 ASN A CA 1
ATOM 1529 C C . ASN A 1 193 ? -9.461 28.891 19.672 1 98.12 193 ASN A C 1
ATOM 1531 O O . ASN A 1 193 ? -9.688 28.828 20.875 1 98.12 193 ASN A O 1
ATOM 1535 N N . LEU A 1 194 ? -8.484 29.547 19.203 1 97.12 194 LEU A N 1
ATOM 1536 C CA . LEU A 1 194 ? -7.426 30.047 20.062 1 97.12 194 LEU A CA 1
ATOM 1537 C C . LEU A 1 194 ? -7.914 31.25 20.875 1 97.12 194 LEU A C 1
ATOM 1539 O O . LEU A 1 194 ? -7.34 31.578 21.922 1 97.12 194 LEU A O 1
ATOM 1543 N N . THR A 1 195 ? -8.875 31.938 20.375 1 94.5 195 THR A N 1
ATOM 1544 C CA . THR A 1 195 ? -9.406 33.125 21.047 1 94.5 195 THR A CA 1
ATOM 1545 C C . THR A 1 195 ? -10.406 32.75 22.125 1 94.5 195 THR A C 1
ATOM 1547 O O . THR A 1 195 ? -10.227 33.062 23.297 1 94.5 195 THR A O 1
ATOM 1550 N N . SER A 1 196 ? -11.422 32 21.703 1 95.56 196 SER A N 1
ATOM 1551 C CA . SER A 1 196 ? -12.469 31.641 22.656 1 95.56 196 SER A CA 1
ATOM 1552 C C . SER A 1 196 ? -12.031 30.469 23.516 1 95.56 196 SER A C 1
ATOM 1554 O O . SER A 1 196 ? -12.664 30.172 24.531 1 95.56 196 SER A O 1
ATOM 1556 N N . LYS A 1 197 ? -11 29.75 23.109 1 96.31 197 LYS A N 1
ATOM 1557 C CA . LYS A 1 197 ? -10.461 28.578 23.797 1 96.31 197 LYS A CA 1
ATOM 1558 C C . LYS A 1 197 ? -11.508 27.484 23.922 1 96.31 197 LYS A C 1
ATOM 1560 O O . LYS A 1 197 ? -11.633 26.844 24.984 1 96.31 197 LYS A O 1
ATOM 1565 N N . THR A 1 198 ? -12.273 27.312 22.953 1 96.94 198 THR A N 1
ATOM 1566 C CA . THR A 1 198 ? -13.281 26.25 22.891 1 96.94 198 THR A CA 1
ATOM 1567 C C . THR A 1 198 ? -12.922 25.234 21.812 1 96.94 198 THR A C 1
ATOM 1569 O O . THR A 1 198 ? -12.312 25.578 20.812 1 96.94 198 THR A O 1
ATOM 1572 N N . VAL A 1 199 ? -13.328 23.969 22.156 1 98.12 199 VAL A N 1
ATOM 1573 C CA . VAL A 1 199 ? -13.078 22.891 21.203 1 98.12 199 VAL A CA 1
ATOM 1574 C C . VAL A 1 199 ? -14.406 22.375 20.656 1 98.12 199 VAL A C 1
ATOM 1576 O O . VAL A 1 199 ? -15.336 22.109 21.406 1 98.12 199 VAL A O 1
ATOM 1579 N N . GLN A 1 200 ? -14.539 22.344 19.359 1 98.25 200 GLN A N 1
ATOM 1580 C CA . GLN A 1 200 ? -15.625 21.656 1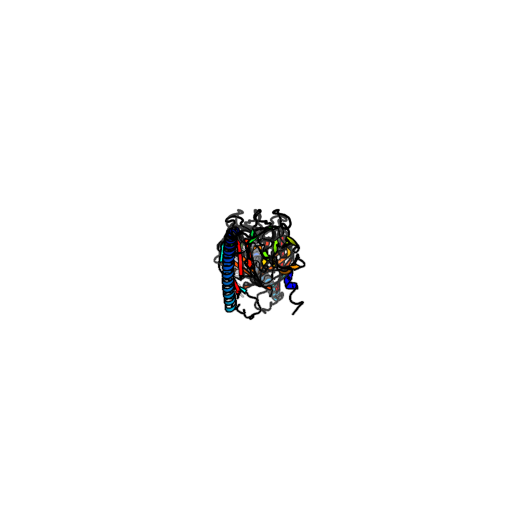8.672 1 98.25 200 GLN A CA 1
ATOM 1581 C C . GLN A 1 200 ? -15.086 20.547 17.766 1 98.25 200 GLN A C 1
ATOM 1583 O O . GLN A 1 200 ? -13.945 20.625 17.312 1 98.25 200 GLN A O 1
ATOM 1588 N N . SER A 1 201 ? -15.898 19.547 17.578 1 98 201 SER A N 1
ATOM 1589 C CA . SER A 1 201 ? -15.375 18.422 16.812 1 98 201 SER A CA 1
ATOM 1590 C C . SER A 1 201 ? -16.422 17.875 15.844 1 98 201 SER A C 1
ATOM 1592 O O . SER A 1 201 ? -17.609 18.219 15.945 1 98 201 SER A O 1
ATOM 1594 N N . THR A 1 202 ? -15.984 17.156 14.867 1 98.38 202 THR A N 1
ATOM 1595 C CA . THR A 1 202 ? -16.828 16.422 13.922 1 98.38 202 THR A CA 1
ATOM 1596 C C . THR A 1 202 ? -16.297 15.016 13.703 1 98.38 202 THR A C 1
ATOM 1598 O O . THR A 1 202 ? -15.094 14.82 13.523 1 98.38 202 THR A O 1
ATOM 1601 N N . MET A 1 203 ? -17.25 14.109 13.797 1 97.94 203 MET A N 1
ATOM 1602 C CA . MET A 1 203 ? -16.875 12.719 13.57 1 97.94 203 MET A CA 1
ATOM 1603 C C . MET A 1 203 ? -16.656 12.445 12.086 1 97.94 203 MET A C 1
ATOM 1605 O O . MET A 1 203 ? -17.406 12.945 11.25 1 97.94 203 MET A O 1
ATOM 1609 N N . LEU A 1 204 ? -15.68 11.656 11.805 1 98.5 204 LEU A N 1
ATOM 1610 C CA . LEU A 1 204 ? -15.477 11.164 10.445 1 98.5 204 LEU A CA 1
ATOM 1611 C C . LEU A 1 204 ? -16.359 9.953 10.172 1 98.5 204 LEU A C 1
ATOM 1613 O O . LEU A 1 204 ? -16.984 9.406 11.086 1 98.5 204 LEU A O 1
ATOM 1617 N N . PRO A 1 205 ? -16.453 9.57 8.898 1 97.94 205 PRO A N 1
ATOM 1618 C CA . PRO A 1 205 ? -17.359 8.477 8.547 1 97.94 205 PRO A CA 1
ATOM 1619 C C . PRO A 1 205 ? -17.031 7.172 9.273 1 97.94 205 PRO A C 1
ATOM 1621 O O . PRO A 1 205 ? -15.867 6.949 9.641 1 97.94 205 PRO A O 1
ATOM 1624 N N . GLU A 1 206 ? -18.047 6.371 9.406 1 96.88 206 GLU A N 1
ATOM 1625 C CA . GLU A 1 206 ? -17.844 5.051 9.992 1 96.88 206 GLU A CA 1
ATOM 1626 C C . GLU A 1 206 ? -16.797 4.258 9.219 1 96.88 206 GLU A C 1
ATOM 1628 O O . GLU A 1 206 ? -16.781 4.277 7.984 1 96.88 206 GLU A O 1
ATOM 1633 N N . GLY A 1 207 ? -15.945 3.594 9.969 1 96.94 207 GLY A N 1
ATOM 1634 C CA . GLY A 1 207 ? -14.906 2.809 9.328 1 96.94 207 GLY A CA 1
ATOM 1635 C C . GLY A 1 207 ? -13.578 3.539 9.227 1 96.94 207 GLY A C 1
ATOM 1636 O O . GLY A 1 207 ? -12.57 2.961 8.805 1 96.94 207 GLY A O 1
ATOM 1637 N N . THR A 1 208 ? -13.617 4.816 9.625 1 98.56 208 THR A N 1
ATOM 1638 C CA . THR A 1 208 ? -12.359 5.555 9.656 1 98.56 208 THR A CA 1
ATOM 1639 C C . THR A 1 208 ? -11.359 4.871 10.586 1 98.56 208 THR A C 1
ATOM 1641 O O . THR A 1 208 ? -11.695 4.492 11.703 1 98.56 208 THR A O 1
ATOM 1644 N N . ARG A 1 209 ? -10.195 4.734 10.062 1 97.56 209 ARG A N 1
ATOM 1645 C CA . ARG A 1 209 ? -9.172 4.043 10.828 1 97.56 209 ARG A CA 1
ATOM 1646 C C . ARG A 1 209 ? -8.383 5.023 11.695 1 97.56 209 ARG A C 1
ATOM 1648 O O . ARG A 1 209 ? -7.805 5.984 11.188 1 97.56 209 ARG A O 1
ATOM 1655 N N . VAL A 1 210 ? -8.383 4.773 13.031 1 97.62 210 VAL A N 1
ATOM 1656 C CA . VAL A 1 210 ? -7.723 5.656 13.984 1 97.62 210 VAL A CA 1
ATOM 1657 C C . VAL A 1 210 ? -6.977 4.824 15.031 1 97.62 210 VAL A C 1
ATOM 1659 O O . VAL A 1 210 ? -7.008 3.594 14.984 1 97.62 210 VAL A O 1
ATOM 1662 N N . ASN A 1 211 ? -6.238 5.535 15.93 1 97.5 211 ASN A N 1
ATOM 1663 C CA . ASN A 1 211 ? -5.465 4.895 16.984 1 97.5 211 ASN A CA 1
ATOM 1664 C C . ASN A 1 211 ? -4.395 3.969 16.422 1 97.5 211 ASN A C 1
ATOM 1666 O O . ASN A 1 211 ? -4.273 2.816 16.844 1 97.5 211 ASN A O 1
ATOM 1670 N N . SER A 1 212 ? -3.754 4.5 15.414 1 97.25 212 SER A N 1
ATOM 1671 C CA . SER A 1 212 ? -2.576 3.902 14.789 1 97.25 212 SER A CA 1
ATOM 1672 C C . SER A 1 212 ? -2.961 2.744 13.875 1 97.25 212 SER A C 1
ATOM 1674 O O . SER A 1 212 ? -2.178 1.812 13.688 1 97.25 212 SER A O 1
ATOM 1676 N N . LYS A 1 213 ? -4.145 2.758 13.312 1 96.62 213 LYS A N 1
ATOM 1677 C CA . LYS A 1 213 ? -4.57 1.749 12.344 1 96.62 213 LYS A CA 1
ATOM 1678 C C . LYS A 1 213 ? -4.48 2.285 10.922 1 96.62 213 LYS A C 1
ATOM 1680 O O . LYS A 1 213 ? -4.574 1.521 9.961 1 96.62 213 LYS A O 1
ATOM 1685 N N . GLY A 1 214 ? -4.445 3.543 10.773 1 97 214 GLY A N 1
ATOM 1686 C CA . GLY A 1 214 ? -4.324 4.191 9.484 1 97 214 GLY A CA 1
ATOM 1687 C C . GLY A 1 214 ? -3.057 5.016 9.344 1 97 214 GLY A C 1
ATOM 1688 O O . GLY A 1 214 ? -3.109 6.18 8.938 1 97 214 GLY A O 1
ATOM 1689 N N . ASN A 1 215 ? -1.893 4.445 9.625 1 97.69 215 ASN A N 1
ATOM 1690 C CA . ASN A 1 215 ? -0.614 5.148 9.648 1 97.69 215 ASN A CA 1
ATOM 1691 C C . ASN A 1 215 ? -0.069 5.363 8.234 1 97.69 215 ASN A C 1
ATOM 1693 O O . ASN A 1 215 ? -0.392 4.609 7.316 1 97.69 215 ASN A O 1
ATOM 1697 N N . TYR A 1 216 ? 0.714 6.41 8.141 1 97.94 216 TYR A N 1
ATOM 1698 C CA . TYR A 1 216 ? 1.705 6.426 7.07 1 97.94 216 TYR A CA 1
ATOM 1699 C C . TYR A 1 216 ? 2.822 5.426 7.348 1 97.94 216 TYR A C 1
ATOM 1701 O O . TYR A 1 216 ? 3.127 5.129 8.508 1 97.94 216 TYR A O 1
ATOM 1709 N N . CYS A 1 217 ? 3.412 4.906 6.23 1 96.56 217 CYS A N 1
ATOM 1710 C CA . CYS A 1 217 ? 4.461 3.906 6.398 1 96.56 217 CYS A CA 1
ATOM 1711 C C . CYS A 1 217 ? 5.539 4.059 5.332 1 96.56 217 CYS A C 1
ATOM 1713 O O . CYS A 1 217 ? 5.363 4.809 4.371 1 96.56 217 CYS A O 1
ATOM 1715 N N . HIS A 1 218 ? 6.637 3.451 5.574 1 92.88 218 HIS A N 1
ATOM 1716 C CA . HIS A 1 218 ? 7.57 3.027 4.543 1 92.88 218 HIS A CA 1
ATOM 1717 C C . HIS A 1 218 ? 7.855 1.532 4.633 1 92.88 218 HIS A C 1
ATOM 1719 O O . HIS A 1 218 ? 7.238 0.828 5.438 1 92.88 218 HIS A O 1
ATOM 1725 N N . LEU A 1 219 ? 8.672 0.983 3.877 1 90 219 LEU A N 1
ATOM 1726 C CA . LEU A 1 219 ? 8.797 -0.457 3.682 1 90 219 LEU A CA 1
ATOM 1727 C C . LEU A 1 219 ? 9.133 -1.157 4.996 1 90 219 LEU A C 1
ATOM 1729 O O . LEU A 1 219 ? 8.68 -2.281 5.234 1 90 219 LEU A O 1
ATOM 1733 N N . GLU A 1 220 ? 9.836 -0.451 5.859 1 89.94 220 GLU A N 1
ATOM 1734 C CA . GLU A 1 220 ? 10.391 -1.145 7.02 1 89.94 220 GLU A CA 1
ATOM 1735 C C . GLU A 1 220 ? 9.633 -0.781 8.297 1 89.94 220 GLU A C 1
ATOM 1737 O O . GLU A 1 220 ? 9.758 -1.463 9.312 1 89.94 220 GLU A O 1
ATOM 1742 N N . ALA A 1 221 ? 8.898 0.341 8.172 1 91.81 221 ALA A N 1
ATOM 1743 C CA . ALA A 1 221 ? 8.242 0.775 9.406 1 91.81 221 ALA A CA 1
ATOM 1744 C C . ALA A 1 221 ? 7.09 1.729 9.102 1 91.81 221 ALA A C 1
ATOM 1746 O O . ALA A 1 22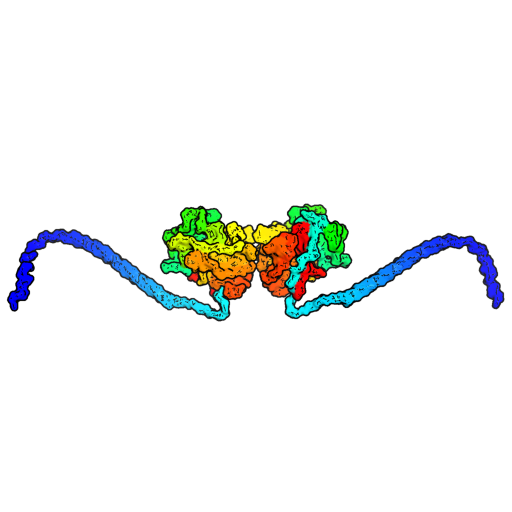1 ? 7.043 2.338 8.031 1 91.81 221 ALA A O 1
ATOM 1747 N N . CYS A 1 222 ? 6.195 1.789 10.086 1 95.06 222 CYS A N 1
ATOM 1748 C CA . CYS A 1 222 ? 5.105 2.756 10.008 1 95.06 222 CYS A CA 1
ATOM 1749 C C . CYS A 1 222 ? 5.328 3.908 10.984 1 95.06 222 CYS A C 1
ATOM 1751 O O . CYS A 1 222 ? 6.141 3.799 11.906 1 95.06 222 CYS A O 1
ATOM 1753 N N . TYR A 1 223 ? 4.715 5.031 10.703 1 96.31 223 TYR A N 1
ATOM 1754 C CA . TYR A 1 223 ? 4.695 6.184 11.594 1 96.31 223 TYR A CA 1
ATOM 1755 C C . TYR A 1 223 ? 3.428 6.199 12.445 1 96.31 223 TYR A C 1
ATOM 1757 O O . TYR A 1 223 ? 2.383 6.684 12 1 96.31 223 TYR A O 1
ATOM 1765 N N . PRO A 1 224 ? 3.543 5.797 13.68 1 96.31 224 PRO A N 1
ATOM 1766 C CA . PRO A 1 224 ? 2.346 5.602 14.5 1 96.31 224 PRO A CA 1
ATOM 1767 C C . PRO A 1 224 ? 1.562 6.895 14.719 1 96.31 224 PRO A C 1
ATOM 1769 O O . PRO A 1 224 ? 2.158 7.969 14.836 1 96.31 224 PRO A O 1
ATOM 1772 N N . TYR A 1 225 ? 0.238 6.77 14.75 1 97.69 225 TYR A N 1
ATOM 1773 C CA . TYR A 1 225 ? -0.737 7.793 15.117 1 97.69 225 TYR A CA 1
ATOM 1774 C C . TYR A 1 225 ? -0.739 8.93 14.102 1 97.69 225 TYR A C 1
ATOM 1776 O O . TYR A 1 225 ? -0.994 10.086 14.461 1 97.69 225 TYR A O 1
ATOM 1784 N N . THR A 1 226 ? -0.355 8.641 12.875 1 98 226 THR A N 1
ATOM 1785 C CA . THR A 1 226 ? -0.515 9.578 11.766 1 98 226 THR A CA 1
ATOM 1786 C C . THR A 1 226 ? -1.827 9.328 11.031 1 98 226 THR A C 1
ATOM 1788 O O . THR A 1 226 ? -1.929 9.578 9.828 1 98 226 THR A O 1
ATOM 1791 N N . ASP A 1 227 ? -2.84 8.828 11.766 1 98.31 227 ASP A N 1
ATOM 1792 C CA . ASP A 1 227 ? -4.105 8.383 11.18 1 98.31 227 ASP A CA 1
ATOM 1793 C C . ASP A 1 227 ? -4.797 9.531 10.445 1 98.31 227 ASP A C 1
ATOM 1795 O O . ASP A 1 227 ? -5.199 9.383 9.289 1 98.31 227 ASP A O 1
ATOM 1799 N N . LEU A 1 228 ? -5 10.609 11.148 1 98.62 228 LEU A N 1
ATOM 1800 C CA . LEU A 1 228 ? -5.551 11.812 10.523 1 98.62 228 LEU A CA 1
ATOM 1801 C C . LEU A 1 228 ? -4.449 12.82 10.227 1 98.62 228 LEU A C 1
ATOM 1803 O O . LEU A 1 228 ? -3.637 13.141 11.094 1 98.62 228 LEU A O 1
ATOM 1807 N N . ASP A 1 229 ? -4.414 13.227 9.008 1 98.69 229 ASP A N 1
ATOM 1808 C CA . ASP A 1 229 ? -3.443 14.211 8.539 1 98.69 229 ASP A CA 1
ATOM 1809 C C . ASP A 1 229 ? -4.137 15.492 8.078 1 98.69 229 ASP A C 1
ATOM 1811 O O . ASP A 1 229 ? -4.77 15.516 7.02 1 98.69 229 ASP A O 1
ATOM 1815 N N . LEU A 1 230 ? -4.035 16.516 8.875 1 98.88 230 LEU A N 1
ATOM 1816 C CA . LEU A 1 230 ? -4.633 17.797 8.508 1 98.88 230 LEU A CA 1
ATOM 1817 C C . LEU A 1 230 ? -3.693 18.609 7.629 1 98.88 230 LEU A C 1
ATOM 1819 O O . LEU A 1 230 ? -2.477 18.578 7.828 1 98.88 230 LEU A O 1
ATOM 1823 N N . ALA A 1 231 ? -4.254 19.312 6.723 1 98.75 231 ALA A N 1
ATOM 1824 C CA . ALA A 1 231 ? -3.48 20.094 5.766 1 98.75 231 ALA A CA 1
ATOM 1825 C C . ALA A 1 231 ? -4.172 21.422 5.461 1 98.75 231 ALA A C 1
ATOM 1827 O O . ALA A 1 231 ? -5.379 21.562 5.672 1 98.75 231 ALA A O 1
ATOM 1828 N N . THR A 1 232 ? -3.393 22.375 4.988 1 98.56 232 THR A N 1
ATOM 1829 C CA . THR A 1 232 ? -3.926 23.672 4.57 1 98.56 232 THR A CA 1
ATOM 1830 C C . THR A 1 232 ? -3.379 24.062 3.199 1 98.56 232 THR A C 1
ATOM 1832 O O . THR A 1 232 ? -2.277 23.656 2.826 1 98.56 232 THR A O 1
ATOM 1835 N N . ASP A 1 233 ? -4.102 24.812 2.502 1 97.56 233 ASP A N 1
ATOM 1836 C CA . ASP A 1 233 ? -3.646 25.406 1.252 1 97.56 233 ASP A CA 1
ATOM 1837 C C . ASP A 1 233 ? -4.422 26.688 0.944 1 97.56 233 ASP A C 1
ATOM 1839 O O . ASP A 1 233 ? -4.863 27.391 1.858 1 97.56 233 ASP A O 1
ATOM 1843 N N . GLU A 1 234 ? -4.516 27.109 -0.299 1 95.75 234 GLU A N 1
ATOM 1844 C CA . GLU A 1 234 ? -5.191 28.328 -0.723 1 95.75 234 GLU A CA 1
ATOM 1845 C C . GLU A 1 234 ? -6.699 28.234 -0.5 1 95.75 234 GLU A C 1
ATOM 1847 O O . GLU A 1 234 ? -7.379 29.25 -0.359 1 95.75 234 GLU A O 1
ATOM 1852 N N . ASN A 1 235 ? -7.176 27 -0.416 1 95.31 235 ASN A N 1
ATOM 1853 C CA . ASN A 1 235 ? -8.617 26.781 -0.364 1 95.31 235 ASN A CA 1
ATOM 1854 C C . ASN A 1 235 ? -9.094 26.516 1.062 1 95.31 235 ASN A C 1
ATOM 1856 O O . ASN A 1 235 ? -10.297 26.391 1.308 1 95.31 235 ASN A O 1
ATOM 1860 N N . GLY A 1 236 ? -8.234 26.438 1.982 1 97.62 236 GLY A N 1
ATOM 1861 C CA . GLY A 1 236 ? -8.641 26.25 3.365 1 97.62 236 GLY A CA 1
ATOM 1862 C C . GLY A 1 236 ? -8.016 25.016 4.008 1 97.62 236 GLY A C 1
ATOM 1863 O O . GLY A 1 236 ? -6.816 24.781 3.848 1 97.62 236 GLY A O 1
ATOM 1864 N N . VAL A 1 237 ? -8.898 24.328 4.805 1 98.69 237 VAL A N 1
ATOM 1865 C CA . VAL A 1 237 ? -8.406 23.203 5.605 1 98.69 237 VAL A CA 1
ATOM 1866 C C . VAL A 1 237 ? -8.875 21.891 4.996 1 98.69 237 VAL A C 1
ATOM 1868 O O . VAL A 1 237 ? -9.992 21.797 4.484 1 98.69 237 VAL A O 1
ATOM 1871 N N . TRP A 1 238 ? -7.988 20.906 5.055 1 98.81 238 TRP A N 1
ATOM 1872 C CA . TRP A 1 238 ? -8.25 19.562 4.559 1 98.81 238 TRP A CA 1
ATOM 1873 C C . TRP A 1 238 ? -7.945 18.516 5.625 1 98.81 238 TRP A C 1
ATOM 1875 O O . TRP A 1 238 ? -7.152 18.766 6.535 1 98.81 238 TRP A O 1
ATOM 1885 N N . VAL A 1 239 ? -8.594 17.391 5.492 1 98.88 239 VAL A N 1
ATOM 1886 C CA . VAL A 1 239 ? -8.219 16.234 6.301 1 98.88 239 VAL A CA 1
ATOM 1887 C C . VAL A 1 239 ? -7.965 15.031 5.395 1 98.88 239 VAL A C 1
ATOM 1889 O O . VAL A 1 239 ? -8.742 14.766 4.48 1 98.88 239 VAL A O 1
ATOM 1892 N N . VAL A 1 240 ? -6.836 14.414 5.562 1 98.88 240 VAL A N 1
ATOM 1893 C CA . VAL A 1 240 ? -6.457 13.188 4.875 1 98.88 240 VAL A CA 1
ATOM 1894 C C . VAL A 1 240 ? -6.523 12.008 5.844 1 98.88 240 VAL A C 1
ATOM 1896 O O . VAL A 1 240 ? -5.973 12.07 6.941 1 98.88 240 VAL A O 1
ATOM 1899 N N . TYR A 1 241 ? -7.211 11 5.461 1 98.81 241 TYR A N 1
ATOM 1900 C CA . TYR A 1 241 ? -7.406 9.82 6.297 1 98.81 241 TYR A CA 1
ATOM 1901 C C . TYR A 1 241 ? -7.664 8.578 5.441 1 98.81 241 TYR A C 1
ATOM 1903 O O . TYR A 1 241 ? -7.336 8.562 4.254 1 98.81 241 TYR A O 1
ATOM 1911 N N . THR A 1 242 ? -8.023 7.488 6.031 1 98.56 242 THR A N 1
ATOM 1912 C CA . THR A 1 242 ? -8.406 6.273 5.32 1 98.56 242 THR A CA 1
ATOM 1913 C C . THR A 1 242 ? -9.508 5.531 6.07 1 98.56 242 THR A C 1
ATOM 1915 O O . THR A 1 242 ? -9.742 5.789 7.254 1 98.56 242 THR A O 1
ATOM 1918 N N . THR A 1 243 ? -10.258 4.719 5.352 1 98.06 243 THR A N 1
ATOM 1919 C CA . THR A 1 243 ? -11.328 3.928 5.953 1 98.06 243 THR A CA 1
ATOM 1920 C C . THR A 1 243 ? -11.203 2.461 5.547 1 98.06 243 THR A C 1
ATOM 1922 O O . THR A 1 243 ? -10.523 2.135 4.574 1 98.06 243 THR A O 1
ATOM 1925 N N . THR A 1 244 ? -11.859 1.628 6.316 1 95.31 244 THR A N 1
ATOM 1926 C CA . THR A 1 244 ? -11.945 0.215 5.965 1 95.31 244 THR A CA 1
ATOM 1927 C C . THR A 1 244 ? -12.68 0.035 4.637 1 95.31 244 THR A C 1
ATOM 1929 O O . THR A 1 244 ? -12.32 -0.833 3.838 1 95.31 244 THR A O 1
ATOM 1932 N N . GLN A 1 245 ? -13.688 0.84 4.371 1 93.94 245 GLN A N 1
ATOM 1933 C CA . GLN A 1 245 ? -14.477 0.763 3.146 1 93.94 245 GLN A CA 1
ATOM 1934 C C . GLN A 1 245 ? -13.633 1.147 1.931 1 93.94 245 GLN A C 1
ATOM 1936 O O . GLN A 1 245 ? -13.875 0.654 0.825 1 93.94 245 GLN A O 1
ATOM 1941 N N . ASP A 1 246 ? -12.695 2.014 2.195 1 95.62 246 ASP A N 1
ATOM 1942 C CA . ASP A 1 246 ? -11.805 2.432 1.114 1 95.62 246 ASP A CA 1
ATOM 1943 C C . ASP A 1 246 ? -10.602 1.498 1.002 1 95.62 246 ASP A C 1
ATOM 1945 O O . ASP A 1 246 ? -9.656 1.785 0.266 1 95.62 246 ASP A O 1
ATOM 1949 N N . ARG A 1 247 ? -10.594 0.492 1.755 1 93.31 247 ARG A N 1
ATOM 1950 C CA . ARG A 1 247 ? -9.594 -0.57 1.691 1 93.31 247 ARG A CA 1
ATOM 1951 C C . ARG A 1 247 ? -8.195 -0.024 1.962 1 93.31 247 ARG A C 1
ATOM 1953 O O . ARG A 1 247 ? -7.219 -0.469 1.353 1 93.31 247 ARG A O 1
ATOM 1960 N N . GLY A 1 248 ? -8.117 1.052 2.746 1 96.44 248 GLY A N 1
ATOM 1961 C CA . GLY A 1 248 ? -6.824 1.574 3.15 1 96.44 248 GLY A CA 1
ATOM 1962 C C . GLY A 1 248 ? -6.312 2.67 2.234 1 96.44 248 GLY A C 1
ATOM 1963 O O . GLY A 1 248 ? -5.246 3.242 2.479 1 96.44 248 GLY A O 1
ATOM 1964 N N . ASN A 1 249 ? -7.055 2.918 1.15 1 97.69 249 ASN A N 1
ATOM 1965 C CA . ASN A 1 249 ? -6.664 4.012 0.269 1 97.69 249 ASN A CA 1
ATOM 1966 C C . ASN A 1 249 ? -6.883 5.371 0.93 1 97.69 249 ASN A C 1
ATOM 1968 O O . ASN A 1 249 ? -7.801 5.531 1.736 1 97.69 249 ASN A O 1
ATOM 1972 N N . LEU A 1 250 ? -6.113 6.309 0.535 1 98.44 250 LEU A N 1
ATOM 1973 C CA . LEU A 1 250 ? -6.23 7.664 1.063 1 98.44 250 LEU A CA 1
ATOM 1974 C C . LEU A 1 250 ? -7.582 8.273 0.701 1 98.44 250 LEU A C 1
ATOM 1976 O O . LEU A 1 250 ? -8.07 8.086 -0.414 1 98.44 250 LEU A O 1
ATOM 1980 N N . VAL A 1 251 ? -8.141 8.945 1.652 1 98.81 251 VAL A N 1
ATOM 1981 C CA . VAL A 1 251 ? -9.336 9.758 1.463 1 98.81 251 VAL A CA 1
ATOM 1982 C C . VAL A 1 251 ? -9.031 11.211 1.802 1 98.81 251 VAL A C 1
ATOM 1984 O O . VAL A 1 251 ? -8.375 11.5 2.803 1 98.81 251 VAL A O 1
ATOM 1987 N N . LEU A 1 252 ? -9.406 12.094 0.917 1 98.88 252 LEU A N 1
ATOM 1988 C CA . LEU A 1 252 ? -9.25 13.523 1.122 1 98.88 252 LEU A CA 1
ATOM 1989 C C . LEU A 1 252 ? -10.609 14.203 1.289 1 98.88 252 LEU A C 1
ATOM 1991 O O . LEU A 1 252 ? -11.523 13.977 0.492 1 98.88 252 LEU A O 1
ATOM 1995 N N . ALA A 1 253 ? -10.727 15.016 2.33 1 98.81 253 ALA A N 1
ATOM 1996 C CA . ALA A 1 253 ? -11.961 15.766 2.51 1 98.81 253 ALA A CA 1
ATOM 1997 C C . ALA A 1 253 ? -11.672 17.219 2.881 1 98.81 253 ALA A C 1
ATOM 1999 O O . ALA A 1 253 ? -10.734 17.5 3.633 1 98.81 253 ALA A O 1
ATOM 2000 N N . ARG A 1 254 ? -12.516 18.062 2.393 1 98.56 254 ARG A N 1
ATOM 2001 C CA . ARG A 1 254 ? -12.453 19.453 2.83 1 98.56 254 ARG A CA 1
ATOM 2002 C C . ARG A 1 254 ? -13.094 19.625 4.203 1 98.56 254 ARG A C 1
ATOM 2004 O O . ARG A 1 254 ? -14.109 18.984 4.508 1 98.56 254 ARG A O 1
ATOM 2011 N N . VAL A 1 255 ? -12.461 20.484 5 1 98.62 255 VAL A N 1
ATOM 2012 C CA . VAL A 1 255 ? -13.039 20.797 6.305 1 98.62 255 VAL A CA 1
ATOM 2013 C C . VAL A 1 255 ? -13.617 22.203 6.289 1 98.62 255 VAL A C 1
ATOM 2015 O O . VAL A 1 255 ? -12.883 23.188 6.141 1 98.62 255 VAL A O 1
ATOM 2018 N N . GLU A 1 256 ? -14.852 22.25 6.395 1 98 256 GLU A N 1
ATOM 2019 C CA . GLU A 1 256 ? -15.555 23.531 6.473 1 98 256 GLU A CA 1
ATOM 2020 C C . GLU A 1 256 ? -15.992 23.844 7.902 1 98 256 GLU A C 1
ATOM 2022 O O . GLU A 1 256 ? -15.844 23 8.797 1 98 256 GLU A O 1
ATOM 2027 N N . VAL A 1 257 ? -16.359 25.094 8.102 1 97.31 257 VAL A N 1
ATOM 2028 C CA . VAL A 1 257 ? -16.797 25.484 9.438 1 97.31 257 VAL A CA 1
ATOM 2029 C C . VAL A 1 257 ? -18.203 26.062 9.375 1 97.31 257 VAL A C 1
ATOM 2031 O O . VAL A 1 257 ? -18.484 26.984 8.594 1 97.31 257 VAL A O 1
ATOM 2034 N N . GLU A 1 258 ? -19.094 25.453 10.102 1 95.94 258 GLU A N 1
ATOM 2035 C CA . GLU A 1 258 ? -20.469 25.938 10.281 1 95.94 258 GLU A CA 1
ATOM 2036 C C . GLU A 1 258 ? -20.75 26.25 11.75 1 95.94 258 GLU A C 1
ATOM 2038 O O . GLU A 1 258 ? -20.766 25.359 12.594 1 95.94 258 GLU A O 1
ATOM 2043 N N . ASP A 1 259 ? -21.031 27.469 12.086 1 92.81 259 ASP A N 1
ATOM 2044 C CA . ASP A 1 259 ? -21.297 27.922 13.445 1 92.81 259 ASP A CA 1
ATOM 2045 C C . ASP A 1 259 ? -20.188 27.5 14.398 1 92.81 259 ASP A C 1
ATOM 2047 O O . ASP A 1 259 ? -20.453 26.938 15.469 1 92.81 259 ASP A O 1
ATOM 2051 N N . GLY A 1 260 ? -19 27.594 13.938 1 92.19 260 GLY A N 1
ATOM 2052 C CA . GLY A 1 260 ? -17.844 27.281 14.758 1 92.19 260 GLY A CA 1
ATOM 2053 C C . GLY A 1 260 ? -17.469 25.812 14.742 1 92.19 260 GLY A C 1
ATOM 2054 O O . GLY A 1 260 ? -16.375 25.438 15.164 1 92.19 260 GLY A O 1
ATOM 2055 N N . ARG A 1 261 ? -18.266 24.984 14.219 1 96 261 ARG A N 1
ATOM 2056 C CA . ARG A 1 261 ? -18.047 23.547 14.18 1 96 261 ARG A CA 1
ATOM 2057 C C . ARG A 1 261 ? -17.469 23.109 12.844 1 96 261 ARG A C 1
ATOM 2059 O O . ARG A 1 261 ? -17.922 23.547 11.789 1 96 261 ARG A O 1
ATOM 2066 N N . PRO A 1 262 ? -16.406 22.328 13 1 98.19 262 PRO A N 1
ATOM 2067 C CA . PRO A 1 262 ? -15.922 21.781 11.727 1 98.19 262 PRO A CA 1
ATOM 2068 C C . PRO A 1 262 ? -16.891 20.781 11.109 1 98.19 262 PRO A C 1
ATOM 2070 O O . PRO A 1 262 ? -17.547 20.031 11.836 1 98.19 262 PRO A O 1
ATOM 2073 N N . VAL A 1 263 ? -17.047 20.812 9.805 1 98.19 263 VAL A N 1
ATOM 2074 C CA . VAL A 1 263 ? -17.891 19.891 9.055 1 98.19 263 VAL A CA 1
ATOM 2075 C C . VAL A 1 263 ? -17.141 19.391 7.828 1 98.19 263 VAL A C 1
ATOM 2077 O O . VAL A 1 263 ? -16.391 20.141 7.195 1 98.19 263 VAL A O 1
ATOM 2080 N N . LEU A 1 264 ? -17.422 18.172 7.605 1 97.94 264 LEU A N 1
ATOM 2081 C CA . LEU A 1 264 ? -16.797 17.609 6.414 1 97.94 264 LEU A CA 1
ATOM 2082 C C . LEU A 1 264 ? -17.516 18.062 5.148 1 97.94 264 LEU A C 1
ATOM 2084 O O . LEU A 1 264 ? -18.75 18 5.074 1 97.94 264 LEU A O 1
ATOM 2088 N N . GLY A 1 265 ? -16.734 18.609 4.25 1 97.56 265 GLY A N 1
ATOM 2089 C CA . GLY A 1 265 ? -17.266 19 2.957 1 97.56 265 GLY A CA 1
ATOM 2090 C C . GLY A 1 265 ? -17.062 17.953 1.88 1 97.56 265 GLY A C 1
ATOM 2091 O O . GLY A 1 265 ? -17.219 16.75 2.135 1 97.56 265 GLY A O 1
ATOM 2092 N N . GLU A 1 266 ? -16.781 18.453 0.698 1 97.75 266 GLU A N 1
ATOM 2093 C CA . GLU A 1 266 ? -16.531 17.547 -0.418 1 97.75 266 GLU A CA 1
ATOM 2094 C C . GLU A 1 266 ? -15.398 16.578 -0.099 1 97.75 266 GLU A C 1
ATOM 2096 O O . GLU A 1 266 ? -14.391 16.953 0.497 1 97.75 266 GLU A O 1
ATOM 2101 N N . THR A 1 267 ? -15.609 15.352 -0.522 1 98.44 267 THR A N 1
ATOM 2102 C CA . THR A 1 267 ? -14.672 14.281 -0.19 1 98.44 267 THR A CA 1
ATOM 2103 C C . THR A 1 267 ? -14.227 13.539 -1.448 1 98.44 267 THR A C 1
ATOM 2105 O O . THR A 1 267 ? -15.039 13.258 -2.332 1 98.44 267 THR A O 1
ATOM 2108 N N . TRP A 1 268 ? -12.984 13.234 -1.596 1 98.56 268 TRP A N 1
ATOM 2109 C CA . TRP A 1 268 ? -12.398 12.516 -2.715 1 98.56 268 TRP A CA 1
ATOM 2110 C C . TRP A 1 268 ? -11.789 11.188 -2.252 1 98.56 268 TRP A C 1
ATOM 2112 O O . TRP A 1 268 ? -11.078 11.148 -1.243 1 98.56 268 TRP A O 1
ATOM 2122 N N . HIS A 1 269 ? -12.102 10.164 -2.91 1 97.62 269 HIS A N 1
ATOM 2123 C CA . HIS A 1 269 ? -11.562 8.828 -2.67 1 97.62 269 HIS A CA 1
ATOM 2124 C C . HIS A 1 269 ? -10.484 8.477 -3.684 1 97.62 269 HIS A C 1
ATOM 2126 O O . HIS A 1 269 ? -10.695 8.602 -4.891 1 97.62 269 HIS A O 1
ATOM 2132 N N . THR A 1 270 ? -9.305 8.07 -3.207 1 97.88 270 THR A N 1
ATOM 2133 C CA . THR A 1 270 ? -8.156 7.918 -4.098 1 97.88 270 THR A CA 1
ATOM 2134 C C . THR A 1 270 ? -7.82 6.445 -4.305 1 97.88 270 THR A C 1
ATOM 2136 O O . THR A 1 270 ? -8.453 5.57 -3.707 1 97.88 270 THR A O 1
ATOM 2139 N N . SER A 1 271 ? -6.832 6.195 -5.168 1 95.81 271 SER A N 1
ATOM 2140 C CA . SER A 1 271 ? -6.355 4.848 -5.453 1 95.81 271 SER A CA 1
ATOM 2141 C C . SER A 1 271 ? -5 4.59 -4.805 1 95.81 271 SER A C 1
ATOM 2143 O O . SER A 1 271 ? -4.41 3.523 -4.992 1 95.81 271 SER A O 1
ATOM 2145 N N . VAL A 1 272 ? -4.523 5.555 -4.078 1 97.06 272 VAL A N 1
ATOM 2146 C CA . VAL A 1 272 ? -3.215 5.391 -3.451 1 97.06 272 VAL A CA 1
ATOM 2147 C C . VAL A 1 272 ? -3.383 4.805 -2.051 1 97.06 272 VAL A C 1
ATOM 2149 O O . VAL A 1 272 ? -4.188 5.293 -1.258 1 97.06 272 VAL A O 1
ATOM 2152 N N . TYR A 1 273 ? -2.643 3.754 -1.879 1 97.44 273 TYR A N 1
ATOM 2153 C CA . TYR A 1 273 ? -2.666 3.09 -0.581 1 97.44 273 TYR A CA 1
ATOM 2154 C C . TYR A 1 273 ? -1.934 3.92 0.468 1 97.44 273 TYR A C 1
ATOM 2156 O O . TYR A 1 273 ? -0.782 4.312 0.265 1 97.44 273 TYR A O 1
ATOM 2164 N N . LYS A 1 274 ? -2.545 4.176 1.568 1 98.12 274 LYS A N 1
ATOM 2165 C CA . LYS A 1 274 ? -1.966 5.09 2.545 1 98.12 274 LYS A CA 1
ATOM 2166 C C . LYS A 1 274 ? -0.655 4.543 3.104 1 98.12 274 LYS A C 1
ATOM 2168 O O . LYS A 1 274 ? 0.307 5.293 3.289 1 98.12 274 LYS A O 1
ATOM 2173 N N . ASN A 1 275 ? -0.584 3.244 3.363 1 96.69 275 ASN A N 1
ATOM 2174 C CA . ASN A 1 275 ? 0.613 2.65 3.947 1 96.69 275 ASN A CA 1
ATOM 2175 C C . ASN A 1 275 ? 1.792 2.701 2.979 1 96.69 275 ASN A C 1
ATOM 2177 O O . ASN A 1 275 ? 2.932 2.434 3.367 1 96.69 275 ASN A O 1
ATOM 2181 N N . SER A 1 276 ? 1.515 3.029 1.757 1 96.62 276 SER A N 1
ATOM 2182 C CA . SER A 1 276 ? 2.602 3.141 0.79 1 96.62 276 SER A CA 1
ATOM 2183 C C . SER A 1 276 ? 3.223 4.535 0.813 1 96.62 276 SER A C 1
ATOM 2185 O O . SER A 1 276 ? 4.246 4.773 0.172 1 96.62 276 SER A O 1
ATOM 2187 N N . ALA A 1 277 ? 2.623 5.422 1.572 1 98.06 277 ALA A N 1
ATOM 2188 C CA . ALA A 1 277 ? 3.086 6.805 1.654 1 98.06 277 ALA A CA 1
ATOM 2189 C C . ALA A 1 277 ? 3.66 7.109 3.035 1 98.06 277 ALA A C 1
ATOM 2191 O O . ALA A 1 277 ? 3.324 6.441 4.016 1 98.06 277 ALA A O 1
ATOM 2192 N N . THR A 1 278 ? 4.52 8.125 3.066 1 97.81 278 THR A N 1
ATOM 2193 C CA . THR A 1 278 ? 5.109 8.555 4.332 1 97.81 278 THR A CA 1
ATOM 2194 C C . THR A 1 278 ? 4.434 9.82 4.844 1 97.81 278 THR A C 1
ATOM 2196 O O . THR A 1 278 ? 4.496 10.125 6.035 1 97.81 278 THR A O 1
ATOM 2199 N N . ASN A 1 279 ? 3.865 10.578 3.93 1 98.19 279 ASN A N 1
ATOM 2200 C CA . ASN A 1 279 ? 3.15 11.805 4.266 1 98.19 279 ASN A CA 1
ATOM 2201 C C . ASN A 1 279 ? 2.371 12.344 3.068 1 98.19 279 ASN A C 1
ATOM 2203 O O . ASN A 1 279 ? 2.432 11.781 1.976 1 98.19 279 ASN A O 1
ATOM 2207 N N . SER A 1 280 ? 1.648 13.477 3.32 1 98.69 280 SER A N 1
ATOM 2208 C CA . SER A 1 280 ? 0.917 14.156 2.252 1 98.69 280 SER A CA 1
ATOM 2209 C C . SER A 1 280 ? 0.783 15.648 2.529 1 98.69 280 SER A C 1
ATOM 2211 O O . SER A 1 280 ? 1.064 16.109 3.639 1 98.69 280 SER A O 1
ATOM 2213 N N . PHE A 1 281 ? 0.469 16.375 1.511 1 98.56 281 PHE A N 1
ATOM 2214 C CA . PHE A 1 281 ? 0.121 17.797 1.63 1 98.56 281 PHE A CA 1
ATOM 2215 C C . PHE A 1 281 ? -0.764 18.234 0.469 1 98.56 281 PHE A C 1
ATOM 2217 O O . PHE A 1 281 ? -0.953 17.484 -0.492 1 98.56 281 PHE A O 1
ATOM 2224 N N . VAL A 1 282 ? -1.401 19.359 0.659 1 98.5 282 VAL A N 1
ATOM 2225 C CA . VAL A 1 282 ? -2.281 19.891 -0.374 1 98.5 282 VAL A CA 1
ATOM 2226 C C . VAL A 1 282 ? -1.805 21.281 -0.784 1 98.5 282 VAL A C 1
ATOM 2228 O O . VAL A 1 282 ? -1.431 22.094 0.067 1 98.5 282 VAL A O 1
ATOM 2231 N N . ALA A 1 283 ? -1.747 21.578 -2.045 1 98.25 283 ALA A N 1
ATOM 2232 C CA . ALA A 1 283 ? -1.431 22.891 -2.611 1 98.25 283 ALA A CA 1
ATOM 2233 C C . ALA A 1 283 ? -2.301 23.188 -3.828 1 98.25 283 ALA A C 1
ATOM 2235 O O . ALA A 1 283 ? -2.367 22.391 -4.762 1 98.25 283 ALA A O 1
ATOM 2236 N N . PHE A 1 284 ? -2.975 24.312 -3.834 1 97.12 284 PHE A N 1
ATOM 2237 C CA . PHE A 1 284 ? -3.852 24.734 -4.918 1 97.12 284 PHE A CA 1
ATOM 2238 C C . PHE A 1 284 ? -4.875 23.656 -5.242 1 97.12 284 PHE A C 1
ATOM 2240 O O . PHE A 1 284 ? -5.156 23.391 -6.41 1 97.12 284 PHE A O 1
ATOM 2247 N N . GLY A 1 285 ? -5.34 22.938 -4.219 1 97.44 285 GLY A N 1
ATOM 2248 C CA . GLY A 1 285 ? -6.387 21.938 -4.391 1 97.44 285 GLY A CA 1
ATOM 2249 C C . GLY A 1 285 ? -5.871 20.609 -4.906 1 97.44 285 GLY A C 1
ATOM 2250 O O . GLY A 1 285 ? -6.652 19.75 -5.324 1 97.44 285 GLY A O 1
ATOM 2251 N N . VAL A 1 286 ? -4.609 20.469 -4.996 1 98.25 286 VAL A N 1
ATOM 2252 C CA . VAL A 1 286 ? -4.008 19.203 -5.434 1 98.25 286 VAL A CA 1
ATOM 2253 C C . VAL A 1 286 ? -3.395 18.484 -4.238 1 98.25 286 VAL A C 1
ATOM 2255 O O . VAL A 1 286 ? -2.582 19.047 -3.508 1 98.25 286 VAL A O 1
ATOM 2258 N N . LEU A 1 287 ? -3.787 17.234 -4.035 1 98.69 287 LEU A N 1
ATOM 2259 C CA . LEU A 1 287 ? -3.191 16.391 -3.006 1 98.69 287 LEU A CA 1
ATOM 2260 C C . LEU A 1 287 ? -1.897 15.75 -3.506 1 98.69 287 LEU A C 1
ATOM 2262 O O . LEU A 1 287 ? -1.87 15.156 -4.586 1 98.69 287 LEU A O 1
ATOM 2266 N N . TYR A 1 288 ? -0.868 15.922 -2.764 1 98.69 288 TYR A N 1
ATOM 2267 C CA . TYR A 1 288 ? 0.402 15.258 -3.031 1 98.69 288 TYR A CA 1
ATOM 2268 C C . TYR A 1 288 ? 0.749 14.273 -1.917 1 98.69 288 TYR A C 1
ATOM 2270 O O . TYR A 1 288 ? 0.47 14.539 -0.744 1 98.69 288 TYR A O 1
ATOM 2278 N N . ALA A 1 289 ? 1.343 13.133 -2.289 1 98.62 289 ALA A N 1
ATOM 2279 C CA . ALA A 1 289 ? 1.848 12.164 -1.314 1 98.62 289 ALA A CA 1
ATOM 2280 C C . ALA A 1 289 ? 3.338 11.906 -1.52 1 98.62 289 ALA A C 1
ATOM 2282 O O . ALA A 1 289 ? 3.83 11.945 -2.648 1 98.62 289 ALA A O 1
ATOM 2283 N N . THR A 1 290 ? 4.012 11.695 -0.398 1 98.25 290 THR A N 1
ATOM 2284 C CA . THR A 1 290 ? 5.445 11.43 -0.444 1 98.25 290 THR A CA 1
ATOM 2285 C C . THR A 1 290 ? 5.742 9.984 -0.034 1 98.25 290 THR A C 1
ATOM 2287 O O . THR A 1 290 ? 4.914 9.336 0.6 1 98.25 290 THR A O 1
ATOM 2290 N N . ARG A 1 291 ? 6.914 9.477 -0.39 1 97.12 291 ARG A N 1
ATOM 2291 C CA . ARG A 1 291 ? 7.387 8.172 0.045 1 97.12 291 ARG A CA 1
ATOM 2292 C C . ARG A 1 291 ? 8.891 8.18 0.294 1 97.12 291 ARG A C 1
ATOM 2294 O O . ARG A 1 291 ? 9.617 8.992 -0.288 1 97.12 291 ARG A O 1
ATOM 2301 N N . TYR A 1 292 ? 9.32 7.332 1.091 1 96.38 292 TYR A N 1
ATOM 2302 C CA . TYR A 1 292 ? 10.711 7.195 1.506 1 96.38 292 TYR A CA 1
ATOM 2303 C C . TYR A 1 292 ? 11.562 6.613 0.382 1 96.38 292 TYR A C 1
ATOM 2305 O O . TYR A 1 292 ? 11.211 5.586 -0.199 1 96.38 292 TYR A O 1
ATOM 2313 N N . VAL A 1 293 ? 12.688 7.254 0.024 1 94.88 293 VAL A N 1
ATOM 2314 C CA . VAL A 1 293 ? 13.641 6.738 -0.957 1 94.88 293 VAL A CA 1
ATOM 2315 C C . VAL A 1 293 ? 14.922 6.305 -0.256 1 94.88 293 VAL A C 1
ATOM 2317 O O . VAL A 1 293 ? 15.391 5.18 -0.44 1 94.88 293 VAL A O 1
ATOM 2320 N N . SER A 1 294 ? 15.445 7.168 0.523 1 94 294 SER A N 1
ATOM 2321 C CA . SER A 1 294 ? 16.656 6.977 1.324 1 94 294 SER A CA 1
ATOM 2322 C C . SER A 1 294 ? 16.656 7.891 2.543 1 94 294 SER A C 1
ATOM 2324 O O . SER A 1 294 ? 15.766 8.727 2.699 1 94 294 SER A O 1
ATOM 2326 N N . PRO A 1 295 ? 17.531 7.711 3.42 1 93.75 295 PRO A N 1
ATOM 2327 C CA . PRO A 1 295 ? 17.578 8.602 4.578 1 93.75 295 PRO A CA 1
ATOM 2328 C C . PRO A 1 295 ? 17.688 10.078 4.184 1 93.75 295 PRO A C 1
ATOM 2330 O O . PRO A 1 295 ? 17.25 10.953 4.934 1 93.75 295 PRO A O 1
ATOM 2333 N N . GLU A 1 296 ? 18.188 10.398 2.939 1 95.25 296 GLU A N 1
ATOM 2334 C CA . GLU A 1 296 ? 18.453 11.781 2.553 1 95.25 296 GLU A CA 1
ATOM 2335 C C . GLU A 1 296 ? 17.422 12.273 1.529 1 95.25 296 GLU A C 1
ATOM 2337 O O . GLU A 1 296 ? 17.375 13.461 1.223 1 95.25 296 GLU A O 1
ATOM 2342 N N . VAL A 1 297 ? 16.625 11.352 1.085 1 95.88 297 VAL A N 1
ATOM 2343 C CA . VAL A 1 297 ? 15.789 11.742 -0.039 1 95.88 297 VAL A CA 1
ATOM 2344 C C . VAL A 1 297 ? 14.359 11.25 0.182 1 95.88 297 VAL A C 1
ATOM 2346 O O . VAL A 1 297 ? 14.148 10.102 0.576 1 95.88 297 VAL A O 1
ATOM 2349 N N . GLU A 1 298 ? 13.438 12.117 0.03 1 96.56 298 GLU A N 1
ATOM 2350 C CA . GLU A 1 298 ? 12.016 11.82 -0.08 1 96.56 298 GLU A CA 1
ATOM 2351 C C . GLU A 1 298 ? 11.508 12.07 -1.497 1 96.56 298 GLU A C 1
ATOM 2353 O O . GLU A 1 298 ? 12.047 12.922 -2.213 1 96.56 298 GLU A O 1
ATOM 2358 N N . GLU A 1 299 ? 10.492 11.336 -1.895 1 97.06 299 GLU A N 1
ATOM 2359 C CA . GLU A 1 299 ? 9.938 11.523 -3.232 1 97.06 299 GLU A CA 1
ATOM 2360 C C . GLU A 1 299 ? 8.453 11.875 -3.172 1 97.06 299 GLU A C 1
ATOM 2362 O O . GLU A 1 299 ? 7.691 11.227 -2.451 1 97.06 299 GLU A O 1
ATOM 2367 N N . ILE A 1 300 ? 8.117 12.922 -3.842 1 98.19 300 ILE A N 1
ATOM 2368 C CA . ILE A 1 300 ? 6.707 13.125 -4.164 1 98.19 300 ILE A CA 1
ATOM 2369 C C . ILE A 1 300 ? 6.32 12.242 -5.352 1 98.19 300 ILE A C 1
ATOM 2371 O O . ILE A 1 300 ? 6.734 12.508 -6.484 1 98.19 300 ILE A O 1
ATOM 2375 N N . PHE A 1 301 ? 5.43 11.242 -5.121 1 97.56 301 PHE A N 1
ATOM 2376 C CA . PHE A 1 301 ? 5.254 10.227 -6.148 1 97.56 301 PHE A CA 1
ATOM 2377 C C . PHE A 1 301 ? 3.822 10.234 -6.676 1 97.56 301 PHE A C 1
ATOM 2379 O O . PHE A 1 301 ? 3.541 9.664 -7.73 1 97.56 301 PHE A O 1
ATOM 2386 N N . TYR A 1 302 ? 2.998 10.852 -5.984 1 98.19 302 TYR A N 1
ATOM 2387 C CA . TYR A 1 302 ? 1.57 10.789 -6.277 1 98.19 302 TYR A CA 1
ATOM 2388 C C . TYR A 1 302 ? 0.929 12.164 -6.191 1 98.19 302 TYR A C 1
ATOM 2390 O O . TYR A 1 302 ? 1.34 13 -5.383 1 98.19 302 TYR A O 1
ATOM 2398 N N . SER A 1 303 ? -0.142 12.359 -7.07 1 98.19 303 SER A N 1
ATOM 2399 C CA . SER A 1 303 ? -0.978 13.547 -6.938 1 98.19 303 SER A CA 1
ATOM 2400 C C . SER A 1 303 ? -2.416 13.258 -7.352 1 98.19 303 SER A C 1
ATOM 2402 O O . SER A 1 303 ? -2.67 12.352 -8.148 1 98.19 303 SER A O 1
ATOM 2404 N N . LEU A 1 304 ? -3.314 13.953 -6.77 1 98.25 304 LEU A N 1
ATOM 2405 C CA . LEU A 1 304 ? -4.723 14.008 -7.145 1 98.25 304 LEU A CA 1
ATOM 2406 C C . LEU A 1 304 ? -5.184 15.453 -7.324 1 98.25 304 LEU A C 1
ATOM 2408 O O . LEU A 1 304 ? -5.09 16.25 -6.398 1 98.25 304 LEU A O 1
ATOM 2412 N N . ASP A 1 305 ? -5.605 15.773 -8.492 1 97.5 305 ASP A N 1
ATOM 2413 C CA . ASP A 1 305 ? -6.223 17.062 -8.75 1 97.5 305 ASP A CA 1
ATOM 2414 C C . ASP A 1 305 ? -7.711 17.047 -8.414 1 97.5 305 ASP A C 1
ATOM 2416 O O . ASP A 1 305 ? -8.5 16.406 -9.109 1 97.5 305 ASP A O 1
ATOM 2420 N N . THR A 1 306 ? -8.125 17.734 -7.414 1 97.38 306 THR A N 1
ATOM 2421 C CA . THR A 1 306 ? -9.5 17.656 -6.938 1 97.38 306 THR A CA 1
ATOM 2422 C C . THR A 1 306 ? -10.453 18.312 -7.938 1 97.38 306 THR A C 1
ATOM 2424 O O . THR A 1 306 ? -11.656 18.062 -7.91 1 97.38 306 THR A O 1
ATOM 2427 N N . ALA A 1 307 ? -9.992 19.172 -8.734 1 95.69 307 ALA A N 1
ATOM 2428 C CA . ALA A 1 307 ? -10.836 19.828 -9.734 1 95.69 307 ALA A CA 1
ATOM 2429 C C . ALA A 1 307 ? -11.172 18.875 -10.883 1 95.69 307 ALA A C 1
ATOM 2431 O O . ALA A 1 307 ? -12.305 18.859 -11.367 1 95.69 307 ALA A O 1
ATOM 2432 N N . THR A 1 308 ? -10.242 18.031 -11.312 1 95 308 THR A N 1
ATOM 2433 C CA . THR A 1 308 ? -10.414 17.188 -12.477 1 95 308 THR A CA 1
ATOM 2434 C C . THR A 1 308 ? -10.656 15.734 -12.062 1 95 308 THR A C 1
ATOM 2436 O O . THR A 1 308 ? -11.203 14.945 -12.836 1 95 308 THR A O 1
ATOM 2439 N N . GLY A 1 309 ? -10.164 15.422 -10.906 1 94.44 309 GLY A N 1
ATOM 2440 C CA . GLY A 1 309 ? -10.266 14.047 -10.453 1 94.44 309 GLY A CA 1
ATOM 2441 C C . GLY A 1 309 ? -9.133 13.164 -10.945 1 94.44 309 GLY A C 1
ATOM 2442 O O . GLY A 1 309 ? -9.102 11.969 -10.656 1 94.44 309 GLY A O 1
ATOM 2443 N N . VAL A 1 310 ? -8.219 13.734 -11.648 1 95.12 310 VAL A N 1
ATOM 2444 C CA . VAL A 1 310 ? -7.141 12.961 -12.258 1 95.12 310 VAL A CA 1
ATOM 2445 C C . VAL A 1 310 ? -6.094 12.609 -11.203 1 95.12 310 VAL A C 1
ATOM 2447 O O . VAL A 1 310 ? -5.656 13.477 -10.445 1 95.12 310 VAL A O 1
ATOM 2450 N N . GLU A 1 311 ? -5.719 11.375 -11.156 1 96.31 311 GLU A N 1
ATOM 2451 C CA . GLU A 1 311 ? -4.645 10.883 -10.305 1 96.31 311 GLU A CA 1
ATOM 2452 C C . GLU A 1 311 ? -3.385 10.586 -11.109 1 96.31 311 GLU A C 1
ATOM 2454 O O . GLU A 1 311 ? -3.465 10.102 -12.242 1 96.31 311 GLU A O 1
ATOM 2459 N N . ARG A 1 312 ? -2.27 10.922 -10.547 1 95.06 312 ARG A N 1
ATOM 2460 C CA . ARG A 1 312 ? -0.981 10.586 -11.148 1 95.06 312 ARG A CA 1
ATOM 2461 C C . ARG A 1 312 ? -0.075 9.883 -10.141 1 95.06 312 ARG A C 1
ATOM 2463 O O . ARG A 1 312 ? 0.01 10.297 -8.984 1 95.06 312 ARG A O 1
ATOM 2470 N N . PHE A 1 313 ? 0.591 8.867 -10.602 1 94.81 313 PHE A N 1
ATOM 2471 C CA . PHE A 1 313 ? 1.521 8.117 -9.766 1 94.81 313 PHE A CA 1
ATOM 2472 C C . PHE A 1 313 ? 2.959 8.336 -10.219 1 94.81 313 PHE A C 1
ATOM 2474 O O . PHE A 1 313 ? 3.885 7.719 -9.688 1 94.81 313 PHE A O 1
ATOM 2481 N N . ASP A 1 314 ? 3.186 9.195 -11.125 1 92.12 314 ASP A N 1
ATOM 2482 C CA . ASP A 1 314 ? 4.504 9.391 -11.719 1 92.12 314 ASP A CA 1
ATOM 2483 C C . ASP A 1 314 ? 4.984 10.828 -11.539 1 92.12 314 ASP A C 1
ATOM 2485 O O . ASP A 1 314 ? 5.617 11.391 -12.438 1 92.12 314 ASP A O 1
ATOM 2489 N N . VAL A 1 315 ? 4.613 11.43 -10.391 1 95.25 315 VAL A N 1
ATOM 2490 C CA . VAL A 1 315 ? 5.074 12.789 -10.148 1 95.25 315 VAL A CA 1
ATOM 2491 C C . VAL A 1 315 ? 6.602 12.82 -10.109 1 95.25 315 VAL A C 1
ATOM 2493 O O . VAL A 1 315 ? 7.23 13.633 -10.781 1 95.25 315 VAL A O 1
ATOM 2496 N N . GLY A 1 316 ? 7.266 12.008 -9.352 1 93.94 316 GLY A N 1
ATOM 2497 C CA . GLY A 1 316 ? 8.688 11.711 -9.391 1 93.94 316 GLY A CA 1
ATOM 2498 C C . GLY A 1 316 ? 9.555 12.883 -8.977 1 93.94 316 GLY A C 1
ATOM 2499 O O . GLY A 1 316 ? 10.648 13.07 -9.516 1 93.94 316 GLY A O 1
ATOM 2500 N N . MET A 1 317 ? 9.07 13.766 -8.062 1 96.56 317 MET A N 1
ATOM 2501 C CA . MET A 1 317 ? 9.875 14.883 -7.57 1 96.56 317 MET A CA 1
ATOM 2502 C C . MET A 1 317 ? 10.586 14.516 -6.27 1 96.56 317 MET A C 1
ATOM 2504 O O . MET A 1 317 ? 9.977 13.93 -5.371 1 96.56 317 MET A O 1
ATOM 2508 N N . HIS A 1 318 ? 11.844 14.906 -6.188 1 96.19 318 HIS A N 1
ATOM 2509 C CA . HIS A 1 318 ? 12.617 14.539 -5.008 1 96.19 318 HIS A CA 1
ATOM 2510 C C . HIS A 1 318 ? 12.789 15.734 -4.07 1 96.19 318 HIS A C 1
ATOM 2512 O O . HIS A 1 318 ? 12.945 16.875 -4.527 1 96.19 318 HIS A O 1
ATOM 2518 N N . ILE A 1 319 ? 12.742 15.484 -2.799 1 95.81 319 ILE A N 1
ATOM 2519 C CA . ILE A 1 319 ? 13.039 16.438 -1.734 1 95.81 319 ILE A CA 1
ATOM 2520 C C . ILE A 1 319 ? 14.258 15.977 -0.949 1 95.81 319 ILE A C 1
ATOM 2522 O O . ILE A 1 319 ? 14.312 14.828 -0.49 1 95.81 319 ILE A O 1
ATOM 2526 N N . SER A 1 320 ? 15.219 16.844 -0.827 1 94.12 320 SER A N 1
ATOM 2527 C CA . SER A 1 320 ? 16.359 16.531 0.036 1 94.12 320 SER A CA 1
ATOM 2528 C C . SER A 1 320 ? 16 16.719 1.507 1 94.12 320 SER A C 1
ATOM 2530 O O . SER A 1 320 ? 15.695 17.828 1.944 1 94.12 320 SER A O 1
ATOM 2532 N N . LYS A 1 321 ? 16.031 15.664 2.182 1 93.19 321 LYS A N 1
ATOM 2533 C CA . LYS A 1 321 ? 15.555 15.781 3.557 1 93.19 321 LYS A CA 1
ATOM 2534 C C . LYS A 1 321 ? 16.719 15.945 4.531 1 93.19 321 LYS A C 1
ATOM 2536 O O . LYS A 1 321 ? 17.844 15.539 4.234 1 93.19 321 LYS A O 1
ATOM 2541 N N . MET A 1 322 ? 16.438 16.531 5.652 1 92.5 322 MET A N 1
ATOM 2542 C CA . MET A 1 322 ? 17.422 16.812 6.691 1 92.5 322 MET A CA 1
ATOM 2543 C C . MET A 1 322 ? 17.297 15.828 7.844 1 92.5 322 MET A C 1
ATOM 2545 O O . MET A 1 322 ? 18.141 15.812 8.75 1 92.5 322 MET A O 1
ATOM 2549 N N . SER A 1 323 ? 16.281 15.07 7.852 1 91.56 323 SER A N 1
ATOM 2550 C CA . SER A 1 323 ? 16.031 14.016 8.836 1 91.56 323 SER A CA 1
ATOM 2551 C C . SER A 1 323 ? 15.625 12.711 8.156 1 91.56 323 SER A C 1
ATOM 2553 O O . SER A 1 323 ? 15 12.727 7.09 1 91.56 323 SER A O 1
ATOM 2555 N N . ASN A 1 324 ? 15.922 11.672 8.797 1 91.69 324 ASN A N 1
ATOM 2556 C CA . ASN A 1 324 ? 15.641 10.359 8.234 1 91.69 324 ASN A CA 1
ATOM 2557 C C . ASN A 1 324 ? 14.141 10.156 8.008 1 91.69 324 ASN A C 1
ATOM 2559 O O . ASN A 1 324 ? 13.734 9.633 6.973 1 91.69 324 ASN A O 1
ATOM 2563 N N . HIS A 1 325 ? 13.391 10.617 9.016 1 93 325 HIS A N 1
ATOM 2564 C CA . HIS A 1 325 ? 11.945 10.438 8.922 1 93 325 HIS A CA 1
ATOM 2565 C C . HIS A 1 325 ? 11.211 11.773 9.039 1 93 325 HIS A C 1
ATOM 2567 O O . HIS A 1 325 ? 11.586 12.625 9.844 1 93 325 HIS A O 1
ATOM 2573 N N . ILE A 1 326 ? 10.25 11.914 8.164 1 93.69 326 ILE A N 1
ATOM 2574 C CA . ILE A 1 326 ? 9.359 13.07 8.18 1 93.69 326 ILE A CA 1
ATOM 2575 C C . ILE A 1 326 ? 8.047 12.695 8.859 1 93.69 326 ILE A C 1
ATOM 2577 O O . ILE A 1 326 ? 7.27 11.891 8.328 1 93.69 326 ILE A O 1
ATOM 2581 N N . TYR A 1 327 ? 7.777 13.289 9.953 1 94.75 327 TYR A N 1
ATOM 2582 C CA . TYR A 1 327 ? 6.609 12.875 10.727 1 94.75 327 TYR A CA 1
ATOM 2583 C C . TYR A 1 327 ? 5.426 13.797 10.453 1 94.75 327 TYR A C 1
ATOM 2585 O O . TYR A 1 327 ? 4.277 13.43 10.703 1 94.75 327 TYR A O 1
ATOM 2593 N N . SER A 1 328 ? 5.688 14.961 10.055 1 97.25 328 SER A N 1
ATOM 2594 C CA . SER A 1 328 ? 4.641 15.875 9.617 1 97.25 328 SER A CA 1
ATOM 2595 C C . SER A 1 328 ? 5.125 16.766 8.477 1 97.25 328 SER A C 1
ATOM 2597 O O . SER A 1 328 ? 6.285 17.172 8.453 1 97.25 328 SER A O 1
ATOM 2599 N N . LEU A 1 329 ? 4.293 17 7.57 1 97.94 329 LEU A N 1
ATOM 2600 C CA . LEU A 1 329 ? 4.547 17.812 6.379 1 97.94 329 LEU A CA 1
ATOM 2601 C C . LEU A 1 329 ? 3.314 18.625 6 1 97.94 329 LEU A C 1
ATOM 2603 O O . LEU A 1 329 ? 2.223 18.062 5.848 1 97.94 329 LEU A O 1
ATOM 2607 N N . ASN A 1 330 ? 3.457 19.922 5.926 1 97.88 330 ASN A N 1
ATOM 2608 C CA . ASN A 1 330 ? 2.326 20.766 5.566 1 97.88 330 ASN A CA 1
ATOM 2609 C C . ASN A 1 330 ? 2.758 21.938 4.672 1 97.88 330 ASN A C 1
ATOM 2611 O O . ASN A 1 330 ? 3.814 22.531 4.891 1 97.88 330 ASN A O 1
ATOM 2615 N N . TYR A 1 331 ? 1.921 22.219 3.725 1 98 331 TYR A N 1
ATOM 2616 C CA . TYR A 1 331 ? 2.129 23.328 2.801 1 98 331 TYR A CA 1
ATOM 2617 C C . TYR A 1 331 ? 1.484 24.609 3.328 1 98 331 TYR A C 1
ATOM 2619 O O . TYR A 1 331 ? 0.367 24.578 3.852 1 98 331 TYR A O 1
ATOM 2627 N N . SER A 1 332 ? 2.242 25.656 3.203 1 95.38 332 SER A N 1
ATOM 2628 C CA . SER A 1 332 ? 1.747 26.984 3.547 1 95.38 332 SER A CA 1
ATOM 2629 C C . SER A 1 332 ? 1.615 27.875 2.309 1 95.38 332 SER A C 1
ATOM 2631 O O . SER A 1 332 ? 2.617 28.234 1.691 1 95.38 332 SER A O 1
ATOM 2633 N N . PRO A 1 333 ? 0.407 28.297 2.016 1 95.62 333 PRO A N 1
ATOM 2634 C CA . PRO A 1 333 ? 0.213 29.125 0.825 1 95.62 333 PRO A CA 1
ATOM 2635 C C . PRO A 1 333 ? 0.723 30.547 1.009 1 95.62 333 PRO A C 1
ATOM 2637 O O . PRO A 1 333 ? 0.87 31.297 0.032 1 95.62 333 PRO A O 1
ATOM 2640 N N . VAL A 1 334 ? 0.995 31 2.244 1 93.38 334 VAL A N 1
ATOM 2641 C CA . VAL A 1 334 ? 1.42 32.375 2.533 1 93.38 334 VAL A CA 1
ATOM 2642 C C . VAL A 1 334 ? 2.781 32.625 1.896 1 93.38 334 VAL A C 1
ATOM 2644 O O . VAL A 1 334 ? 3.006 33.688 1.311 1 93.38 334 VAL A O 1
ATOM 2647 N N . ASP A 1 335 ? 3.607 31.734 1.966 1 90.69 335 ASP A N 1
ATOM 2648 C CA . ASP A 1 335 ? 4.961 31.891 1.448 1 90.69 335 ASP A CA 1
ATOM 2649 C C . ASP A 1 335 ? 5.34 30.75 0.519 1 90.69 335 ASP A C 1
ATOM 2651 O O . ASP A 1 335 ? 6.492 30.641 0.085 1 90.69 335 ASP A O 1
ATOM 2655 N N . GLN A 1 336 ? 4.414 29.906 0.218 1 95.31 336 GLN A N 1
ATOM 2656 C CA . GLN A 1 336 ? 4.602 28.75 -0.648 1 95.31 336 GLN A CA 1
ATOM 2657 C C . GLN A 1 336 ? 5.77 27.891 -0.174 1 95.31 336 GLN A C 1
ATOM 2659 O O . GLN A 1 336 ? 6.648 27.547 -0.963 1 95.31 336 GLN A O 1
ATOM 2664 N N . MET A 1 337 ? 5.715 27.625 1.087 1 97.19 337 MET A N 1
ATOM 2665 C CA . MET A 1 337 ? 6.719 26.781 1.726 1 97.19 337 MET A CA 1
ATOM 2666 C C . MET A 1 337 ? 6.102 25.469 2.211 1 97.19 337 MET A C 1
ATOM 2668 O O . MET A 1 337 ? 4.938 25.438 2.613 1 97.19 337 MET A O 1
ATOM 2672 N N . ILE A 1 338 ? 6.918 24.453 2.139 1 98.06 338 ILE A N 1
ATOM 2673 C CA . ILE A 1 338 ? 6.566 23.188 2.77 1 98.06 338 ILE A CA 1
ATOM 2674 C C . ILE A 1 338 ? 7.289 23.062 4.109 1 98.06 338 ILE A C 1
ATOM 2676 O O . ILE A 1 338 ? 8.523 23.047 4.16 1 98.06 338 ILE A O 1
ATOM 2680 N N . HIS A 1 339 ? 6.512 23.062 5.16 1 97.88 339 HIS A N 1
ATOM 2681 C CA . HIS A 1 339 ? 7.059 22.938 6.508 1 97.88 339 HIS A CA 1
ATOM 2682 C C . HIS A 1 339 ? 7.07 21.484 6.969 1 97.88 339 HIS A C 1
ATOM 2684 O O . HIS A 1 339 ? 6.035 20.812 6.949 1 97.88 339 HIS A O 1
ATOM 2690 N N . VAL A 1 340 ? 8.227 21.047 7.402 1 97.5 340 VAL A N 1
ATOM 2691 C CA . VAL A 1 340 ? 8.438 19.641 7.777 1 97.5 340 VAL A CA 1
ATOM 2692 C C . VAL A 1 340 ? 8.891 19.562 9.234 1 97.5 340 VAL A C 1
ATOM 2694 O O . VAL A 1 340 ? 9.742 20.344 9.664 1 97.5 340 VAL A O 1
ATOM 2697 N N . TYR A 1 341 ? 8.266 18.734 9.969 1 96.75 341 TYR A N 1
ATOM 2698 C CA . TYR A 1 341 ? 8.734 18.344 11.297 1 96.75 341 TYR A CA 1
ATOM 2699 C C . TYR A 1 341 ? 9.281 16.922 11.297 1 96.75 341 TYR A C 1
ATOM 2701 O O . TYR A 1 341 ? 8.547 15.977 11.008 1 96.75 341 TYR A O 1
ATOM 2709 N N . GLY A 1 342 ? 10.57 16.781 11.555 1 93.62 342 GLY A N 1
ATOM 2710 C CA . GLY A 1 342 ? 11.188 15.461 11.562 1 93.62 342 GLY A CA 1
ATOM 2711 C C . GLY A 1 342 ? 12.195 15.281 12.688 1 93.62 342 GLY A C 1
ATOM 2712 O O . GLY A 1 342 ? 13.195 15.992 12.75 1 93.62 342 GLY A O 1
ATOM 2713 N N . GLU A 1 343 ? 11.859 14.359 13.508 1 92.12 343 GLU A N 1
ATOM 2714 C CA . GLU A 1 343 ? 12.766 13.938 14.57 1 92.12 343 GLU A CA 1
ATOM 2715 C C . GLU A 1 343 ? 13.211 15.117 15.422 1 92.12 343 GLU A C 1
ATOM 2717 O O . GLU A 1 343 ? 14.398 15.258 15.727 1 92.12 343 GLU A O 1
ATOM 2722 N N . GLY A 1 344 ? 12.352 16.016 15.625 1 92.69 344 GLY A N 1
ATOM 2723 C CA . GLY A 1 344 ? 12.609 17.141 16.531 1 92.69 344 GLY A CA 1
ATOM 2724 C C . GLY A 1 344 ? 13.117 18.375 15.812 1 92.69 344 GLY A C 1
ATOM 2725 O O . GLY A 1 344 ? 13.344 19.406 16.438 1 92.69 344 GLY A O 1
ATOM 2726 N N . PHE A 1 345 ? 13.227 18.234 14.57 1 94.88 345 PHE A N 1
ATOM 2727 C CA . PHE A 1 345 ? 13.711 19.375 13.805 1 94.88 345 PHE A CA 1
ATOM 2728 C C . PHE A 1 345 ? 12.609 19.938 12.906 1 94.88 345 PHE A C 1
ATOM 2730 O O . PHE A 1 345 ? 11.789 19.188 12.375 1 94.88 345 PHE A O 1
ATOM 2737 N N . MET A 1 346 ? 12.641 21.25 12.805 1 96.31 346 MET A N 1
ATOM 2738 C CA . MET A 1 346 ? 11.758 21.984 11.898 1 96.31 346 MET A CA 1
ATOM 2739 C C . MET A 1 346 ? 12.508 22.422 10.648 1 96.31 346 MET A C 1
ATOM 2741 O O . MET A 1 346 ? 13.539 23.094 10.742 1 96.31 346 MET A O 1
ATOM 2745 N N . THR A 1 347 ? 11.992 21.984 9.523 1 96.81 347 THR A N 1
ATOM 2746 C CA . THR A 1 347 ? 12.617 22.297 8.25 1 96.81 347 THR A CA 1
ATOM 2747 C C . THR A 1 347 ? 11.602 22.891 7.281 1 96.81 347 THR A C 1
ATOM 2749 O O . THR A 1 347 ? 10.422 22.516 7.309 1 96.81 347 THR A O 1
ATOM 2752 N N . SER A 1 348 ? 12.039 23.844 6.441 1 97.06 348 SER A N 1
ATOM 2753 C CA . SER A 1 348 ? 11.164 24.406 5.414 1 97.06 348 SER A CA 1
ATOM 2754 C C . SER A 1 348 ? 11.82 24.328 4.035 1 97.06 348 SER A C 1
ATOM 2756 O O . SER A 1 348 ? 13.023 24.547 3.9 1 97.06 348 SER A O 1
ATOM 2758 N N . TYR A 1 349 ? 11.008 24 3.088 1 97.69 349 TYR A N 1
ATOM 2759 C CA . TYR A 1 349 ? 11.406 23.938 1.688 1 97.69 349 TYR A CA 1
ATOM 2760 C C . TYR A 1 349 ? 10.562 24.891 0.84 1 97.69 349 TYR A C 1
ATOM 2762 O O . TYR A 1 349 ? 9.383 25.109 1.137 1 97.69 349 TYR A O 1
ATOM 2770 N N . LYS A 1 350 ? 11.164 25.391 -0.208 1 97.19 350 LYS A N 1
ATOM 2771 C CA . LYS A 1 350 ? 10.43 26.25 -1.131 1 97.19 350 LYS A CA 1
ATOM 2772 C C . LYS A 1 350 ? 9.734 25.422 -2.211 1 97.19 350 LYS A C 1
ATOM 2774 O O . LYS A 1 350 ? 10.367 24.594 -2.871 1 97.19 350 LYS A O 1
ATOM 2779 N N . ALA A 1 351 ? 8.477 25.625 -2.316 1 97.38 351 ALA A N 1
ATOM 2780 C CA . ALA A 1 351 ? 7.699 24.984 -3.381 1 97.38 351 ALA A CA 1
ATOM 2781 C C . ALA A 1 351 ? 7.539 25.922 -4.578 1 97.38 351 ALA A C 1
ATOM 2783 O O . ALA A 1 351 ? 7.082 27.047 -4.426 1 97.38 351 ALA A O 1
ATOM 2784 N N . LYS A 1 352 ? 7.879 25.406 -5.734 1 96.19 352 LYS A N 1
ATOM 2785 C CA . LYS A 1 352 ? 7.754 26.188 -6.961 1 96.19 352 LYS A CA 1
ATOM 2786 C C . LYS A 1 352 ? 6.605 25.672 -7.824 1 96.19 352 LYS A C 1
ATOM 2788 O O . LYS A 1 352 ? 6.469 24.469 -8.031 1 96.19 352 LYS A O 1
ATOM 2793 N N . PHE A 1 353 ? 5.828 26.641 -8.312 1 94.75 353 PHE A N 1
ATOM 2794 C CA . PHE A 1 353 ? 4.672 26.281 -9.125 1 94.75 353 PHE A CA 1
ATOM 2795 C C . PHE A 1 353 ? 4.73 26.953 -10.484 1 94.75 353 PHE A C 1
ATOM 2797 O O . PHE A 1 353 ? 5.359 28 -10.641 1 94.75 353 PHE A O 1
ATOM 2804 N N . GLU A 1 354 ? 4.148 26.344 -11.555 1 90.5 354 GLU A N 1
ATOM 2805 C CA . GLU A 1 354 ? 3.98 26.906 -12.891 1 90.5 354 GLU A CA 1
ATOM 2806 C C . GLU A 1 354 ? 2.555 26.703 -13.398 1 90.5 354 GLU A C 1
ATOM 2808 O O . GLU A 1 354 ? 1.893 25.734 -13.047 1 90.5 354 GLU A O 1
ATOM 2813 N N . MET B 1 1 ? 9.391 -91.812 -69.75 1 23.59 1 MET B N 1
ATOM 2814 C CA . MET B 1 1 ? 8.453 -92.5 -68.938 1 23.59 1 MET B CA 1
ATOM 2815 C C . MET B 1 1 ? 9.141 -93.062 -67.625 1 23.59 1 MET B C 1
ATOM 2817 O O . MET B 1 1 ? 8.477 -93.5 -66.688 1 23.59 1 MET B O 1
ATOM 2821 N N . ALA B 1 2 ? 10.5 -93.25 -67.75 1 24.92 2 ALA B N 1
ATOM 2822 C CA . ALA B 1 2 ? 11.445 -94.188 -67.062 1 24.92 2 ALA B CA 1
ATOM 2823 C C . ALA B 1 2 ? 11.852 -93.625 -65.688 1 24.92 2 ALA B C 1
ATOM 2825 O O . ALA B 1 2 ? 11.844 -94.312 -64.688 1 24.92 2 ALA B O 1
ATOM 2826 N N . GLU B 1 3 ? 12.703 -92.438 -65.75 1 24.45 3 GLU B N 1
ATOM 2827 C CA . GLU B 1 3 ? 13.477 -91.812 -64.688 1 24.45 3 GLU B CA 1
ATOM 2828 C C . GLU B 1 3 ? 12.562 -91.062 -63.75 1 24.45 3 GLU B C 1
ATOM 2830 O O . GLU B 1 3 ? 13.039 -90.438 -62.781 1 24.45 3 GLU B O 1
ATOM 2835 N N . ILE B 1 4 ? 11.195 -90.5 -64.25 1 29.14 4 ILE B N 1
ATOM 2836 C CA . ILE B 1 4 ? 10.156 -89.75 -63.562 1 29.14 4 ILE B CA 1
ATOM 2837 C C . ILE B 1 4 ? 9.812 -90.375 -62.219 1 29.14 4 ILE B C 1
ATOM 2839 O O . ILE B 1 4 ? 9.664 -89.688 -61.219 1 29.14 4 ILE B O 1
ATOM 2843 N N . GLN B 1 5 ? 9.836 -91.688 -62.188 1 26.83 5 GLN B N 1
ATOM 2844 C CA . GLN B 1 5 ? 9.133 -92.75 -61.469 1 26.83 5 GLN B CA 1
ATOM 2845 C C . GLN B 1 5 ? 9.805 -93 -60.125 1 26.83 5 GLN B C 1
ATOM 2847 O O . GLN B 1 5 ? 9.133 -93.25 -59.125 1 26.83 5 GLN B O 1
ATOM 2852 N N . GLN B 1 6 ? 11.203 -92.875 -60.188 1 27.84 6 GLN B N 1
ATOM 2853 C CA . GLN B 1 6 ? 11.914 -93.625 -59.125 1 27.84 6 GLN B CA 1
ATOM 2854 C C . GLN B 1 6 ? 11.844 -92.875 -57.812 1 27.84 6 GLN B C 1
ATOM 2856 O O . GLN B 1 6 ? 12.023 -93.5 -56.75 1 27.84 6 GLN B O 1
ATOM 2861 N N . LEU B 1 7 ? 12.008 -91.438 -57.875 1 24.11 7 LEU B N 1
ATOM 2862 C CA . LEU B 1 7 ? 12.164 -90.5 -56.75 1 24.11 7 LEU B CA 1
ATOM 2863 C C . LEU B 1 7 ? 11.023 -90.688 -55.75 1 24.11 7 LEU B C 1
ATOM 2865 O O . LEU B 1 7 ? 11.109 -90.25 -54.625 1 24.11 7 LEU B O 1
ATOM 2869 N N . VAL B 1 8 ? 9.82 -91.625 -56.281 1 25.73 8 VAL B N 1
ATOM 2870 C CA . VAL B 1 8 ? 8.742 -92.562 -56.156 1 25.73 8 VAL B CA 1
ATOM 2871 C C . VAL B 1 8 ? 9.18 -93.75 -55.25 1 25.73 8 VAL B C 1
ATOM 2873 O O . VAL B 1 8 ? 8.414 -94.188 -54.406 1 25.73 8 VAL B O 1
ATOM 2876 N N . ASN B 1 9 ? 10.219 -94.438 -55.656 1 22.09 9 ASN B N 1
ATOM 2877 C CA . ASN B 1 9 ? 10.172 -95.75 -54.969 1 22.09 9 ASN B CA 1
ATOM 2878 C C . ASN B 1 9 ? 10.477 -95.625 -53.5 1 22.09 9 ASN B C 1
ATOM 2880 O O . ASN B 1 9 ? 9.906 -96.312 -52.656 1 22.09 9 ASN B O 1
ATOM 2884 N N . ARG B 1 10 ? 11.711 -94.875 -53.219 1 25.45 10 ARG B N 1
ATOM 2885 C CA . ARG B 1 10 ? 12.406 -95.25 -51.969 1 25.45 10 ARG B CA 1
ATOM 2886 C C . ARG B 1 10 ? 11.562 -94.875 -50.75 1 25.45 10 ARG B C 1
ATOM 2888 O O . ARG B 1 10 ? 11.469 -95.625 -49.812 1 25.45 10 ARG B O 1
ATOM 2895 N N . LEU B 1 11 ? 11.125 -93.688 -50.406 1 23.59 11 LEU B N 1
ATOM 2896 C CA . LEU B 1 11 ? 10.43 -93.438 -49.156 1 23.59 11 LEU B CA 1
ATOM 2897 C C . LEU B 1 11 ? 8.969 -93.812 -49.25 1 23.59 11 LEU B C 1
ATOM 2899 O O . LEU B 1 11 ? 8.094 -93 -49.531 1 23.59 11 LEU B O 1
ATOM 2903 N N . ASN B 1 12 ? 8.406 -94.75 -50.125 1 22.17 12 ASN B N 1
ATOM 2904 C CA . ASN B 1 12 ? 7.152 -95.5 -50.156 1 22.17 12 ASN B CA 1
ATOM 2905 C C . ASN B 1 12 ? 6.836 -96.125 -48.781 1 22.17 12 ASN B C 1
ATOM 2907 O O . ASN B 1 12 ? 5.668 -96.312 -48.438 1 22.17 12 ASN B O 1
ATOM 2911 N N . SER B 1 13 ? 7.789 -96.875 -48.062 1 24.39 13 SER B N 1
ATOM 2912 C CA . SER B 1 13 ? 7.598 -98.062 -47.25 1 24.39 13 SER B CA 1
ATOM 2913 C C . SER B 1 13 ? 6.969 -97.688 -45.906 1 24.39 13 SER B C 1
ATOM 2915 O O . SER B 1 13 ? 6.855 -98.562 -45.031 1 24.39 13 SER B O 1
ATOM 2917 N N . THR B 1 14 ? 6.625 -96.375 -45.469 1 21.48 14 THR B N 1
ATOM 2918 C CA . THR B 1 14 ? 6.676 -95.5 -44.312 1 21.48 14 THR B CA 1
ATOM 2919 C C . THR B 1 14 ? 5.422 -95.625 -43.469 1 21.48 14 THR B C 1
ATOM 2921 O O . THR B 1 14 ? 5.27 -94.938 -42.469 1 21.48 14 THR B O 1
ATOM 2924 N N . HIS B 1 15 ? 4.223 -96.312 -43.719 1 21.03 15 HIS B N 1
ATOM 2925 C CA . HIS B 1 15 ? 2.771 -96.125 -43.688 1 21.03 15 HIS B CA 1
ATOM 2926 C C . HIS B 1 15 ? 2.156 -96.812 -42.5 1 21.03 15 HIS B C 1
ATOM 2928 O O . HIS B 1 15 ? 0.943 -96.75 -42.281 1 21.03 15 HIS B O 1
ATOM 2934 N N . LEU B 1 16 ? 2.779 -97.875 -41.875 1 20.83 16 LEU B N 1
ATOM 2935 C CA . LEU B 1 16 ? 1.924 -99 -41.438 1 20.83 16 LEU B CA 1
ATOM 2936 C C . LEU B 1 16 ? 1.058 -98.562 -40.281 1 20.83 16 LEU B C 1
ATOM 2938 O O . LEU B 1 16 ? -0.169 -98.688 -40.312 1 20.83 16 LEU B O 1
ATOM 2942 N N . GLY B 1 17 ? 1.131 -99.188 -39 1 22.88 17 GLY B N 1
ATOM 2943 C CA . GLY B 1 17 ? 0.175 -99.875 -38.125 1 22.88 17 GLY B CA 1
ATOM 2944 C C . GLY B 1 17 ? -0.526 -98.938 -37.156 1 22.88 17 GLY B C 1
ATOM 2945 O O . GLY B 1 17 ? 0.06 -98.562 -36.156 1 22.88 17 GLY B O 1
ATOM 2946 N N . PHE B 1 18 ? -0.964 -97.5 -37.469 1 21.31 18 PHE B N 1
ATOM 2947 C CA . PHE B 1 18 ? -1.092 -96.312 -36.719 1 21.31 18 PHE B CA 1
ATOM 2948 C C . PHE B 1 18 ? -2.334 -96.312 -35.844 1 21.31 18 PHE B C 1
ATOM 2950 O O . PHE B 1 18 ? -2.793 -95.25 -35.375 1 21.31 18 PHE B O 1
ATOM 2957 N N . ARG B 1 19 ? -3.021 -97.562 -35.469 1 22.97 19 ARG B N 1
ATOM 2958 C CA . ARG B 1 19 ? -4.391 -97.688 -34.969 1 22.97 19 ARG B CA 1
ATOM 2959 C C . ARG B 1 19 ? -4.566 -97.062 -33.594 1 22.97 19 ARG B C 1
ATOM 2961 O O . ARG B 1 19 ? -5.57 -96.375 -33.375 1 22.97 19 ARG B O 1
ATOM 2968 N N . GLN B 1 20 ? -3.881 -97.562 -32.656 1 24.92 20 GLN B N 1
ATOM 2969 C CA . GLN B 1 20 ? -4.383 -97.812 -31.312 1 24.92 20 GLN B CA 1
ATOM 2970 C C . GLN B 1 20 ? -4.418 -96.5 -30.5 1 24.92 20 GLN B C 1
ATOM 2972 O O . GLN B 1 20 ? -4.746 -96.562 -29.312 1 24.92 20 GLN B O 1
ATOM 2977 N N . GLN B 1 21 ? -3.793 -95.438 -31.016 1 24.11 21 GLN B N 1
ATOM 2978 C CA . GLN B 1 21 ? -3.262 -94.312 -30.234 1 24.11 21 GLN B CA 1
ATOM 2979 C C . GLN B 1 21 ? -4.371 -93.312 -29.859 1 24.11 21 GLN B C 1
ATOM 2981 O O . GLN B 1 21 ? -4.164 -92.125 -29.859 1 24.11 21 GLN B O 1
ATOM 2986 N N . ASN B 1 22 ? -5.629 -93.688 -30.016 1 24.05 22 ASN B N 1
ATOM 2987 C CA . ASN B 1 22 ? -6.82 -92.875 -30.125 1 24.05 22 ASN B CA 1
ATOM 2988 C C . ASN B 1 22 ? -7.121 -92.125 -28.812 1 24.05 22 ASN B C 1
ATOM 2990 O O . ASN B 1 22 ? -8.047 -91.312 -28.734 1 24.05 22 ASN B O 1
ATOM 2994 N N . SER B 1 23 ? -6.707 -92.812 -27.828 1 29.62 23 SER B N 1
ATOM 2995 C CA . SER B 1 23 ? -7.289 -92.438 -26.531 1 29.62 23 SER B CA 1
ATOM 2996 C C . SER B 1 23 ? -6.852 -91.062 -26.094 1 29.62 23 SER B C 1
ATOM 2998 O O . SER B 1 23 ? -7.5 -90.438 -25.234 1 29.62 23 SER B O 1
ATOM 3000 N N . ASP B 1 24 ? -5.562 -90.812 -26.516 1 27.88 24 ASP B N 1
ATOM 3001 C CA . ASP B 1 24 ? -4.891 -89.625 -25.969 1 27.88 24 ASP B CA 1
ATOM 3002 C C . ASP B 1 24 ? -5.492 -88.312 -26.531 1 27.88 24 ASP B C 1
ATOM 3004 O O . ASP B 1 24 ? -4.973 -87.25 -26.297 1 27.88 24 ASP B O 1
ATOM 3008 N N . VAL B 1 25 ? -6.199 -88.438 -27.688 1 31.48 25 VAL B N 1
ATOM 3009 C CA . VAL B 1 25 ? -6.734 -87.312 -28.438 1 31.48 25 VAL B CA 1
ATOM 3010 C C . VAL B 1 25 ? -7.715 -86.5 -27.578 1 31.48 25 VAL B C 1
ATOM 3012 O O . VAL B 1 25 ? -7.875 -85.312 -27.75 1 31.48 25 VAL B O 1
ATOM 3015 N N . SER B 1 26 ? -8.422 -87.375 -26.812 1 29.52 26 SER B N 1
ATOM 3016 C CA . SER B 1 26 ? -9.586 -86.812 -26.172 1 29.52 26 SER B CA 1
ATOM 3017 C C . SER B 1 26 ? -9.18 -85.688 -25.203 1 29.52 26 SER B C 1
ATOM 3019 O O . SER B 1 26 ? -9.93 -84.75 -24.984 1 29.52 26 SER B O 1
ATOM 3021 N N . GLU B 1 27 ? -8.094 -86 -24.547 1 34 27 GLU B N 1
ATOM 3022 C CA . GLU B 1 27 ? -7.66 -85.062 -23.547 1 34 27 GLU B CA 1
ATOM 3023 C C . GLU B 1 27 ? -7.148 -83.75 -24.188 1 34 27 GLU B C 1
ATOM 3025 O O . GLU B 1 27 ? -7.289 -82.688 -23.625 1 34 27 GLU B O 1
ATOM 3030 N N . THR B 1 28 ? -6.48 -83.938 -25.391 1 32.69 28 THR B N 1
ATOM 3031 C CA . THR B 1 28 ? -5.918 -82.75 -26.062 1 32.69 28 THR B CA 1
ATOM 3032 C C . THR B 1 28 ? -7.027 -81.875 -26.578 1 32.69 28 THR B C 1
ATOM 3034 O O . THR B 1 28 ? -6.883 -80.625 -26.562 1 32.69 28 THR B O 1
ATOM 3037 N N . LEU B 1 29 ? -8.102 -82.562 -27.125 1 33.69 29 LEU B N 1
ATOM 3038 C CA . LEU B 1 29 ? -9.172 -81.75 -27.672 1 33.69 29 LEU B CA 1
ATOM 3039 C C . LEU B 1 29 ? -9.773 -80.812 -26.609 1 33.69 29 LEU B C 1
ATOM 3041 O O . LEU B 1 29 ? -10.164 -79.688 -26.891 1 33.69 29 LEU B O 1
ATOM 3045 N N . GLN B 1 30 ? -9.891 -81.438 -25.391 1 37.22 30 GLN B N 1
ATOM 3046 C CA . GLN B 1 30 ? -10.523 -80.688 -24.344 1 37.22 30 GLN B CA 1
ATOM 3047 C C . GLN B 1 30 ? -9.68 -79.438 -24 1 37.22 30 GLN B C 1
ATOM 3049 O O . GLN B 1 30 ? -10.219 -78.375 -23.703 1 37.22 30 GLN B O 1
ATOM 3054 N N . SER B 1 31 ? -8.305 -79.562 -24.031 1 36.97 31 SER B N 1
ATOM 3055 C CA . SER B 1 31 ? -7.441 -78.438 -23.719 1 36.97 31 SER B CA 1
ATOM 3056 C C . SER B 1 31 ? -7.547 -77.375 -24.797 1 36.97 31 SER B C 1
ATOM 3058 O O . SER B 1 31 ? -7.355 -76.188 -24.5 1 36.97 31 SER B O 1
ATOM 3060 N N . ILE B 1 32 ? -7.641 -77.812 -26.094 1 38.53 32 ILE B N 1
ATOM 3061 C CA . ILE B 1 32 ? -7.711 -76.812 -27.156 1 38.53 32 ILE B CA 1
ATOM 3062 C C . ILE B 1 32 ? -9.031 -76 -27.047 1 38.53 32 ILE B C 1
ATOM 3064 O O . ILE B 1 32 ? -9.062 -74.812 -27.234 1 38.53 32 ILE B O 1
ATOM 3068 N N . LYS B 1 33 ? -10.172 -76.875 -26.703 1 38.56 33 LYS B N 1
ATOM 3069 C CA . LYS B 1 33 ? -11.453 -76.188 -26.594 1 38.56 33 LYS B CA 1
ATOM 3070 C C . LYS B 1 33 ? -11.391 -75.062 -25.531 1 38.56 33 LYS B C 1
ATOM 3072 O O . LYS B 1 33 ? -11.945 -74 -25.719 1 38.56 33 LYS B O 1
ATOM 3077 N N . GLU B 1 34 ? -10.719 -75.438 -24.375 1 41.91 34 GLU B N 1
ATOM 3078 C CA . GLU B 1 34 ? -10.648 -74.438 -23.312 1 41.91 34 GLU B CA 1
ATOM 3079 C C . GLU B 1 34 ? -9.828 -73.25 -23.75 1 41.91 34 GLU B C 1
ATOM 3081 O O . GLU B 1 34 ? -10.164 -72.125 -23.422 1 41.91 34 GLU B O 1
ATOM 3086 N N . GLU B 1 35 ? -8.688 -73.5 -24.516 1 38.5 35 GLU B N 1
ATOM 3087 C CA . GLU B 1 35 ? -7.871 -72.375 -24.984 1 38.5 35 GLU B CA 1
ATOM 3088 C C . GLU B 1 35 ? -8.617 -71.562 -26.047 1 38.5 35 GLU B C 1
ATOM 3090 O O . GLU B 1 35 ? -8.516 -70.375 -26.078 1 38.5 35 GLU B O 1
ATOM 3095 N N . MET B 1 36 ? -9.406 -72.312 -26.906 1 37.5 36 MET B N 1
ATOM 3096 C CA . MET B 1 36 ? -10.141 -71.562 -27.922 1 37.5 36 MET B CA 1
ATOM 3097 C C . MET B 1 36 ? -11.195 -70.688 -27.281 1 37.5 36 MET B C 1
ATOM 3099 O O . MET B 1 36 ? -11.477 -69.562 -27.781 1 37.5 36 MET B O 1
ATOM 3103 N N . GLN B 1 37 ? -11.898 -71.25 -26.203 1 39.06 37 GLN B N 1
ATOM 3104 C CA . GLN B 1 37 ? -12.906 -70.438 -25.547 1 39.06 37 GLN B CA 1
ATOM 3105 C C . GLN B 1 37 ? -12.281 -69.188 -24.969 1 39.06 37 GLN B C 1
ATOM 3107 O O . GLN B 1 37 ? -12.898 -68.125 -24.969 1 39.06 37 GLN B O 1
ATOM 3112 N N . GLN B 1 38 ? -11.039 -69.25 -24.422 1 36.44 38 GLN B N 1
ATOM 3113 C CA . GLN B 1 38 ? -10.375 -68.062 -23.875 1 36.44 38 GLN B CA 1
ATOM 3114 C C . GLN B 1 38 ? -10.016 -67.062 -24.984 1 36.44 38 GLN B C 1
ATOM 3116 O O . GLN B 1 38 ? -10.094 -65.812 -24.797 1 36.44 38 GLN B O 1
ATOM 3121 N N . LEU B 1 39 ? -9.539 -67.562 -26.172 1 34.66 39 LEU B N 1
ATOM 3122 C CA . LEU B 1 39 ? -9.148 -66.625 -27.234 1 34.66 39 LEU B CA 1
ATOM 3123 C C . LEU B 1 39 ? -10.375 -65.938 -27.828 1 34.66 39 LEU B C 1
ATOM 3125 O O . LEU B 1 39 ? -10.312 -64.75 -28.188 1 34.66 39 LEU B O 1
ATOM 3129 N N . GLU B 1 40 ? -11.57 -66.75 -28.016 1 37.59 40 GLU B N 1
ATOM 3130 C CA . GLU B 1 40 ? -12.758 -66.062 -28.562 1 37.59 40 GLU B CA 1
ATOM 3131 C C . GLU B 1 40 ? -13.234 -64.938 -27.656 1 37.59 40 GLU B C 1
ATOM 3133 O O . GLU B 1 40 ? -13.711 -63.906 -28.125 1 37.59 40 GLU B O 1
ATOM 3138 N N . ALA B 1 41 ? -13.227 -65.188 -26.266 1 35.59 41 ALA B N 1
ATOM 3139 C CA . ALA B 1 41 ? -13.672 -64.125 -25.359 1 35.59 41 ALA B CA 1
ATOM 3140 C C . ALA B 1 41 ? -12.797 -62.875 -25.484 1 35.59 41 ALA B C 1
ATOM 3142 O O . ALA B 1 41 ? -13.281 -61.75 -25.344 1 35.59 41 ALA B O 1
ATOM 3143 N N . PHE B 1 42 ? -11.438 -63 -25.734 1 32.62 42 PHE B N 1
ATOM 3144 C CA . PHE B 1 42 ? -10.516 -61.875 -25.938 1 32.62 42 PHE B CA 1
ATOM 3145 C C . PHE B 1 42 ? -10.828 -61.156 -27.234 1 32.62 42 PHE B C 1
ATOM 3147 O O . PHE B 1 42 ? -10.75 -59.906 -27.281 1 32.62 42 PHE B O 1
ATOM 3154 N N . ASP B 1 43 ? -11.141 -61.906 -28.312 1 32.56 43 ASP B N 1
ATOM 3155 C CA . ASP B 1 43 ? -11.359 -61.25 -29.594 1 32.56 43 ASP B CA 1
ATOM 3156 C C . ASP B 1 43 ? -12.617 -60.375 -29.562 1 32.56 43 ASP B C 1
ATOM 3158 O O . ASP B 1 43 ? -12.648 -59.312 -30.141 1 32.56 43 ASP B O 1
ATOM 3162 N N . THR B 1 44 ? -13.727 -61 -28.953 1 35.56 44 THR B N 1
ATOM 3163 C CA . THR B 1 44 ? -14.961 -60.219 -28.953 1 35.56 44 THR B CA 1
ATOM 3164 C C . THR B 1 44 ? -14.789 -58.938 -28.156 1 35.56 44 THR B C 1
ATOM 3166 O O . THR B 1 44 ? -15.398 -57.906 -28.5 1 35.56 44 THR B O 1
ATOM 3169 N N . MET B 1 45 ? -13.992 -59 -27 1 31.94 45 MET B N 1
ATOM 3170 C CA . MET B 1 45 ? -13.789 -57.781 -26.219 1 31.94 45 MET B CA 1
ATOM 3171 C C . MET B 1 45 ? -13.008 -56.75 -27.016 1 31.94 45 MET B C 1
ATOM 3173 O O . MET B 1 45 ? -13.195 -55.531 -26.828 1 31.94 45 MET B O 1
ATOM 3177 N N . GLN B 1 46 ? -12.062 -57.219 -27.844 1 34.41 46 GLN B N 1
ATOM 3178 C CA . GLN B 1 46 ? -11.266 -56.25 -28.609 1 34.41 46 GLN B CA 1
ATOM 3179 C C . GLN B 1 46 ? -12.109 -55.594 -29.688 1 34.41 46 GLN B C 1
ATOM 3181 O O . GLN B 1 46 ? -11.938 -54.406 -29.953 1 34.41 46 GLN B O 1
ATOM 3186 N N . THR B 1 47 ? -12.961 -56.438 -30.375 1 38.78 47 THR B N 1
ATOM 3187 C CA . THR B 1 47 ? -13.742 -55.812 -31.453 1 38.78 47 THR B CA 1
ATOM 3188 C C . THR B 1 47 ? -14.68 -54.75 -30.875 1 38.78 47 THR B C 1
ATOM 3190 O O . THR B 1 47 ? -14.836 -53.656 -31.453 1 38.78 47 THR B O 1
ATOM 3193 N N . VAL B 1 48 ? -15.398 -55.125 -29.703 1 41.31 48 VAL B N 1
ATOM 3194 C CA . VAL B 1 48 ? -16.312 -54.156 -29.125 1 41.31 48 VAL B CA 1
ATOM 3195 C C . VAL B 1 48 ? -15.547 -52.906 -28.656 1 41.31 48 VAL B C 1
ATOM 3197 O O . VAL B 1 48 ? -16.047 -51.781 -28.75 1 41.31 48 VAL B O 1
ATOM 3200 N N . ARG B 1 49 ? -14.312 -53.062 -28.141 1 39.06 49 ARG B N 1
ATOM 3201 C CA . ARG B 1 49 ? -13.5 -51.938 -27.75 1 39.06 49 ARG B CA 1
ATOM 3202 C C . ARG B 1 49 ? -13.125 -51.094 -28.953 1 39.06 49 ARG B C 1
ATOM 3204 O O . ARG B 1 49 ? -13.117 -49.844 -28.875 1 39.06 49 ARG B O 1
ATOM 3211 N N . ARG B 1 50 ? -12.836 -51.781 -30.031 1 38.81 50 ARG B N 1
ATOM 3212 C CA . ARG B 1 50 ? -12.453 -51.031 -31.219 1 38.81 50 ARG B CA 1
ATOM 3213 C C . ARG B 1 50 ? -13.648 -50.281 -31.812 1 38.81 50 ARG B C 1
ATOM 3215 O O . ARG B 1 50 ? -13.516 -49.156 -32.281 1 38.81 50 ARG B O 1
ATOM 3222 N N . GLU B 1 51 ? -14.812 -51 -31.766 1 44.69 51 GLU B N 1
ATOM 3223 C CA . GLU B 1 51 ? -15.977 -50.312 -32.312 1 44.69 51 GLU B CA 1
ATOM 3224 C C . GLU B 1 51 ? -16.391 -49.125 -31.422 1 44.69 51 GLU B C 1
ATOM 3226 O O . GLU B 1 51 ? -16.781 -48.062 -31.906 1 44.69 51 GLU B O 1
ATOM 3231 N N . LYS B 1 52 ? -16.344 -49.375 -30 1 41.91 52 LYS B N 1
ATOM 3232 C CA . LYS B 1 52 ? -16.656 -48.25 -29.125 1 41.91 52 LYS B CA 1
ATOM 3233 C C . LYS B 1 52 ? -15.633 -47.125 -29.281 1 41.91 52 LYS B C 1
ATOM 3235 O O . LYS B 1 52 ? -15.992 -45.938 -29.219 1 41.91 52 LYS B O 1
ATOM 3240 N N . THR B 1 53 ? -14.32 -47.531 -29.453 1 44.06 53 THR B N 1
ATOM 3241 C CA . THR B 1 53 ? -13.312 -46.5 -29.734 1 44.06 53 THR B CA 1
ATOM 3242 C C . THR B 1 53 ? -13.594 -45.812 -31.062 1 44.06 53 THR B C 1
ATOM 3244 O O . THR B 1 53 ? -13.438 -44.594 -31.188 1 44.06 53 THR B O 1
ATOM 3247 N N . ASN B 1 54 ? -13.969 -46.656 -32.062 1 43 54 ASN B N 1
ATOM 3248 C CA . ASN B 1 54 ? -14.258 -46.031 -33.344 1 43 54 ASN B CA 1
ATOM 3249 C C . ASN B 1 54 ? -15.484 -45.125 -33.25 1 43 54 ASN B C 1
ATOM 3251 O O . ASN B 1 54 ? -15.484 -44 -33.812 1 43 54 ASN B O 1
ATOM 3255 N N . ASN B 1 55 ? -16.547 -45.688 -32.531 1 46.84 55 ASN B N 1
ATOM 3256 C CA . ASN B 1 55 ? -17.719 -44.812 -32.406 1 46.84 55 ASN B CA 1
ATOM 3257 C C . ASN B 1 55 ? -17.391 -43.594 -31.562 1 46.84 55 ASN B C 1
ATOM 3259 O O . ASN B 1 55 ? -17.891 -42.5 -31.844 1 46.84 55 ASN B O 1
ATOM 3263 N N . ARG B 1 56 ? -16.547 -43.812 -30.453 1 41.19 56 ARG B N 1
ATOM 3264 C CA . ARG B 1 56 ? -16.109 -42.656 -29.703 1 41.19 56 ARG B CA 1
ATOM 3265 C C . ARG B 1 56 ? -15.258 -41.719 -30.578 1 41.19 56 ARG B C 1
ATOM 3267 O O . ARG B 1 56 ? -15.43 -40.5 -30.578 1 41.19 56 ARG B O 1
ATOM 3274 N N . LEU B 1 57 ? -14.344 -42.344 -31.344 1 43.94 57 LEU B N 1
ATOM 3275 C CA . LEU B 1 57 ? -13.523 -41.531 -32.219 1 43.94 57 LEU B CA 1
ATOM 3276 C C . LEU B 1 57 ? -14.375 -40.875 -33.312 1 43.94 57 LEU B C 1
ATOM 3278 O O . LEU B 1 57 ? -14.117 -39.75 -33.688 1 43.94 57 LEU B O 1
ATOM 3282 N N . THR B 1 58 ? -15.344 -41.625 -33.781 1 43.78 58 THR B N 1
ATOM 3283 C CA . THR B 1 58 ? -16.203 -41 -34.781 1 43.78 58 THR B CA 1
ATOM 3284 C C . THR B 1 58 ? -17.078 -39.906 -34.156 1 43.78 58 THR B C 1
ATOM 3286 O O . THR B 1 58 ? -17.281 -38.844 -34.75 1 43.78 58 THR B O 1
ATOM 3289 N N . ARG B 1 59 ? -17.688 -40.156 -32.906 1 40.97 59 ARG B N 1
ATOM 3290 C CA . ARG B 1 59 ? -18.422 -39.094 -32.219 1 40.97 59 ARG B CA 1
ATOM 3291 C C . ARG B 1 59 ? -17.484 -37.938 -31.844 1 40.97 59 ARG B C 1
ATOM 3293 O O . ARG B 1 59 ? -17.859 -36.781 -31.953 1 40.97 59 ARG B O 1
ATOM 3300 N N . ASP B 1 60 ? -16.234 -38.25 -31.344 1 40.53 60 ASP B N 1
ATOM 3301 C CA . ASP B 1 60 ? -15.219 -37.219 -31.125 1 40.53 60 ASP B CA 1
ATOM 3302 C C . ASP B 1 60 ? -14.836 -36.562 -32.438 1 40.53 60 ASP B C 1
ATOM 3304 O O . ASP B 1 60 ? -14.594 -35.344 -32.469 1 40.53 60 ASP B O 1
ATOM 3308 N N . LEU B 1 61 ? -14.688 -37.312 -33.5 1 40.06 61 LEU B N 1
ATOM 3309 C CA . LEU B 1 61 ? -14.438 -36.719 -34.812 1 40.06 61 LEU B CA 1
ATOM 3310 C C . LEU B 1 61 ? -15.641 -35.906 -35.281 1 40.06 61 LEU B C 1
ATOM 3312 O O . LEU B 1 61 ? -15.469 -34.812 -35.844 1 40.06 61 LEU B O 1
ATOM 3316 N N . ASP B 1 62 ? -16.875 -36.469 -35.188 1 37.66 62 ASP B N 1
ATOM 3317 C CA . ASP B 1 62 ? -18.062 -35.656 -35.562 1 37.66 62 ASP B CA 1
ATOM 3318 C C . ASP B 1 62 ? -18.219 -34.469 -34.625 1 37.66 62 ASP B C 1
ATOM 3320 O O . ASP B 1 62 ? -18.578 -33.375 -35.031 1 37.66 62 ASP B O 1
ATOM 3324 N N . HIS B 1 63 ? -18.172 -34.688 -33.156 1 33.22 63 HIS B N 1
ATOM 3325 C CA . HIS B 1 63 ? -18.141 -33.531 -32.25 1 33.22 63 HIS B CA 1
ATOM 3326 C C . HIS B 1 63 ? -16.922 -32.625 -32.531 1 33.22 63 HIS B C 1
ATOM 3328 O O . HIS B 1 63 ? -16.984 -31.422 -32.344 1 33.22 63 HIS B O 1
ATOM 3334 N N . CYS B 1 64 ? -15.703 -33.125 -32.75 1 35.47 64 CYS B N 1
ATOM 3335 C CA . CYS B 1 64 ? -14.57 -32.375 -33.281 1 35.47 64 CYS B CA 1
ATOM 3336 C C . CYS B 1 64 ? -14.922 -31.703 -34.625 1 35.47 64 CYS B C 1
ATOM 3338 O O . CYS B 1 64 ? -14.414 -30.625 -34.938 1 35.47 64 CYS B O 1
ATOM 3340 N N . LYS B 1 65 ? -15.492 -32.344 -35.594 1 33.25 65 LYS B N 1
ATOM 3341 C CA . LYS B 1 65 ? -15.867 -31.719 -36.844 1 33.25 65 LYS B CA 1
ATOM 3342 C C . LYS B 1 65 ? -16.953 -30.672 -36.625 1 33.25 65 LYS B C 1
ATOM 3344 O O . LYS B 1 65 ? -16.953 -29.625 -37.281 1 33.25 65 LYS B O 1
ATOM 3349 N N . ASN B 1 66 ? -18.203 -31.016 -36.125 1 33 66 ASN B N 1
ATOM 3350 C CA . ASN B 1 66 ? -19.25 -30.031 -35.906 1 33 66 ASN B CA 1
ATOM 3351 C C . ASN B 1 66 ? -18.938 -29.141 -34.688 1 33 66 ASN B C 1
ATOM 3353 O O . ASN B 1 66 ? -19.75 -28.297 -34.312 1 33 66 ASN B O 1
ATOM 3357 N N . GLY B 1 67 ? -18.234 -29.609 -33.719 1 25.72 67 GLY B N 1
ATOM 3358 C CA . GLY B 1 67 ? -17.703 -28.844 -32.594 1 25.72 67 GLY B CA 1
ATOM 3359 C C . GLY B 1 67 ? -16.672 -27.797 -33.031 1 25.72 67 GLY B C 1
ATOM 3360 O O . GLY B 1 67 ? -15.562 -27.766 -32.5 1 25.72 67 GLY B O 1
ATOM 3361 N N . ARG B 1 68 ? -16.734 -27.453 -34.375 1 28.03 68 ARG B N 1
ATOM 3362 C CA . ARG B 1 68 ? -16.234 -26.156 -34.812 1 28.03 68 ARG B CA 1
ATOM 3363 C C . ARG B 1 68 ? -16.625 -25.062 -33.812 1 28.03 68 ARG B C 1
ATOM 3365 O O . ARG B 1 68 ? -17.719 -24.5 -33.906 1 28.03 68 ARG B O 1
ATOM 3372 N N . HIS B 1 69 ? -16.531 -25.375 -32.562 1 26.86 69 HIS B N 1
ATOM 3373 C CA . HIS B 1 69 ? -16.734 -24.188 -31.734 1 26.86 69 HIS B CA 1
ATOM 3374 C C . HIS B 1 69 ? -16.016 -22.984 -32.312 1 26.86 69 HIS B C 1
ATOM 3376 O O . HIS B 1 69 ? -14.82 -23.047 -32.594 1 26.86 69 HIS B O 1
ATOM 3382 N N . LEU B 1 70 ? -16.672 -22.188 -33 1 27.47 70 LEU B N 1
ATOM 3383 C CA . LEU B 1 70 ? -16.281 -20.859 -33.438 1 27.47 70 LEU B CA 1
ATOM 3384 C C . LEU B 1 70 ? -15.406 -20.172 -32.406 1 27.47 70 LEU B C 1
ATOM 3386 O O . LEU B 1 70 ? -15.875 -19.828 -31.328 1 27.47 70 LEU B O 1
ATOM 3390 N N . ILE B 1 71 ? -14.289 -20.688 -32.188 1 29.14 71 ILE B N 1
ATOM 3391 C CA . ILE B 1 71 ? -13.391 -19.75 -31.531 1 29.14 71 ILE B CA 1
ATOM 3392 C C . ILE B 1 71 ? -13.68 -18.328 -32.031 1 29.14 71 ILE B C 1
ATOM 3394 O O . ILE B 1 71 ? -13.5 -18.047 -33.219 1 29.14 71 ILE B O 1
ATOM 3398 N N . PRO B 1 72 ? -14.891 -17.812 -31.609 1 30.14 72 PRO B N 1
ATOM 3399 C CA . PRO B 1 72 ? -15.117 -16.531 -32.25 1 30.14 72 PRO B CA 1
ATOM 3400 C C . PRO B 1 72 ? -13.82 -15.812 -32.625 1 30.14 72 PRO B C 1
ATOM 3402 O O . PRO B 1 72 ? -12.82 -15.945 -31.922 1 30.14 72 PRO B O 1
ATOM 3405 N N . THR B 1 73 ? -13.508 -15.828 -33.812 1 28.56 73 THR B N 1
ATOM 3406 C CA . THR B 1 73 ? -12.531 -14.875 -34.344 1 28.56 73 THR B CA 1
ATOM 3407 C C . THR B 1 73 ? -12.625 -13.547 -33.594 1 28.56 73 THR B C 1
ATOM 3409 O O . THR B 1 73 ? -13.602 -12.812 -33.75 1 28.56 73 THR B O 1
ATOM 3412 N N . VAL B 1 74 ? -12.32 -13.594 -32.281 1 31.98 74 VAL B N 1
ATOM 3413 C CA . VAL B 1 74 ? -12.195 -12.266 -31.703 1 31.98 74 VAL B CA 1
ATOM 3414 C C . VAL B 1 74 ? -11.594 -11.312 -32.75 1 31.98 74 VAL B C 1
ATOM 3416 O O . VAL B 1 74 ? -10.531 -11.578 -33.281 1 31.98 74 VAL B O 1
ATOM 3419 N N . ASN B 1 75 ? -12.461 -10.797 -33.562 1 30.64 75 ASN B N 1
ATOM 3420 C CA . ASN B 1 75 ? -12.047 -9.719 -34.469 1 30.64 75 ASN B CA 1
ATOM 3421 C C . ASN B 1 75 ? -10.961 -8.852 -33.812 1 30.64 75 ASN B C 1
ATOM 3423 O O . ASN B 1 75 ? -11.086 -8.445 -32.656 1 30.64 75 ASN B O 1
ATOM 3427 N N . PRO B 1 76 ? -9.805 -8.859 -34.375 1 34.69 76 PRO B N 1
ATOM 3428 C CA . PRO B 1 76 ? -8.688 -7.992 -34 1 34.69 76 PRO B CA 1
ATOM 3429 C C . PRO B 1 76 ? -9.117 -6.543 -33.75 1 34.69 76 PRO B C 1
ATOM 3431 O O . PRO B 1 76 ? -8.281 -5.637 -33.812 1 34.69 76 PRO B O 1
ATOM 3434 N N . SER B 1 77 ? -10.391 -6.203 -33.75 1 33.62 77 SER B N 1
ATOM 3435 C CA . SER B 1 77 ? -10.523 -4.766 -33.969 1 33.62 77 SER B CA 1
ATOM 3436 C C . SER B 1 77 ? -9.562 -3.984 -33.062 1 33.62 77 SER B C 1
ATOM 3438 O O . SER B 1 77 ? -8.812 -3.131 -33.562 1 33.62 77 SER B O 1
ATOM 3440 N N . HIS B 1 78 ? -10.055 -3.262 -32.062 1 37.34 78 HIS B N 1
ATOM 3441 C CA . HIS B 1 78 ? -9.195 -2.273 -31.422 1 37.34 78 HIS B CA 1
ATOM 3442 C C . HIS B 1 78 ? -7.992 -2.936 -30.766 1 37.34 78 HIS B C 1
ATOM 3444 O O . HIS B 1 78 ? -8.047 -4.113 -30.406 1 37.34 78 HIS B O 1
ATOM 3450 N N . GLY B 1 79 ? -6.617 -2.562 -30.984 1 45.19 79 GLY B N 1
ATOM 3451 C CA . GLY B 1 79 ? -5.246 -2.939 -30.672 1 45.19 79 GLY B CA 1
ATOM 3452 C C . G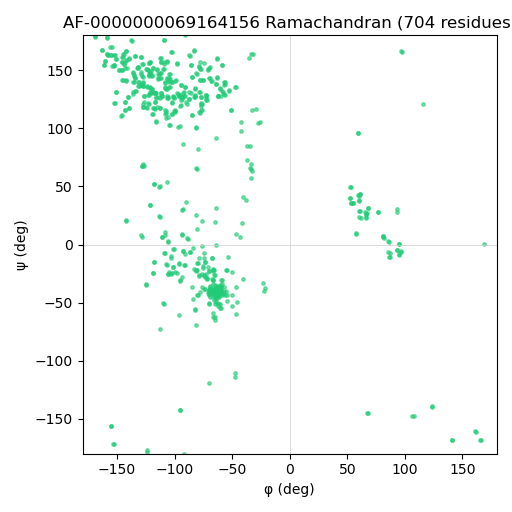LY B 1 79 ? -5.121 -3.781 -29.422 1 45.19 79 GLY B C 1
ATOM 3453 O O . GLY B 1 79 ? -4.031 -4.246 -29.078 1 45.19 79 GLY B O 1
ATOM 3454 N N . GLY B 1 80 ? -5.816 -3.586 -28.312 1 57.38 80 GLY B N 1
ATOM 3455 C CA . GLY B 1 80 ? -5.391 -4.25 -27.094 1 57.38 80 GLY B CA 1
ATOM 3456 C C . GLY B 1 80 ? -5.879 -5.684 -27 1 57.38 80 GLY B C 1
ATOM 3457 O O . GLY B 1 80 ? -6.785 -6.09 -27.734 1 57.38 80 GLY B O 1
ATOM 3458 N N . GLY B 1 81 ? -5.047 -6.875 -26.719 1 71.75 81 GLY B N 1
ATOM 3459 C CA . GLY B 1 81 ? -5.387 -8.258 -26.438 1 71.75 81 GLY B CA 1
ATOM 3460 C C . GLY B 1 81 ? -6.684 -8.406 -25.656 1 71.75 81 GLY B C 1
ATOM 3461 O O . GLY B 1 81 ? -7.324 -7.414 -25.312 1 71.75 81 GLY B O 1
ATOM 3462 N N . PRO B 1 82 ? -7.277 -9.727 -25.656 1 89.56 82 PRO B N 1
ATOM 3463 C CA . PRO B 1 82 ? -8.492 -9.969 -24.875 1 89.56 82 PRO B CA 1
ATOM 3464 C C . PRO B 1 82 ? -8.414 -9.414 -23.453 1 89.56 82 PRO B C 1
ATOM 3466 O O . PRO B 1 82 ? -7.34 -9.438 -22.844 1 89.56 82 PRO B O 1
ATOM 3469 N N . ARG B 1 83 ? -9.484 -8.789 -23.094 1 90.69 83 ARG B N 1
ATOM 3470 C CA . ARG B 1 83 ? -9.555 -8.227 -21.75 1 90.69 83 ARG B CA 1
ATOM 3471 C C . ARG B 1 83 ? -10.516 -9.031 -20.875 1 90.69 83 ARG B C 1
ATOM 3473 O O . ARG B 1 83 ? -11.57 -9.469 -21.344 1 90.69 83 ARG B O 1
ATOM 3480 N N . LEU B 1 84 ? -10.164 -9.242 -19.672 1 96.06 84 LEU B N 1
ATOM 3481 C CA . LEU B 1 84 ? -11.023 -9.898 -18.688 1 96.06 84 LEU B CA 1
ATOM 3482 C C . LEU B 1 84 ? -12.289 -9.07 -18.453 1 96.06 84 LEU B C 1
ATOM 3484 O O . LEU B 1 84 ? -12.203 -7.879 -18.141 1 96.06 84 LEU B O 1
ATOM 3488 N N . VAL B 1 85 ? -13.453 -9.664 -18.562 1 94.25 85 VAL B N 1
ATOM 3489 C CA . VAL B 1 85 ? -14.672 -8.875 -18.422 1 94.25 85 VAL B CA 1
ATOM 3490 C C . VAL B 1 85 ? -15.492 -9.383 -17.234 1 94.25 85 VAL B C 1
ATOM 3492 O O . VAL B 1 85 ? -16.312 -8.656 -16.688 1 94.25 85 VAL B O 1
ATOM 3495 N N . ASN B 1 86 ? -15.227 -10.703 -16.938 1 94.31 86 ASN B N 1
ATOM 3496 C CA . ASN B 1 86 ? -15.992 -11.25 -15.82 1 94.31 86 ASN B CA 1
ATOM 3497 C C . ASN B 1 86 ? -15.344 -12.508 -15.258 1 94.31 86 ASN B C 1
ATOM 3499 O O . ASN B 1 86 ? -14.578 -13.188 -15.953 1 94.31 86 ASN B O 1
ATOM 3503 N N . VAL B 1 87 ? -15.602 -12.766 -14.047 1 96.62 87 VAL B N 1
ATOM 3504 C CA . VAL B 1 87 ? -15.227 -14 -13.367 1 96.62 87 VAL B CA 1
ATOM 3505 C C . VAL B 1 87 ? -16.453 -14.617 -12.703 1 96.62 87 VAL B C 1
ATOM 3507 O O . VAL B 1 87 ? -17.109 -13.977 -11.875 1 96.62 87 VAL B O 1
ATOM 3510 N N . THR B 1 88 ? -16.781 -15.812 -13.062 1 94.69 88 THR B N 1
ATOM 3511 C CA . THR B 1 88 ? -17.984 -16.453 -12.531 1 94.69 88 THR B CA 1
ATOM 3512 C C . THR B 1 88 ? -17.625 -17.766 -11.828 1 94.69 88 THR B C 1
ATOM 3514 O O . THR B 1 88 ? -16.641 -18.422 -12.18 1 94.69 88 THR B O 1
ATOM 3517 N N . GLY B 1 89 ? -18.547 -18.172 -10.875 1 90.81 89 GLY B N 1
ATO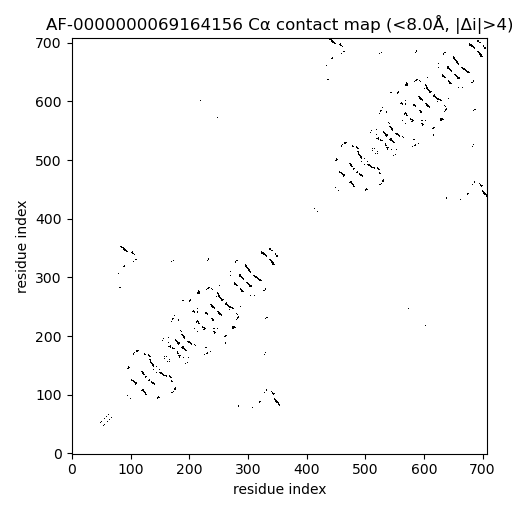M 3518 C CA . GLY B 1 89 ? -18.312 -19.406 -10.141 1 90.81 89 GLY B CA 1
ATOM 3519 C C . GLY B 1 89 ? -18.703 -19.312 -8.68 1 90.81 89 GLY B C 1
ATOM 3520 O O . GLY B 1 89 ? -19.375 -18.359 -8.273 1 90.81 89 GLY B O 1
ATOM 3521 N N . PRO B 1 90 ? -18.234 -20.375 -7.996 1 94.31 90 PRO B N 1
ATOM 3522 C CA . PRO B 1 90 ? -17.219 -21.391 -8.273 1 94.31 90 PRO B CA 1
ATOM 3523 C C . PRO B 1 90 ? -17.719 -22.516 -9.18 1 94.31 90 PRO B C 1
ATOM 3525 O O . PRO B 1 90 ? -18.906 -22.859 -9.133 1 94.31 90 PRO B O 1
ATOM 3528 N N . ARG B 1 91 ? -16.797 -23.031 -10.008 1 94.38 91 ARG B N 1
ATOM 3529 C CA . ARG B 1 91 ? -17.078 -24.203 -10.836 1 94.38 91 ARG B CA 1
ATOM 3530 C C . ARG B 1 91 ? -16.594 -25.469 -10.156 1 94.38 91 ARG B C 1
ATOM 3532 O O . ARG B 1 91 ? -17.156 -26.547 -10.375 1 94.38 91 ARG B O 1
ATOM 3539 N N . VAL B 1 92 ? -15.57 -25.391 -9.383 1 94.94 92 VAL B N 1
ATOM 3540 C CA . VAL B 1 92 ? -15.016 -26.484 -8.578 1 94.94 92 VAL B CA 1
ATOM 3541 C C . VAL B 1 92 ? -14.789 -26 -7.148 1 94.94 92 VAL B C 1
ATOM 3543 O O . VAL B 1 92 ? -14.375 -24.859 -6.926 1 94.94 92 VAL B O 1
ATOM 3546 N N . TYR B 1 93 ? -15.133 -26.781 -6.168 1 95.44 93 TYR B N 1
ATOM 3547 C CA . TYR B 1 93 ? -14.852 -26.562 -4.758 1 95.44 93 TYR B CA 1
ATOM 3548 C C . TYR B 1 93 ? -14.609 -27.891 -4.035 1 95.44 93 TYR B C 1
ATOM 3550 O O . TYR B 1 93 ? -15.539 -28.688 -3.859 1 95.44 93 TYR B O 1
ATOM 3558 N N . THR B 1 94 ? -13.32 -28.109 -3.605 1 95.31 94 THR B N 1
ATOM 3559 C CA . THR B 1 94 ? -13 -29.391 -3.014 1 95.31 94 THR B CA 1
ATOM 3560 C C . THR B 1 94 ? -11.836 -29.281 -2.033 1 95.31 94 THR B C 1
ATOM 3562 O O . THR B 1 94 ? -10.969 -28.406 -2.195 1 95.31 94 THR B O 1
ATOM 3565 N N . ALA B 1 95 ? -11.773 -30.141 -1.103 1 92.31 95 ALA B N 1
ATOM 3566 C CA . ALA B 1 95 ? -10.664 -30.219 -0.161 1 92.31 95 ALA B CA 1
ATOM 3567 C C . ALA B 1 95 ? -9.641 -31.25 -0.606 1 92.31 95 ALA B C 1
ATOM 3569 O O . ALA B 1 95 ? -8.516 -31.281 -0.099 1 92.31 95 ALA B O 1
ATOM 3570 N N . GLY B 1 96 ? -10.117 -32.094 -1.543 1 89.62 96 GLY B N 1
ATOM 3571 C CA . GLY B 1 96 ? -9.234 -33.156 -2.025 1 89.62 96 GLY B CA 1
ATOM 3572 C C . GLY B 1 96 ? -8.93 -34.188 -0.973 1 89.62 96 GLY B C 1
ATOM 3573 O O . GLY B 1 96 ? -9.805 -34.562 -0.196 1 89.62 96 GLY B O 1
ATOM 3574 N N . GLU B 1 97 ? -7.754 -34.781 -0.898 1 85.56 97 GLU B N 1
ATOM 3575 C CA . GLU B 1 97 ? -7.332 -35.938 -0.12 1 85.56 97 GLU B CA 1
ATOM 3576 C C . GLU B 1 97 ? -7.23 -35.625 1.365 1 85.56 97 GLU B C 1
ATOM 3578 O O . GLU B 1 97 ? -7.426 -36.469 2.219 1 85.56 97 GLU B O 1
ATOM 3583 N N . TYR B 1 98 ? -6.949 -34.406 1.771 1 83.81 98 TYR B N 1
ATOM 3584 C CA . TYR B 1 98 ? -6.664 -34.094 3.164 1 83.81 98 TYR B CA 1
ATOM 3585 C C . TYR B 1 98 ? -7.535 -32.938 3.65 1 83.81 98 TYR B C 1
ATOM 3587 O O . TYR B 1 98 ? -7.023 -31.891 4.074 1 83.81 98 TYR B O 1
ATOM 3595 N N . PRO B 1 99 ? -8.797 -33.219 3.732 1 82 99 PRO B N 1
ATOM 3596 C CA . PRO B 1 99 ? -9.68 -32.125 4.156 1 82 99 PRO B CA 1
ATOM 3597 C C . PRO B 1 99 ? -9.328 -31.594 5.543 1 82 99 PRO B C 1
ATOM 3599 O O . PRO B 1 99 ? -9.07 -32.375 6.465 1 82 99 PRO B O 1
ATOM 3602 N N . GLY B 1 100 ? -9.281 -30.266 5.652 1 81.38 100 GLY B N 1
ATOM 3603 C CA . GLY B 1 100 ? -9.062 -29.641 6.938 1 81.38 100 GLY B CA 1
ATOM 3604 C C . GLY B 1 100 ? -7.59 -29.484 7.281 1 81.38 100 GLY B C 1
ATOM 3605 O O . GLY B 1 100 ? -7.242 -28.875 8.297 1 81.38 100 GLY B O 1
ATOM 3606 N N . SER B 1 101 ? -6.84 -30.078 6.426 1 85.75 101 SER B N 1
ATOM 3607 C CA . SER B 1 101 ? -5.402 -30 6.684 1 85.75 101 SER B CA 1
ATOM 3608 C C . SER B 1 101 ? -4.707 -29.094 5.668 1 85.75 101 SER B C 1
ATOM 3610 O O . SER B 1 101 ? -5.285 -28.75 4.637 1 85.75 101 SER B O 1
ATOM 3612 N N . TYR B 1 102 ? -3.598 -28.578 6.016 1 90.19 102 TYR B N 1
ATOM 3613 C CA . TYR B 1 102 ? -2.68 -27.844 5.16 1 90.19 102 TYR B CA 1
ATOM 3614 C C . TYR B 1 102 ? -3.363 -26.625 4.547 1 90.19 102 TYR B C 1
ATOM 3616 O O . TYR B 1 102 ? -3.9 -26.703 3.438 1 90.19 102 TYR B O 1
ATOM 3624 N N . LYS B 1 103 ? -3.273 -25.594 5.004 1 91.75 103 LYS B N 1
ATOM 3625 C CA . LYS B 1 103 ? -4 -24.375 4.672 1 91.75 103 LYS B CA 1
ATOM 3626 C C . LYS B 1 103 ? -3.391 -23.688 3.449 1 91.75 103 LYS B C 1
ATOM 3628 O O . LYS B 1 103 ? -4.078 -22.953 2.74 1 91.75 103 LYS B O 1
ATOM 3633 N N . PHE B 1 104 ? -2.1 -24.031 3.203 1 94.94 104 PHE B N 1
ATOM 3634 C CA . PHE B 1 104 ? -1.382 -23.297 2.164 1 94.94 104 PHE B CA 1
ATOM 3635 C C . PHE B 1 104 ? -0.929 -24.25 1.056 1 94.94 104 PHE B C 1
ATOM 3637 O O . PHE B 1 104 ? -0.552 -25.391 1.321 1 94.94 104 PHE B O 1
ATOM 3644 N N . GLY B 1 105 ? -0.945 -23.719 -0.156 1 96.44 105 GLY B N 1
ATOM 3645 C CA . GLY B 1 105 ? -0.544 -24.484 -1.32 1 96.44 105 GLY B CA 1
ATOM 3646 C C . GLY B 1 105 ? -0.962 -23.859 -2.633 1 96.44 105 GLY B C 1
ATOM 3647 O O . GLY B 1 105 ? -1.27 -22.656 -2.68 1 96.44 105 GLY B O 1
ATOM 3648 N N . SER B 1 106 ? -0.83 -24.625 -3.652 1 97.81 106 SER B N 1
ATOM 3649 C CA . SER B 1 106 ? -1.264 -24.234 -4.988 1 97.81 106 SER B CA 1
ATOM 3650 C C . SER B 1 106 ? -1.668 -25.438 -5.82 1 97.81 106 SER B C 1
ATOM 3652 O O . SER B 1 106 ? -1.322 -26.578 -5.48 1 97.81 106 SER B O 1
ATOM 3654 N N . TRP B 1 107 ? -2.459 -25.172 -6.867 1 97.75 107 TRP B N 1
ATOM 3655 C CA . TRP B 1 107 ? -2.928 -26.266 -7.711 1 97.75 107 TRP B CA 1
ATOM 3656 C C . TRP B 1 107 ? -3.355 -25.75 -9.078 1 97.75 107 TRP B C 1
ATOM 3658 O O . TRP B 1 107 ? -3.436 -24.547 -9.297 1 97.75 107 TRP B O 1
ATOM 3668 N N . GLY B 1 108 ? -3.482 -26.656 -9.992 1 97.06 108 GLY B N 1
ATOM 3669 C CA . GLY B 1 108 ? -3.936 -26.234 -11.312 1 97.06 108 GLY B CA 1
ATOM 3670 C C . GLY B 1 108 ? -3.617 -27.25 -12.398 1 97.06 108 GLY B C 1
ATOM 3671 O O . GLY B 1 108 ? -3.529 -28.453 -12.125 1 97.06 108 GLY B O 1
ATOM 3672 N N . ARG B 1 109 ? -3.645 -26.75 -13.594 1 97.12 109 ARG B N 1
ATOM 3673 C CA . ARG B 1 109 ? -3.287 -27.531 -14.773 1 97.12 109 ARG B CA 1
ATOM 3674 C C . ARG B 1 109 ? -2.033 -26.969 -15.438 1 97.12 109 ARG B C 1
ATOM 3676 O O . ARG B 1 109 ? -1.719 -25.781 -15.289 1 97.12 109 ARG B O 1
ATOM 3683 N N . ASP B 1 110 ? -1.355 -27.844 -16.047 1 97.44 110 ASP B N 1
ATOM 3684 C CA . ASP B 1 110 ? -0.214 -27.422 -16.859 1 97.44 110 ASP B CA 1
ATOM 3685 C C . ASP B 1 110 ? -0.669 -26.828 -18.188 1 97.44 110 ASP B C 1
ATOM 3687 O O . ASP B 1 110 ? -1.272 -27.516 -19 1 97.44 110 ASP B O 1
ATOM 3691 N N . PRO B 1 111 ? -0.333 -25.562 -18.438 1 97.38 111 PRO B N 1
ATOM 3692 C CA . PRO B 1 111 ? -0.731 -24.938 -19.703 1 97.38 111 PRO B CA 1
ATOM 3693 C C . PRO B 1 111 ? -0.063 -25.594 -20.906 1 97.38 111 PRO B C 1
ATOM 3695 O O . PRO B 1 111 ? -0.563 -25.484 -22.031 1 97.38 111 PRO B O 1
ATOM 3698 N N . LYS B 1 112 ? 1.049 -26.172 -20.75 1 96.5 112 LYS B N 1
ATOM 3699 C CA . LYS B 1 112 ? 1.794 -26.844 -21.812 1 96.5 112 LYS B CA 1
ATOM 3700 C C . LYS B 1 112 ? 2.174 -28.266 -21.406 1 96.5 112 LYS B C 1
ATOM 3702 O O . LYS B 1 112 ? 3.359 -28.594 -21.312 1 96.5 112 LYS B O 1
ATOM 3707 N N . PRO B 1 113 ? 1.24 -29.109 -21.281 1 94.88 113 PRO B N 1
ATOM 3708 C CA . PRO B 1 113 ? 1.495 -30.469 -20.828 1 94.88 113 PRO B CA 1
ATOM 3709 C C . PRO B 1 113 ? 2.137 -31.344 -21.891 1 94.88 113 PRO B C 1
ATOM 3711 O O . PRO B 1 113 ? 2.025 -31.047 -23.094 1 94.88 113 PRO B O 1
ATOM 3714 N N . ASP B 1 114 ? 2.805 -32.344 -21.5 1 94.5 114 ASP B N 1
ATOM 3715 C CA . ASP B 1 114 ? 3.24 -33.375 -22.438 1 94.5 114 ASP B CA 1
ATOM 3716 C C . ASP B 1 114 ? 2.045 -34.094 -23.078 1 94.5 114 ASP B C 1
ATOM 3718 O O . ASP B 1 114 ? 0.931 -34.031 -22.547 1 94.5 114 ASP B O 1
ATOM 3722 N N . ALA B 1 115 ? 2.383 -34.688 -24.188 1 94.19 115 ALA B N 1
ATOM 3723 C CA . ALA B 1 115 ? 1.33 -35.438 -24.875 1 94.19 115 ALA B CA 1
ATOM 3724 C C . ALA B 1 115 ? 0.71 -36.5 -23.953 1 94.19 115 ALA B C 1
ATOM 3726 O O . ALA B 1 115 ? 1.426 -37.219 -23.25 1 94.19 115 ALA B O 1
ATOM 3727 N N . GLY B 1 116 ? -0.579 -36.469 -23.891 1 93.5 116 GLY B N 1
ATOM 3728 C CA . GLY B 1 116 ? -1.285 -37.438 -23.078 1 93.5 116 GLY B CA 1
ATOM 3729 C C . GLY B 1 116 ? -1.613 -36.938 -21.688 1 93.5 116 GLY B C 1
ATOM 3730 O O . GLY B 1 116 ? -2.342 -37.625 -20.953 1 93.5 116 GLY B O 1
ATOM 3731 N N . LYS B 1 117 ? -1.11 -35.844 -21.328 1 94.75 117 LYS B N 1
ATOM 3732 C CA . LYS B 1 117 ? -1.312 -35.312 -19.984 1 94.75 117 LYS B CA 1
ATOM 3733 C C . LYS B 1 117 ? -2.16 -34.031 -20 1 94.75 117 LYS B C 1
ATOM 3735 O O . LYS B 1 117 ? -2.062 -33.219 -19.094 1 94.75 117 LYS B O 1
ATOM 3740 N N . GLU B 1 118 ? -2.957 -33.844 -21.016 1 94.31 118 GLU B N 1
ATOM 3741 C CA . GLU B 1 118 ? -3.729 -32.625 -21.234 1 94.31 118 GLU B CA 1
ATOM 3742 C C . GLU B 1 118 ? -4.797 -32.438 -20.156 1 94.31 118 GLU B C 1
ATOM 3744 O O . GLU B 1 118 ? -5.203 -31.328 -19.859 1 94.31 118 GLU B O 1
ATOM 3749 N N . ASN B 1 119 ? -5.195 -33.531 -19.5 1 94.31 119 ASN B N 1
ATOM 3750 C CA . ASN B 1 119 ? -6.266 -33.438 -18.5 1 94.31 119 ASN B CA 1
ATOM 3751 C C . ASN B 1 119 ? -5.73 -33.594 -17.078 1 94.31 119 ASN B C 1
ATOM 3753 O O . ASN B 1 119 ? -6.504 -33.719 -16.141 1 94.31 119 ASN B O 1
ATOM 3757 N N . TRP B 1 120 ? -4.457 -33.562 -17 1 96.25 120 TRP B N 1
ATOM 3758 C CA . TRP B 1 120 ? -3.857 -33.781 -15.688 1 96.25 120 TRP B CA 1
ATOM 3759 C C . TRP B 1 120 ? -3.951 -32.531 -14.828 1 96.25 120 TRP B C 1
ATOM 3761 O O . TRP B 1 120 ? -3.996 -31.422 -15.352 1 96.25 120 TRP B O 1
ATOM 3771 N N . TYR B 1 121 ? -4.008 -32.781 -13.555 1 96.81 121 TYR B N 1
ATOM 3772 C CA . TYR B 1 121 ? -3.955 -31.734 -12.547 1 96.81 121 TYR B CA 1
ATOM 3773 C C . TYR B 1 121 ? -2.779 -31.938 -11.602 1 96.81 121 TYR B C 1
ATOM 3775 O O . TYR B 1 121 ? -2.221 -33.031 -11.531 1 96.81 121 TYR B O 1
ATOM 3783 N N . TRP B 1 122 ? -2.371 -30.953 -11.016 1 97.12 122 TRP B N 1
ATOM 3784 C CA . TRP B 1 122 ? -1.295 -31.016 -10.031 1 97.12 122 TRP B CA 1
ATOM 3785 C C . TRP B 1 122 ? -1.653 -30.219 -8.781 1 97.12 122 TRP B C 1
ATOM 3787 O O . TRP B 1 122 ? -2.57 -29.406 -8.797 1 97.12 122 TRP B O 1
ATOM 3797 N N . ARG B 1 123 ? -0.911 -30.531 -7.707 1 96.94 123 ARG B N 1
ATOM 3798 C CA . ARG B 1 123 ? -1.116 -29.859 -6.426 1 96.94 123 ARG B CA 1
ATOM 3799 C C . ARG B 1 123 ? 0.178 -29.812 -5.621 1 96.94 123 ARG B C 1
ATOM 3801 O O . ARG B 1 123 ? 0.928 -30.781 -5.578 1 96.94 123 ARG B O 1
ATOM 3808 N N . VAL B 1 124 ? 0.489 -28.672 -5.129 1 97.75 124 VAL B N 1
ATOM 3809 C CA . VAL B 1 124 ? 1.56 -28.484 -4.156 1 97.75 124 VAL B CA 1
ATOM 3810 C C . VAL B 1 124 ? 0.966 -28.109 -2.801 1 97.75 124 VAL B C 1
ATOM 3812 O O . VAL B 1 124 ? 0.148 -27.188 -2.711 1 97.75 124 VAL B O 1
ATOM 3815 N N . ILE B 1 125 ? 1.363 -28.828 -1.785 1 96 125 ILE B N 1
ATOM 3816 C CA . ILE B 1 125 ? 0.918 -28.578 -0.421 1 96 125 ILE B CA 1
ATOM 3817 C C . ILE B 1 125 ? 2.115 -28.203 0.45 1 96 125 ILE B C 1
ATOM 3819 O O . ILE B 1 125 ? 3.146 -28.875 0.423 1 96 125 ILE B O 1
ATOM 3823 N N . LEU B 1 126 ? 1.938 -27.109 1.161 1 97.5 126 LEU B N 1
ATOM 3824 C CA . LEU B 1 126 ? 3.004 -26.734 2.084 1 97.5 126 LEU B CA 1
ATOM 3825 C C . LEU B 1 126 ? 2.898 -27.531 3.385 1 97.5 126 LEU B C 1
ATOM 3827 O O . LEU B 1 126 ? 2.213 -27.109 4.316 1 97.5 126 LEU B O 1
ATOM 3831 N N . THR B 1 127 ? 3.678 -28.516 3.5 1 95.44 127 THR B N 1
ATOM 3832 C CA . THR B 1 127 ? 3.492 -29.531 4.531 1 95.44 127 THR B CA 1
ATOM 3833 C C . THR B 1 127 ? 4.266 -29.172 5.797 1 95.44 127 THR B C 1
ATOM 3835 O O . THR B 1 127 ? 4.023 -29.734 6.863 1 95.44 127 THR B O 1
ATOM 3838 N N . THR B 1 128 ? 5.211 -28.281 5.668 1 95.5 128 THR B N 1
ATOM 3839 C CA . THR B 1 128 ? 5.992 -27.906 6.84 1 95.5 128 THR B CA 1
ATOM 3840 C C . THR B 1 128 ? 5.781 -26.422 7.172 1 95.5 128 THR B C 1
ATOM 3842 O O . THR B 1 128 ? 6.02 -25.562 6.336 1 95.5 128 THR B O 1
ATOM 3845 N N . SER B 1 129 ? 5.316 -26.125 8.406 1 95 129 SER B N 1
ATOM 3846 C CA . SER B 1 129 ? 5.141 -24.797 8.984 1 95 129 SER B CA 1
ATOM 3847 C C . SER B 1 129 ? 4.207 -23.938 8.133 1 95 129 SER B C 1
ATOM 3849 O O . SER B 1 129 ? 4.168 -22.719 8.281 1 95 129 SER B O 1
ATOM 3851 N N . ASN B 1 130 ? 3.533 -24.625 7.086 1 94.38 130 ASN B N 1
ATOM 3852 C CA . ASN B 1 130 ? 2.703 -23.891 6.125 1 94.38 130 ASN B CA 1
ATOM 3853 C C . ASN B 1 130 ? 3.541 -22.969 5.25 1 94.38 130 ASN B C 1
ATOM 3855 O O . ASN B 1 130 ? 3.047 -21.938 4.785 1 94.38 130 ASN B O 1
ATOM 3859 N N . ILE B 1 131 ? 4.848 -23.328 5.148 1 97.88 131 ILE B N 1
ATOM 3860 C CA . ILE B 1 131 ? 5.773 -22.469 4.418 1 97.88 131 ILE B CA 1
ATOM 3861 C C . ILE B 1 131 ? 6.477 -23.281 3.33 1 97.88 131 ILE B C 1
ATOM 3863 O O . ILE B 1 131 ? 6.695 -22.797 2.223 1 97.88 131 ILE B O 1
ATOM 3867 N N . TYR B 1 132 ? 6.723 -24.562 3.627 1 98.5 132 TYR B N 1
ATOM 3868 C CA . TYR B 1 132 ? 7.664 -25.297 2.793 1 98.5 132 TYR B CA 1
ATOM 3869 C C . TYR B 1 132 ? 7.02 -26.547 2.205 1 98.5 132 TYR B C 1
ATOM 3871 O O . TYR B 1 132 ? 6.129 -27.141 2.822 1 98.5 132 TYR B O 1
ATOM 3879 N N . ALA B 1 133 ? 7.48 -26.922 1.078 1 98.44 133 ALA B N 1
ATOM 3880 C CA . ALA B 1 133 ? 7.125 -28.172 0.415 1 98.44 133 ALA B CA 1
ATOM 3881 C C . ALA B 1 133 ? 8.312 -28.734 -0.359 1 98.44 133 ALA B C 1
ATOM 3883 O O . ALA B 1 133 ? 9.297 -28.031 -0.6 1 98.44 133 ALA B O 1
ATOM 3884 N N . HIS B 1 134 ? 8.211 -30.047 -0.667 1 98.44 134 HIS B N 1
ATOM 3885 C CA . HIS B 1 134 ? 9.336 -30.672 -1.344 1 98.44 134 HIS B CA 1
ATOM 3886 C C . HIS B 1 134 ? 8.859 -31.688 -2.389 1 98.44 134 HIS B C 1
ATOM 3888 O O . HIS B 1 134 ? 9.594 -32.594 -2.758 1 98.44 134 HIS B O 1
ATOM 3894 N N . TYR B 1 135 ? 7.652 -31.562 -2.814 1 97.88 135 TYR B N 1
ATOM 3895 C CA . TYR B 1 135 ? 7.156 -32.406 -3.898 1 97.88 135 TYR B CA 1
ATOM 3896 C C . TYR B 1 135 ? 5.957 -31.766 -4.586 1 97.88 135 TYR B C 1
ATOM 3898 O O . TYR B 1 135 ? 5.387 -30.797 -4.074 1 97.88 135 TYR B O 1
ATOM 3906 N N . VAL B 1 136 ? 5.688 -32.25 -5.715 1 98.12 136 VAL B N 1
ATOM 3907 C CA . VAL B 1 136 ? 4.453 -31.938 -6.426 1 98.12 136 VAL B CA 1
ATOM 3908 C C . VAL B 1 136 ? 3.65 -33.219 -6.672 1 98.12 136 VAL B C 1
ATOM 3910 O O . VAL B 1 136 ? 4.215 -34.25 -7.027 1 98.12 136 VAL B O 1
ATOM 3913 N N . ARG B 1 137 ? 2.387 -33.094 -6.375 1 96.81 137 ARG B N 1
ATOM 3914 C CA . ARG B 1 137 ? 1.495 -34.25 -6.547 1 96.81 137 ARG B CA 1
ATOM 3915 C C . ARG B 1 137 ? 0.679 -34.094 -7.828 1 96.81 137 ARG B C 1
ATOM 3917 O O . ARG B 1 137 ? 0.176 -33.031 -8.141 1 96.81 137 ARG B O 1
ATOM 3924 N N . ARG B 1 138 ? 0.513 -35.25 -8.539 1 96.81 138 ARG B N 1
ATOM 3925 C CA . ARG B 1 138 ? -0.155 -35.219 -9.836 1 96.81 138 ARG B CA 1
ATOM 3926 C C . ARG B 1 138 ? -1.381 -36.125 -9.852 1 96.81 138 ARG B C 1
ATOM 3928 O O . ARG B 1 138 ? -1.409 -37.156 -9.172 1 96.81 138 ARG B O 1
ATOM 3935 N N . TYR B 1 139 ? -2.33 -35.688 -10.609 1 96.19 139 TYR B N 1
ATOM 3936 C CA . TYR B 1 139 ? -3.59 -36.375 -10.805 1 96.19 139 TYR B CA 1
ATOM 3937 C C . TYR B 1 139 ? -3.943 -36.469 -12.281 1 96.19 139 TYR B C 1
ATOM 3939 O O . TYR B 1 139 ? -3.828 -35.469 -13.008 1 96.19 139 TYR B O 1
ATOM 3947 N N . THR B 1 140 ? -4.449 -37.562 -12.68 1 95.44 140 THR B N 1
ATOM 3948 C CA . THR B 1 140 ? -4.672 -37.781 -14.109 1 95.44 140 THR B CA 1
ATOM 3949 C C . THR B 1 140 ? -5.93 -37.062 -14.57 1 95.44 140 THR B C 1
ATOM 3951 O O . THR B 1 140 ? -6.086 -36.75 -15.758 1 95.44 140 THR B O 1
ATOM 3954 N N . THR B 1 141 ? -6.852 -36.875 -13.594 1 94.06 141 THR B N 1
ATOM 3955 C CA . THR B 1 141 ? -8.094 -36.156 -13.898 1 94.06 141 THR B CA 1
ATOM 3956 C C . THR B 1 141 ? -8.516 -35.281 -12.727 1 94.06 141 THR B C 1
ATOM 3958 O O . THR B 1 141 ? -8.008 -35.438 -11.609 1 94.06 141 THR B O 1
ATOM 3961 N N . LEU B 1 142 ? -9.445 -34.406 -13.031 1 95.19 142 LEU B N 1
ATOM 3962 C CA . LEU B 1 142 ? -10.016 -33.594 -11.961 1 95.19 142 LEU B CA 1
ATOM 3963 C C . LEU B 1 142 ? -10.719 -34.469 -10.93 1 95.19 142 LEU B C 1
ATOM 3965 O O . LEU B 1 142 ? -10.602 -34.25 -9.727 1 95.19 142 LEU B O 1
ATOM 3969 N N . SER B 1 143 ? -11.477 -35.438 -11.43 1 94.62 143 SER B N 1
ATOM 3970 C CA . SER B 1 143 ? -12.18 -36.375 -10.531 1 94.62 143 SER B CA 1
ATOM 3971 C C . SER B 1 143 ? -11.211 -37.062 -9.586 1 94.62 143 SER B C 1
ATOM 3973 O O . SER B 1 143 ? -11.508 -37.25 -8.406 1 94.62 143 SER B O 1
ATOM 3975 N N . ALA B 1 144 ? -10.102 -37.469 -10.148 1 94.44 144 ALA B N 1
ATOM 3976 C CA . ALA B 1 144 ? -9.078 -38.125 -9.328 1 94.44 144 ALA B CA 1
ATOM 3977 C C . ALA B 1 144 ? -8.602 -37.188 -8.219 1 94.44 144 ALA B C 1
ATOM 3979 O O . ALA B 1 144 ? -8.406 -37.625 -7.078 1 94.44 144 ALA B O 1
ATOM 3980 N N . LEU B 1 145 ? -8.414 -35.938 -8.547 1 95.12 145 LEU B N 1
ATOM 3981 C CA . LEU B 1 145 ? -8 -34.938 -7.566 1 95.12 145 LEU B CA 1
ATOM 3982 C C . LEU B 1 145 ? -9.062 -34.75 -6.492 1 95.12 145 LEU B C 1
ATOM 3984 O O . LEU B 1 145 ? -8.75 -34.688 -5.301 1 95.12 145 LEU B O 1
ATOM 3988 N N . ILE B 1 146 ? -10.297 -34.688 -6.852 1 93.88 146 ILE B N 1
ATOM 3989 C CA . ILE B 1 146 ? -11.414 -34.438 -5.945 1 93.88 146 ILE B CA 1
ATOM 3990 C C . ILE B 1 146 ? -11.562 -35.594 -4.969 1 93.88 146 ILE B C 1
ATOM 3992 O O . ILE B 1 146 ? -11.766 -35.375 -3.771 1 93.88 146 ILE B O 1
ATOM 3996 N N . VAL B 1 147 ? -11.414 -36.781 -5.512 1 91.31 147 VAL B N 1
ATOM 3997 C CA . VAL B 1 147 ? -11.617 -37.969 -4.688 1 91.31 147 VAL B CA 1
ATOM 3998 C C . VAL B 1 147 ? -10.352 -38.281 -3.898 1 91.31 147 VAL B C 1
ATOM 4000 O O . VAL B 1 147 ? -10.391 -39 -2.904 1 91.31 147 VAL B O 1
ATOM 4003 N N . GLY B 1 148 ? -9.289 -37.781 -4.379 1 88.44 148 GLY B N 1
ATOM 4004 C CA . GLY B 1 148 ? -8.039 -37.969 -3.652 1 88.44 148 GLY B CA 1
ATOM 4005 C C . GLY B 1 148 ? -7.25 -39.156 -4.098 1 88.44 148 GLY B C 1
ATOM 4006 O O . GLY B 1 148 ? -6.664 -39.875 -3.273 1 88.44 148 GLY B O 1
ATOM 4007 N N . ILE B 1 149 ? -7.379 -39.531 -5.297 1 87.06 149 ILE B N 1
ATOM 4008 C CA . ILE B 1 149 ? -6.621 -40.625 -5.855 1 87.06 149 ILE B CA 1
ATOM 4009 C C . ILE B 1 149 ? -5.523 -40.094 -6.777 1 87.06 149 ILE B C 1
ATOM 4011 O O . ILE B 1 149 ? -5.812 -39.594 -7.859 1 87.06 149 ILE B O 1
ATOM 4015 N N . SER B 1 150 ? -4.348 -40.25 -6.273 1 87.31 150 SER B N 1
ATOM 4016 C CA . SER B 1 150 ? -3.217 -39.75 -7.039 1 87.31 150 SER B CA 1
ATOM 4017 C C . SER B 1 150 ? -2.443 -40.875 -7.715 1 87.31 150 SER B C 1
ATOM 4019 O O . SER B 1 150 ? -1.843 -41.719 -7.035 1 87.31 150 SER B O 1
ATOM 4021 N N . THR B 1 151 ? -2.611 -41.031 -8.875 1 85.19 151 THR B N 1
ATOM 4022 C CA . THR B 1 151 ? -1.773 -41.844 -9.758 1 85.19 151 THR B CA 1
ATOM 4023 C C . THR B 1 151 ? -1.118 -40.969 -10.82 1 85.19 151 THR B C 1
ATOM 4025 O O . THR B 1 151 ? -1.805 -40.25 -11.555 1 85.19 151 THR B O 1
ATOM 4028 N N . PRO B 1 152 ? 0.18 -40.812 -10.914 1 87.06 152 PRO B N 1
ATOM 4029 C CA . PRO B 1 152 ? 1.322 -41.625 -10.469 1 87.06 152 PRO B CA 1
ATOM 4030 C C . PRO B 1 152 ? 1.825 -41.219 -9.086 1 87.06 152 PRO B C 1
ATOM 4032 O O . PRO B 1 152 ? 2.777 -41.812 -8.57 1 87.06 152 PRO B O 1
ATOM 4035 N N . GLY B 1 153 ? 1.303 -40.156 -8.477 1 90.06 153 GLY B N 1
ATOM 4036 C CA . GLY B 1 153 ? 1.699 -39.812 -7.129 1 90.06 153 GLY B CA 1
ATOM 4037 C C . GLY B 1 153 ? 2.588 -38.562 -7.074 1 90.06 153 GLY B C 1
ATOM 4038 O O . GLY B 1 153 ? 2.412 -37.625 -7.859 1 90.06 153 GLY B O 1
ATOM 4039 N N . ASN B 1 154 ? 3.479 -38.594 -6.086 1 94.94 154 ASN B N 1
ATOM 4040 C CA . ASN B 1 154 ? 4.336 -37.438 -5.816 1 94.94 154 ASN B CA 1
ATOM 4041 C C . ASN B 1 154 ? 5.605 -37.5 -6.668 1 94.94 154 ASN B C 1
ATOM 4043 O O . ASN B 1 154 ? 6.191 -38.562 -6.863 1 94.94 154 ASN B O 1
ATOM 4047 N N . VAL B 1 155 ? 5.883 -36.438 -7.289 1 97.31 155 VAL B N 1
ATOM 4048 C CA . VAL B 1 155 ? 7.227 -36.25 -7.824 1 97.31 155 VAL B CA 1
ATOM 4049 C C . VAL B 1 155 ? 8.07 -35.469 -6.828 1 97.31 155 VAL B C 1
ATOM 4051 O O . VAL B 1 155 ? 7.797 -34.281 -6.566 1 97.31 155 VAL B O 1
ATOM 4054 N N . GLN B 1 156 ? 9.133 -36.031 -6.359 1 97.62 156 GLN B N 1
ATOM 4055 C CA . GLN B 1 156 ? 9.898 -35.5 -5.242 1 97.62 156 GLN B CA 1
ATOM 4056 C C . GLN B 1 156 ? 11.023 -34.594 -5.73 1 97.62 156 GLN B C 1
ATOM 4058 O O . GLN B 1 156 ? 11.805 -34.969 -6.602 1 97.62 156 GLN B O 1
ATOM 4063 N N . ILE B 1 157 ? 11.086 -33.438 -5.145 1 98.31 157 ILE B N 1
ATOM 4064 C CA . ILE B 1 157 ? 12.219 -32.562 -5.359 1 98.31 157 ILE B CA 1
ATOM 4065 C C . ILE B 1 157 ? 13.398 -33 -4.492 1 98.31 157 ILE B C 1
ATOM 4067 O O . ILE B 1 157 ? 14.539 -33.031 -4.957 1 98.31 157 ILE B O 1
ATOM 4071 N N . SER B 1 158 ? 13.07 -33.312 -3.256 1 97.5 158 SER B N 1
ATOM 4072 C CA . SER B 1 158 ? 14.031 -33.75 -2.25 1 97.5 158 SER B CA 1
ATOM 4073 C C . SER B 1 158 ? 13.367 -34.656 -1.198 1 97.5 158 SER B C 1
ATOM 4075 O O . SER B 1 158 ? 12.164 -34.531 -0.96 1 97.5 158 SER B O 1
ATOM 4077 N N . PRO B 1 159 ? 14.148 -35.5 -0.589 1 95.56 159 PRO B N 1
ATOM 4078 C CA . PRO B 1 159 ? 13.586 -36.281 0.507 1 95.56 159 PRO B CA 1
ATOM 4079 C C . PRO B 1 159 ? 13.406 -35.469 1.786 1 95.56 159 PRO B C 1
ATOM 4081 O O . PRO B 1 159 ? 12.625 -35.875 2.666 1 95.56 159 PRO B O 1
ATOM 4084 N N . SER B 1 160 ? 14.102 -34.406 1.851 1 96.31 160 SER B N 1
ATOM 4085 C CA . SER B 1 160 ? 14.055 -33.562 3.039 1 96.31 160 SER B CA 1
ATOM 4086 C C . SER B 1 160 ? 13.219 -32.312 2.795 1 96.31 160 SER B C 1
ATOM 4088 O O . SER B 1 160 ? 13.188 -31.781 1.678 1 96.31 160 SER B O 1
ATOM 4090 N N . ASN B 1 161 ? 12.539 -31.875 3.879 1 96.31 161 ASN B N 1
ATOM 4091 C CA . ASN B 1 161 ? 11.688 -30.688 3.82 1 96.31 161 ASN B CA 1
ATOM 4092 C C . ASN B 1 161 ? 11.758 -29.891 5.113 1 96.31 161 ASN B C 1
ATOM 4094 O O . ASN B 1 161 ? 11.258 -30.328 6.152 1 96.31 161 ASN B O 1
ATOM 4098 N N . PRO B 1 162 ? 12.195 -28.75 5.211 1 95.31 162 PRO B N 1
ATOM 4099 C CA . PRO B 1 162 ? 12.758 -28.047 4.051 1 95.31 162 PRO B CA 1
ATOM 4100 C C . PRO B 1 162 ? 14.242 -28.344 3.848 1 95.31 162 PRO B C 1
ATOM 4102 O O . PRO B 1 162 ? 14.898 -28.891 4.742 1 95.31 162 PRO B O 1
ATOM 4105 N N . THR B 1 163 ? 14.75 -28.078 2.717 1 96.94 163 THR B N 1
ATOM 4106 C CA . THR B 1 163 ? 16.188 -28.078 2.414 1 96.94 163 THR B CA 1
ATOM 4107 C C . THR B 1 163 ? 16.484 -27.234 1.183 1 96.94 163 THR B C 1
ATOM 4109 O O . THR B 1 163 ? 15.57 -26.656 0.581 1 96.94 163 THR B O 1
ATOM 4112 N N . THR B 1 164 ? 17.688 -27.141 0.856 1 95.62 164 THR B N 1
ATOM 4113 C CA . THR B 1 164 ? 18.125 -26.375 -0.307 1 95.62 164 THR B CA 1
ATOM 4114 C C . THR B 1 164 ? 17.359 -26.797 -1.554 1 95.62 164 THR B C 1
ATOM 4116 O O . THR B 1 164 ? 17.125 -28 -1.774 1 95.62 164 THR B O 1
ATOM 4119 N N . ASN B 1 165 ? 16.844 -25.828 -2.328 1 95.62 165 ASN B N 1
ATOM 4120 C CA . ASN B 1 165 ? 16.219 -26.016 -3.629 1 95.62 165 ASN B CA 1
ATOM 4121 C C . ASN B 1 165 ? 14.758 -26.453 -3.49 1 95.62 165 ASN B C 1
ATOM 4123 O O . ASN B 1 165 ? 14.102 -26.766 -4.484 1 95.62 165 ASN B O 1
ATOM 4127 N N . THR B 1 166 ? 14.289 -26.484 -2.314 1 98.56 166 THR B N 1
ATOM 4128 C CA . THR B 1 166 ? 12.883 -26.844 -2.15 1 98.56 166 THR B CA 1
ATOM 4129 C C . THR B 1 166 ? 11.992 -25.609 -2.17 1 98.56 166 THR B C 1
ATOM 4131 O O . THR B 1 166 ? 12.484 -24.484 -2.268 1 98.56 166 THR B O 1
ATOM 4134 N N . ILE B 1 167 ? 10.711 -25.891 -2.027 1 98.69 167 ILE B N 1
ATOM 4135 C CA . ILE B 1 167 ? 9.695 -24.875 -2.254 1 98.69 167 ILE B CA 1
ATOM 4136 C C . ILE B 1 167 ? 9.547 -24 -1.002 1 98.69 167 ILE B C 1
ATOM 4138 O O . ILE B 1 167 ? 9.492 -24.531 0.115 1 98.69 167 ILE B O 1
ATOM 4142 N N . GLN B 1 168 ? 9.492 -22.734 -1.219 1 98.56 168 GLN B N 1
ATOM 4143 C CA . GLN B 1 168 ? 9.109 -21.781 -0.187 1 98.56 168 GLN B CA 1
ATOM 4144 C C . GLN B 1 168 ? 7.941 -20.906 -0.642 1 98.56 168 GLN B C 1
ATOM 4146 O O . GLN B 1 168 ? 8.023 -20.234 -1.672 1 98.56 168 GLN B O 1
ATOM 4151 N N . GLY B 1 169 ? 6.766 -21.016 0.114 1 97.94 169 GLY B N 1
ATOM 4152 C CA . GLY B 1 169 ? 5.609 -20.188 -0.174 1 97.94 169 GLY B CA 1
ATOM 4153 C C . GLY B 1 169 ? 4.578 -20.875 -1.045 1 97.94 169 GLY B C 1
ATOM 4154 O O . GLY B 1 169 ? 4.883 -21.859 -1.712 1 97.94 169 GLY B O 1
ATOM 4155 N N . PRO B 1 170 ? 3.332 -20.344 -1.173 1 96.88 170 PRO B N 1
ATOM 4156 C CA . PRO B 1 170 ? 2.205 -21.047 -1.786 1 96.88 170 PRO B CA 1
ATOM 4157 C C . PRO B 1 170 ? 2.051 -20.734 -3.273 1 96.88 170 PRO B C 1
ATOM 4159 O O . PRO B 1 170 ? 1.098 -21.188 -3.908 1 96.88 170 PRO B O 1
ATOM 4162 N N . SER B 1 171 ? 2.902 -20.062 -3.957 1 96.38 171 SER B N 1
ATOM 4163 C CA . SER B 1 171 ? 2.623 -19.562 -5.297 1 96.38 171 SER B CA 1
ATOM 4164 C C . SER B 1 171 ? 3.486 -20.266 -6.344 1 96.38 171 SER B C 1
ATOM 4166 O O . SER B 1 171 ? 4.078 -19.609 -7.207 1 96.38 171 SER B O 1
ATOM 4168 N N . ALA B 1 172 ? 3.484 -21.625 -6.277 1 98.62 172 ALA B N 1
ATOM 4169 C CA . ALA B 1 172 ? 4.172 -22.422 -7.293 1 98.62 172 ALA B CA 1
ATOM 4170 C C . ALA B 1 172 ? 3.264 -22.672 -8.492 1 98.62 172 ALA B C 1
ATOM 4172 O O . ALA B 1 172 ? 2.037 -22.703 -8.359 1 98.62 172 ALA B O 1
ATOM 4173 N N . VAL B 1 173 ? 3.887 -22.906 -9.656 1 98.75 173 VAL B N 1
ATOM 4174 C CA . VAL B 1 173 ? 3.092 -23.219 -10.836 1 98.75 173 VAL B CA 1
ATOM 4175 C C . VAL B 1 173 ? 3.809 -24.266 -11.68 1 98.75 173 VAL B C 1
ATOM 4177 O O . VAL B 1 173 ? 5.031 -24.406 -11.609 1 98.75 173 VAL B O 1
ATOM 4180 N N . LEU B 1 174 ? 3.02 -25 -12.359 1 98.56 174 LEU B N 1
ATOM 4181 C CA . LEU B 1 174 ? 3.545 -25.984 -13.289 1 98.56 174 LEU B CA 1
ATOM 4182 C C . LEU B 1 174 ? 3.408 -25.516 -14.734 1 98.56 174 LEU B C 1
ATOM 4184 O O . LEU B 1 174 ? 2.367 -24.969 -15.117 1 98.56 174 LEU B O 1
ATOM 4188 N N . TYR B 1 175 ? 4.469 -25.703 -15.5 1 98.38 175 TYR B N 1
ATOM 4189 C CA . TYR B 1 175 ? 4.473 -25.328 -16.906 1 98.38 175 TYR B CA 1
ATOM 4190 C C . TYR B 1 175 ? 5.438 -26.203 -17.703 1 98.38 175 TYR B C 1
ATOM 4192 O O . TYR B 1 175 ? 6.633 -26.25 -17.406 1 98.38 175 TYR B O 1
ATOM 4200 N N . GLY B 1 176 ? 4.961 -26.891 -18.688 1 97.25 176 GLY B N 1
ATOM 4201 C CA . GLY B 1 176 ? 5.812 -27.719 -19.531 1 97.25 176 GLY B CA 1
ATOM 4202 C C . GLY B 1 176 ? 6.547 -28.797 -18.75 1 97.25 176 GLY B C 1
ATOM 4203 O O . GLY B 1 176 ? 7.766 -28.953 -18.891 1 97.25 176 GLY B O 1
ATOM 4204 N N . GLU B 1 177 ? 5.891 -29.406 -17.875 1 97.31 177 GLU B N 1
ATOM 4205 C CA . GLU B 1 177 ? 6.426 -30.516 -17.094 1 97.31 177 GLU B CA 1
ATOM 4206 C C . GLU B 1 177 ? 7.543 -30.031 -16.172 1 97.31 177 GLU B C 1
ATOM 4208 O O . GLU B 1 177 ? 8.453 -30.797 -15.844 1 97.31 177 GLU B O 1
ATOM 4213 N N . ALA B 1 178 ? 7.465 -28.812 -15.82 1 98.56 178 ALA B N 1
ATOM 4214 C CA . ALA B 1 178 ? 8.398 -28.25 -14.844 1 98.56 178 ALA B CA 1
ATOM 4215 C C . ALA B 1 178 ? 7.672 -27.391 -13.812 1 98.56 178 ALA B C 1
ATOM 4217 O O . ALA B 1 178 ? 6.746 -26.641 -14.156 1 98.56 178 ALA B O 1
ATOM 4218 N N . LEU B 1 179 ? 8.125 -27.547 -12.586 1 98.75 179 LEU B N 1
ATOM 4219 C CA . LEU B 1 179 ? 7.555 -26.75 -11.508 1 98.75 179 LEU B CA 1
ATOM 4220 C C . LEU B 1 179 ? 8.406 -25.516 -11.242 1 98.75 179 LEU B C 1
ATOM 4222 O O . LEU B 1 179 ? 9.625 -25.609 -11.109 1 98.75 179 LEU B O 1
ATOM 4226 N N . TYR B 1 180 ? 7.781 -24.359 -11.242 1 98.88 180 TYR B N 1
ATOM 4227 C CA . TYR B 1 180 ? 8.422 -23.094 -10.922 1 98.88 180 TYR B CA 1
ATOM 4228 C C . TYR B 1 180 ? 7.977 -22.594 -9.547 1 98.88 180 TYR B C 1
ATOM 4230 O O . TYR B 1 180 ? 6.785 -22.594 -9.234 1 98.88 180 TYR B O 1
ATOM 4238 N N . TYR B 1 181 ? 8.906 -22.172 -8.75 1 98.81 181 TYR B N 1
ATOM 4239 C CA . TYR B 1 181 ? 8.578 -21.781 -7.383 1 98.81 181 TYR B CA 1
ATOM 4240 C C . TYR B 1 181 ? 9.695 -20.938 -6.777 1 98.81 181 TYR B C 1
ATOM 4242 O O . TYR B 1 181 ? 10.75 -20.75 -7.398 1 98.81 181 TYR B O 1
ATOM 4250 N N . ASN B 1 182 ? 9.406 -20.312 -5.641 1 98.75 182 ASN B N 1
ATOM 4251 C CA . ASN B 1 182 ? 10.414 -19.609 -4.852 1 98.75 182 ASN B CA 1
ATOM 4252 C C . ASN B 1 182 ? 11.352 -20.578 -4.148 1 98.75 182 ASN B C 1
ATOM 4254 O O . ASN B 1 182 ? 10.906 -21.438 -3.379 1 98.75 182 ASN B O 1
ATOM 4258 N N . CYS B 1 183 ? 12.648 -20.453 -4.371 1 98.25 183 CYS B N 1
ATOM 4259 C CA . CYS B 1 183 ? 13.641 -21.344 -3.766 1 98.25 183 CYS B CA 1
ATOM 4260 C C . CYS B 1 183 ? 13.742 -21.094 -2.266 1 98.25 183 CYS B C 1
ATOM 4262 O O . CYS B 1 183 ? 13.734 -19.953 -1.818 1 98.25 183 CYS B O 1
ATOM 4264 N N . TYR B 1 184 ? 13.93 -22.141 -1.63 1 98.25 184 TYR B N 1
ATOM 4265 C CA . TYR B 1 184 ? 14.047 -22.109 -0.177 1 98.25 184 TYR B CA 1
ATOM 4266 C C . TYR B 1 184 ? 15.062 -21.062 0.261 1 98.25 184 TYR B C 1
ATOM 4268 O O . TYR B 1 184 ? 16.25 -21.141 -0.094 1 98.25 184 TYR B O 1
ATOM 4276 N N . LYS B 1 185 ? 14.617 -20 0.988 1 97.12 185 LYS B N 1
ATOM 4277 C CA . LYS B 1 185 ? 15.375 -18.969 1.681 1 97.12 185 LYS B CA 1
ATOM 4278 C C . LYS B 1 185 ? 16.234 -18.156 0.704 1 97.12 185 LYS B C 1
ATOM 4280 O O . LYS B 1 185 ? 17.281 -17.641 1.077 1 97.12 185 LYS B O 1
ATOM 4285 N N . GLU B 1 186 ? 15.828 -18.156 -0.57 1 97.62 186 GLU B N 1
ATOM 4286 C CA . GLU B 1 186 ? 16.562 -17.406 -1.582 1 97.62 186 GLU B CA 1
ATOM 4287 C C . GLU B 1 186 ? 15.641 -16.5 -2.395 1 97.62 186 GLU B C 1
ATOM 4289 O O . GLU B 1 186 ? 14.477 -16.859 -2.631 1 97.62 186 GLU B O 1
ATOM 4294 N N . ALA B 1 187 ? 16.266 -15.398 -2.754 1 98.12 187 ALA B N 1
ATOM 4295 C CA . ALA B 1 187 ? 15.586 -14.555 -3.727 1 98.12 187 ALA B CA 1
ATOM 4296 C C . ALA B 1 187 ? 15.773 -15.086 -5.145 1 98.12 187 ALA B C 1
ATOM 4298 O O . ALA B 1 187 ? 16.375 -14.414 -5.992 1 98.12 187 ALA B O 1
ATOM 4299 N N . ALA B 1 188 ? 15.219 -16.25 -5.363 1 98.56 188 ALA B N 1
ATOM 4300 C CA . ALA B 1 188 ? 15.461 -16.938 -6.625 1 98.56 188 ALA B CA 1
ATOM 4301 C C . ALA B 1 188 ? 14.227 -17.719 -7.066 1 98.56 188 ALA B C 1
ATOM 4303 O O . ALA B 1 188 ? 13.438 -18.172 -6.234 1 98.56 188 ALA B O 1
ATOM 4304 N N . VAL B 1 189 ? 14.156 -17.797 -8.352 1 98.75 189 VAL B N 1
ATOM 4305 C CA . VAL B 1 189 ? 13.18 -18.703 -8.953 1 98.75 189 VAL B CA 1
ATOM 4306 C C . VAL B 1 189 ? 13.836 -20.047 -9.234 1 98.75 189 VAL B C 1
ATOM 4308 O O . VAL B 1 189 ? 14.867 -20.125 -9.914 1 98.75 189 VAL B O 1
ATOM 4311 N N . CYS B 1 190 ? 13.219 -21.094 -8.703 1 98.81 190 CYS B N 1
ATOM 4312 C CA . CYS B 1 190 ? 13.641 -22.453 -9.008 1 98.81 190 CYS B CA 1
ATOM 4313 C C . CYS B 1 190 ? 12.75 -23.078 -10.07 1 98.81 190 CYS B C 1
ATOM 4315 O O . CYS B 1 190 ? 11.539 -22.844 -10.086 1 98.81 190 CYS B O 1
ATOM 4317 N N . ARG B 1 191 ? 13.359 -23.781 -10.906 1 98.81 191 ARG B N 1
ATOM 4318 C CA . ARG B 1 191 ? 12.703 -24.609 -11.906 1 98.81 191 ARG B CA 1
ATOM 4319 C C . ARG B 1 191 ? 13.047 -26.094 -11.719 1 98.81 191 ARG B C 1
ATOM 4321 O O . ARG B 1 191 ? 14.203 -26.484 -11.891 1 98.81 191 ARG B O 1
ATOM 4328 N N . PHE B 1 192 ? 12.062 -26.859 -11.336 1 98.75 192 PHE B N 1
ATOM 4329 C CA . PHE B 1 192 ? 12.219 -28.281 -11.141 1 98.75 192 PHE B CA 1
ATOM 4330 C C . PHE B 1 192 ? 11.641 -29.062 -12.312 1 98.75 192 PHE B C 1
ATOM 4332 O O . PHE B 1 192 ? 10.422 -29.062 -12.523 1 98.75 192 PHE B O 1
ATOM 4339 N N . ASN B 1 193 ? 12.523 -29.703 -13.062 1 98.19 193 ASN B N 1
ATOM 4340 C CA . ASN B 1 193 ? 12.086 -30.562 -14.164 1 98.19 193 ASN B CA 1
ATOM 4341 C C . ASN B 1 193 ? 11.547 -31.906 -13.656 1 98.19 193 ASN B C 1
ATOM 4343 O O . ASN B 1 193 ? 12.273 -32.656 -13.023 1 98.19 193 ASN B O 1
ATOM 4347 N N . LEU B 1 194 ? 10.352 -32.188 -13.961 1 97.19 194 LEU B N 1
ATOM 4348 C CA . LEU B 1 194 ? 9.688 -33.375 -13.383 1 97.19 194 LEU B CA 1
ATOM 4349 C C . LEU B 1 194 ? 10.227 -34.656 -13.992 1 97.19 194 LEU B C 1
ATOM 4351 O O . LEU B 1 194 ? 10.102 -35.719 -13.406 1 97.19 194 LEU B O 1
ATOM 4355 N N . THR B 1 195 ? 10.734 -34.594 -15.18 1 94.62 195 THR B N 1
ATOM 4356 C CA . THR B 1 195 ? 11.258 -35.75 -15.867 1 94.62 195 THR B CA 1
ATOM 4357 C C . THR B 1 195 ? 12.68 -36.062 -15.422 1 94.62 195 THR B C 1
ATOM 4359 O O . THR B 1 195 ? 12.953 -37.156 -14.914 1 94.62 195 THR B O 1
ATOM 4362 N N . SER B 1 196 ? 13.539 -35.062 -15.57 1 95.56 196 SER B N 1
ATOM 4363 C CA . SER B 1 196 ? 14.938 -35.281 -15.219 1 95.56 196 SER B CA 1
ATOM 4364 C C . SER B 1 196 ? 15.156 -35.188 -13.711 1 95.56 196 SER B C 1
ATOM 4366 O O . SER B 1 196 ? 16.203 -35.594 -13.203 1 95.56 196 SER B O 1
ATOM 4368 N N . LYS B 1 197 ? 14.203 -34.625 -13 1 96.25 197 LYS B N 1
ATOM 4369 C CA . LYS B 1 197 ? 14.25 -34.438 -11.555 1 96.25 197 LYS B CA 1
ATOM 4370 C C . LYS B 1 197 ? 15.438 -33.562 -11.148 1 96.25 197 LYS B C 1
ATOM 4372 O O . LYS B 1 197 ? 16.125 -33.844 -10.164 1 96.25 197 LYS B O 1
ATOM 4377 N N . THR B 1 198 ? 15.75 -32.594 -11.906 1 96.94 198 THR B N 1
ATOM 4378 C CA . THR B 1 198 ? 16.812 -31.641 -11.625 1 96.94 198 THR B CA 1
ATOM 4379 C C . THR B 1 198 ? 16.234 -30.266 -11.352 1 96.94 198 THR B C 1
ATOM 4381 O O . THR B 1 198 ? 15.195 -29.906 -11.898 1 96.94 198 THR B O 1
ATOM 4384 N N . VAL B 1 199 ? 16.969 -29.562 -10.453 1 98.12 199 VAL B N 1
ATOM 4385 C CA . VAL B 1 199 ? 16.547 -28.203 -10.125 1 98.12 199 VAL B CA 1
ATOM 4386 C C . VAL B 1 199 ? 17.594 -27.203 -10.625 1 98.12 199 VAL B C 1
ATOM 4388 O O . VAL B 1 199 ? 18.797 -27.391 -10.414 1 98.12 199 VAL B O 1
ATOM 4391 N N . GLN B 1 200 ? 17.156 -26.25 -11.383 1 98.19 200 GLN B N 1
ATOM 4392 C CA . GLN B 1 200 ? 17.953 -25.094 -11.75 1 98.19 200 GLN B CA 1
ATOM 4393 C C . GLN B 1 200 ? 17.312 -23.797 -11.242 1 98.19 200 GLN B C 1
ATOM 4395 O O . GLN B 1 200 ? 16.094 -23.734 -11.07 1 98.19 200 GLN B O 1
ATOM 4400 N N . SER B 1 201 ? 18.125 -22.812 -10.984 1 98 201 SER B N 1
ATOM 4401 C CA . SER B 1 201 ? 17.562 -21.609 -10.391 1 98 201 SER B CA 1
ATOM 4402 C C . SER B 1 201 ? 18.188 -20.344 -11 1 98 201 SER B C 1
ATOM 4404 O O . SER B 1 201 ? 19.203 -20.422 -11.688 1 98 201 SER B O 1
ATOM 4406 N N . THR B 1 202 ? 17.516 -19.266 -10.859 1 98.38 202 THR B N 1
ATOM 4407 C CA . THR B 1 202 ? 18 -17.938 -11.227 1 98.38 202 THR B CA 1
ATOM 4408 C C . THR B 1 202 ? 17.719 -16.922 -10.117 1 98.38 202 THR B C 1
ATOM 4410 O O . THR B 1 202 ? 16.609 -16.891 -9.57 1 98.38 202 THR B O 1
ATOM 4413 N N . MET B 1 203 ? 18.766 -16.203 -9.836 1 97.94 203 MET B N 1
ATOM 4414 C CA . MET B 1 203 ? 18.609 -15.164 -8.812 1 97.94 203 MET B CA 1
ATOM 4415 C C . MET B 1 203 ? 17.844 -13.969 -9.359 1 97.94 203 MET B C 1
ATOM 4417 O O . MET B 1 203 ? 18.047 -13.562 -10.508 1 97.94 203 MET B O 1
ATOM 4421 N N . LEU B 1 204 ? 17.016 -13.422 -8.547 1 98.5 204 LEU B N 1
ATOM 4422 C CA . LEU B 1 204 ? 16.344 -12.172 -8.859 1 98.5 204 LEU B CA 1
ATOM 4423 C C . LEU B 1 204 ? 17.234 -10.977 -8.531 1 98.5 204 LEU B C 1
ATOM 4425 O O . LEU B 1 204 ? 18.281 -11.133 -7.902 1 98.5 204 LEU B O 1
ATOM 4429 N N . PRO B 1 205 ? 16.859 -9.797 -9.008 1 97.88 205 PRO B N 1
ATOM 4430 C CA . PRO B 1 205 ? 17.719 -8.625 -8.82 1 97.88 205 PRO B CA 1
ATOM 4431 C C . PRO B 1 205 ? 17.984 -8.32 -7.344 1 97.88 205 PRO B C 1
ATOM 4433 O O . PRO B 1 205 ? 17.156 -8.656 -6.484 1 97.88 205 PRO B O 1
ATOM 4436 N N . GLU B 1 206 ? 19.094 -7.676 -7.148 1 96.81 206 GLU B N 1
ATOM 4437 C CA . GLU B 1 206 ? 19.422 -7.234 -5.797 1 96.81 206 GLU B CA 1
ATOM 4438 C C . GLU B 1 206 ? 18.312 -6.355 -5.219 1 96.81 206 GLU B C 1
ATOM 4440 O O . GLU B 1 206 ? 17.781 -5.492 -5.914 1 96.81 206 GLU B O 1
ATOM 4445 N N . GLY B 1 207 ? 18.016 -6.605 -3.955 1 96.94 207 GLY B N 1
ATOM 4446 C CA . GLY B 1 207 ? 16.984 -5.82 -3.309 1 96.94 207 GLY B CA 1
ATOM 4447 C C . GLY B 1 207 ? 15.625 -6.504 -3.316 1 96.94 207 GLY B C 1
ATOM 4448 O O . GLY B 1 207 ? 14.672 -6.012 -2.711 1 96.94 207 GLY B O 1
ATOM 4449 N N . THR B 1 208 ? 15.586 -7.645 -4.023 1 98.56 208 THR B N 1
ATOM 4450 C CA . THR B 1 208 ? 14.344 -8.414 -3.99 1 98.56 208 THR B CA 1
ATOM 4451 C C . THR B 1 208 ? 13.984 -8.797 -2.559 1 98.56 208 THR B C 1
ATOM 4453 O O . THR B 1 208 ? 14.836 -9.266 -1.805 1 98.56 208 THR B O 1
ATOM 4456 N N . ARG B 1 209 ? 12.773 -8.547 -2.256 1 97.56 209 ARG B N 1
ATOM 4457 C CA . ARG B 1 209 ? 12.32 -8.82 -0.893 1 97.56 209 ARG B CA 1
ATOM 4458 C C . ARG B 1 209 ? 11.805 -10.25 -0.76 1 97.56 209 ARG B C 1
ATOM 4460 O O . ARG B 1 209 ? 10.883 -10.648 -1.475 1 97.56 209 ARG B O 1
ATOM 4467 N N . VAL B 1 210 ? 12.438 -11.031 0.152 1 97.56 210 VAL B N 1
ATOM 4468 C CA . VAL B 1 210 ? 12.094 -12.438 0.346 1 97.56 210 VAL B CA 1
ATOM 4469 C C . VAL B 1 210 ? 12.047 -12.758 1.839 1 97.56 210 VAL B C 1
ATOM 4471 O O . VAL B 1 210 ? 12.305 -11.883 2.674 1 97.56 210 VAL B O 1
ATOM 4474 N N . ASN B 1 211 ? 11.641 -14.016 2.156 1 97.5 211 ASN B N 1
ATOM 4475 C CA . ASN B 1 211 ? 11.539 -14.477 3.535 1 97.5 211 ASN B CA 1
ATOM 4476 C C . ASN B 1 211 ? 10.531 -13.656 4.332 1 97.5 211 ASN B C 1
ATOM 4478 O O . ASN B 1 211 ? 10.828 -13.195 5.434 1 97.5 211 ASN B O 1
ATOM 4482 N N . SER B 1 212 ? 9.422 -13.43 3.666 1 97.19 212 SER B N 1
ATOM 4483 C CA . SER B 1 212 ? 8.234 -12.812 4.25 1 97.19 212 SER B CA 1
ATOM 4484 C C . SER B 1 212 ? 8.406 -11.305 4.391 1 97.19 212 SER B C 1
ATOM 4486 O O . SER B 1 212 ? 7.82 -10.688 5.277 1 97.19 212 SER B O 1
ATOM 4488 N N . LYS B 1 213 ? 9.203 -10.68 3.559 1 96.56 213 LYS B N 1
ATOM 4489 C CA . LYS B 1 213 ? 9.367 -9.227 3.547 1 96.56 213 LYS B CA 1
ATOM 4490 C C . LYS B 1 213 ? 8.57 -8.594 2.408 1 96.56 213 LYS B C 1
ATOM 4492 O O . LYS B 1 213 ? 8.375 -7.379 2.381 1 96.56 213 LYS B O 1
ATOM 4497 N N . GLY B 1 214 ? 8.234 -9.359 1.457 1 97 214 GLY B N 1
ATOM 4498 C CA . GLY B 1 214 ? 7.441 -8.898 0.325 1 97 214 GLY B CA 1
ATOM 4499 C C . GLY B 1 214 ? 6.105 -9.609 0.204 1 97 214 GLY B C 1
ATOM 4500 O O . GLY B 1 214 ? 5.754 -10.102 -0.871 1 97 214 GLY B O 1
ATOM 4501 N N . ASN B 1 215 ? 5.312 -9.648 1.266 1 97.62 215 ASN B N 1
ATOM 4502 C CA . ASN B 1 215 ? 4.059 -10.391 1.329 1 97.62 215 ASN B CA 1
ATOM 4503 C C . ASN B 1 215 ? 2.93 -9.648 0.615 1 97.62 215 ASN B C 1
ATOM 4505 O O . ASN B 1 215 ? 2.969 -8.422 0.489 1 97.62 215 ASN B O 1
ATOM 4509 N N . TYR B 1 216 ? 1.994 -10.453 0.16 1 98 216 TYR B N 1
ATOM 4510 C CA . TYR B 1 216 ? 0.658 -9.898 -0.027 1 98 216 TYR B CA 1
ATOM 4511 C C . TYR B 1 216 ? -0.014 -9.625 1.313 1 98 216 TYR B C 1
ATOM 4513 O O . TYR B 1 216 ? 0.264 -10.312 2.303 1 98 216 TYR B O 1
ATOM 4521 N N . CYS B 1 217 ? -0.895 -8.586 1.302 1 96.56 217 CYS B N 1
ATOM 4522 C CA . CYS B 1 217 ? -1.554 -8.234 2.555 1 96.56 217 CYS B CA 1
ATOM 4523 C C . CYS B 1 217 ? -2.988 -7.781 2.309 1 96.56 217 CYS B C 1
ATOM 4525 O O . CYS B 1 217 ? -3.391 -7.578 1.162 1 96.56 217 CYS B O 1
ATOM 4527 N N . HIS B 1 218 ? -3.752 -7.754 3.348 1 92.88 218 HIS B N 1
ATOM 4528 C CA . HIS B 1 218 ? -4.941 -6.918 3.469 1 92.88 218 HIS B CA 1
ATOM 4529 C C . HIS B 1 218 ? -4.863 -6.031 4.707 1 92.88 218 HIS B C 1
ATOM 4531 O O . HIS B 1 218 ? -3.842 -6.008 5.398 1 92.88 218 HIS B O 1
ATOM 4537 N N . LEU B 1 219 ? -5.793 -5.27 5.008 1 90.12 219 LEU B N 1
ATOM 4538 C CA . LEU B 1 219 ? -5.707 -4.184 5.977 1 90.12 219 LEU B CA 1
ATOM 4539 C C . LEU B 1 219 ? -5.312 -4.711 7.352 1 90.12 219 LEU B C 1
ATOM 4541 O O . LEU B 1 219 ? -4.609 -4.031 8.102 1 90.12 219 LEU B O 1
ATOM 4545 N N . GLU B 1 220 ? -5.707 -5.949 7.629 1 90.06 220 GLU B N 1
ATOM 4546 C CA . GLU B 1 220 ? -5.57 -6.41 9.008 1 90.06 220 GLU B CA 1
ATOM 4547 C C . GLU B 1 220 ? -4.434 -7.422 9.141 1 90.06 220 GLU B C 1
ATOM 4549 O O . GLU B 1 220 ? -3.98 -7.711 10.25 1 90.06 220 GLU B O 1
ATOM 4554 N N . ALA B 1 221 ? -4.043 -7.953 7.965 1 91.81 221 ALA B N 1
ATOM 4555 C CA . ALA B 1 221 ? -3.025 -9 8.062 1 91.81 221 ALA B CA 1
ATOM 4556 C C . ALA B 1 221 ? -2.316 -9.203 6.73 1 91.81 221 ALA B C 1
ATOM 4558 O O . ALA B 1 221 ? -2.844 -8.836 5.676 1 91.81 221 ALA B O 1
ATOM 4559 N N . CYS B 1 222 ? -1.122 -9.758 6.867 1 95.06 222 CYS B N 1
ATOM 4560 C CA . CYS B 1 222 ? -0.378 -10.148 5.672 1 95.06 222 CYS B CA 1
ATOM 4561 C C . CYS B 1 222 ? -0.38 -11.664 5.496 1 95.06 222 CYS B C 1
ATOM 4563 O O . CYS B 1 222 ? -0.688 -12.398 6.434 1 95.06 222 CYS B O 1
ATOM 4565 N N . TYR B 1 223 ? -0.157 -12.109 4.273 1 96.25 223 TYR B N 1
ATOM 4566 C CA . TYR B 1 223 ? 0.016 -13.516 3.943 1 96.25 223 TYR B CA 1
ATOM 4567 C C . TYR B 1 223 ? 1.493 -13.883 3.865 1 96.25 223 TYR B C 1
ATOM 4569 O O . TYR B 1 223 ? 2.129 -13.695 2.824 1 96.25 223 TYR B O 1
ATOM 4577 N N . PRO B 1 224 ? 1.995 -14.5 4.895 1 96.31 224 PRO B N 1
ATOM 4578 C CA . PRO B 1 224 ? 3.441 -14.711 4.984 1 96.31 224 PRO B CA 1
ATOM 4579 C C . PRO B 1 224 ? 3.977 -15.594 3.859 1 96.31 224 PRO B C 1
ATOM 4581 O O . PRO B 1 224 ? 3.293 -16.531 3.422 1 96.31 224 PRO B O 1
ATOM 4584 N N . TYR B 1 225 ? 5.18 -15.273 3.389 1 97.69 225 TYR B N 1
ATOM 4585 C CA . TYR B 1 225 ? 6 -16.031 2.455 1 97.69 225 TYR B CA 1
ATOM 4586 C C . TYR B 1 225 ? 5.348 -16.094 1.078 1 97.69 225 TYR B C 1
ATOM 4588 O O . TYR B 1 225 ? 5.508 -17.078 0.35 1 97.69 225 TYR B O 1
ATOM 4596 N N . THR B 1 226 ? 4.527 -15.109 0.766 1 97.94 226 THR B N 1
ATOM 4597 C CA . THR B 1 226 ? 4.016 -14.93 -0.587 1 97.94 226 THR B CA 1
ATOM 4598 C C . THR B 1 226 ? 4.906 -13.977 -1.383 1 97.94 226 THR B C 1
ATOM 4600 O O . THR B 1 226 ? 4.434 -13.281 -2.281 1 97.94 226 THR B O 1
ATOM 4603 N N . ASP B 1 227 ? 6.215 -13.969 -1.052 1 98.31 227 ASP B N 1
ATOM 4604 C CA . ASP B 1 227 ? 7.164 -13.008 -1.61 1 98.31 227 ASP B CA 1
ATOM 4605 C C . ASP B 1 227 ? 7.242 -13.133 -3.129 1 98.31 227 ASP B C 1
ATOM 4607 O O . ASP B 1 227 ? 7.133 -12.141 -3.848 1 98.31 227 ASP B O 1
ATOM 4611 N N . LEU B 1 228 ? 7.512 -14.328 -3.582 1 98.62 228 LEU B N 1
ATOM 4612 C CA . LEU B 1 228 ? 7.504 -14.594 -5.016 1 98.62 228 LEU B CA 1
ATOM 4613 C C . LEU B 1 228 ? 6.207 -15.281 -5.434 1 98.62 228 LEU B C 1
ATOM 4615 O O . LEU B 1 228 ? 5.809 -16.281 -4.828 1 98.62 228 LEU B O 1
ATOM 4619 N N . ASP B 1 229 ? 5.574 -14.703 -6.379 1 98.69 229 ASP B N 1
ATOM 4620 C CA . ASP B 1 229 ? 4.324 -15.234 -6.926 1 98.69 229 ASP B CA 1
ATOM 4621 C C . ASP B 1 229 ? 4.492 -15.633 -8.391 1 98.69 229 ASP B C 1
ATOM 4623 O O . ASP B 1 229 ? 4.602 -14.773 -9.266 1 98.69 229 ASP B O 1
ATOM 4627 N N . LEU B 1 230 ? 4.547 -16.906 -8.625 1 98.88 230 LEU B N 1
ATOM 4628 C CA . LEU B 1 230 ? 4.676 -17.406 -9.992 1 98.88 230 LEU B CA 1
ATOM 4629 C C . LEU B 1 230 ? 3.309 -17.516 -10.656 1 98.88 230 LEU B C 1
ATOM 4631 O O . LEU B 1 230 ? 2.324 -17.875 -10.008 1 98.88 230 LEU B O 1
ATOM 4635 N N . ALA B 1 231 ? 3.266 -17.234 -11.906 1 98.75 231 ALA B N 1
ATOM 4636 C CA . ALA B 1 231 ? 2.02 -17.25 -12.664 1 98.75 231 ALA B CA 1
ATOM 4637 C C . ALA B 1 231 ? 2.242 -17.797 -14.078 1 98.75 231 ALA B C 1
ATOM 4639 O O . ALA B 1 231 ? 3.371 -17.812 -14.57 1 98.75 231 ALA B O 1
ATOM 4640 N N . THR B 1 232 ? 1.164 -18.266 -14.688 1 98.56 232 THR B N 1
ATOM 4641 C CA . THR B 1 232 ? 1.205 -18.734 -16.062 1 98.56 232 THR B CA 1
ATOM 4642 C C . THR B 1 232 ? 0.058 -18.141 -16.875 1 98.56 232 THR B C 1
ATOM 4644 O O . THR B 1 232 ? -0.995 -17.812 -16.328 1 98.56 232 THR B O 1
ATOM 4647 N N . ASP B 1 233 ? 0.255 -18.016 -18.109 1 97.56 233 ASP B N 1
ATOM 4648 C CA . ASP B 1 233 ? -0.798 -17.625 -19.047 1 97.56 233 ASP B CA 1
ATOM 4649 C C . ASP B 1 233 ? -0.493 -18.125 -20.453 1 97.56 233 ASP B C 1
ATOM 4651 O O . ASP B 1 233 ? 0.157 -19.156 -20.625 1 97.56 233 ASP B O 1
ATOM 4655 N N . GLU B 1 234 ? -1.031 -17.516 -21.484 1 95.75 234 GLU B N 1
ATOM 4656 C CA . GLU B 1 234 ? -0.85 -17.922 -22.875 1 95.75 234 GLU B CA 1
ATOM 4657 C C . GLU B 1 234 ? 0.594 -17.719 -23.328 1 95.75 234 GLU B C 1
ATOM 4659 O O . GLU B 1 234 ? 1.058 -18.375 -24.266 1 95.75 234 GLU B O 1
ATOM 4664 N N . ASN B 1 235 ? 1.291 -16.844 -22.594 1 95.44 235 ASN B N 1
ATOM 4665 C CA . ASN B 1 235 ? 2.629 -16.453 -23.031 1 95.44 235 ASN B CA 1
ATOM 4666 C C . ASN B 1 235 ? 3.709 -17.188 -22.25 1 95.44 235 ASN B C 1
ATOM 4668 O O . ASN B 1 235 ? 4.898 -17.047 -22.547 1 95.44 235 ASN B O 1
ATOM 4672 N N . GLY B 1 236 ? 3.365 -17.953 -21.312 1 97.69 236 GLY B N 1
ATOM 4673 C CA . GLY B 1 236 ? 4.352 -18.734 -20.578 1 97.69 236 GLY B CA 1
ATOM 4674 C C . GLY B 1 236 ? 4.309 -18.469 -19.078 1 97.69 236 GLY B C 1
ATOM 4675 O O . GLY B 1 236 ? 3.232 -18.438 -18.484 1 97.69 236 GLY B O 1
ATOM 4676 N N . VAL B 1 237 ? 5.562 -18.391 -18.516 1 98.69 237 VAL B N 1
ATOM 4677 C CA . VAL B 1 237 ? 5.688 -18.281 -17.062 1 98.69 237 VAL B CA 1
ATOM 4678 C C . VAL B 1 237 ? 6.094 -16.859 -16.688 1 98.69 237 VAL B C 1
ATOM 4680 O O . VAL B 1 237 ? 6.879 -16.219 -17.391 1 98.69 237 VAL B O 1
ATOM 4683 N N . TRP B 1 238 ? 5.539 -16.406 -15.57 1 98.81 238 TRP B N 1
ATOM 4684 C CA . TRP B 1 238 ? 5.816 -15.094 -15.016 1 98.81 238 TRP B CA 1
ATOM 4685 C C . TRP B 1 238 ? 6.207 -15.195 -13.539 1 98.81 238 TRP B C 1
ATOM 4687 O O . TRP B 1 238 ? 5.848 -16.172 -12.867 1 98.81 238 TRP B O 1
ATOM 4697 N N . VAL B 1 239 ? 6.938 -14.211 -13.094 1 98.88 239 VAL B N 1
ATOM 4698 C CA . VAL B 1 239 ? 7.176 -14.07 -11.664 1 98.88 239 VAL B CA 1
ATOM 4699 C C . VAL B 1 239 ? 6.797 -12.664 -11.211 1 98.88 239 VAL B C 1
ATOM 4701 O O . VAL B 1 239 ? 7.145 -11.68 -11.867 1 98.88 239 VAL B O 1
ATOM 4704 N N . VAL B 1 240 ? 5.988 -12.594 -10.195 1 98.88 240 VAL B N 1
ATOM 4705 C CA . VAL B 1 240 ? 5.598 -11.344 -9.547 1 98.88 240 VAL B CA 1
ATOM 4706 C C . VAL B 1 240 ? 6.305 -11.211 -8.203 1 98.88 240 VAL B C 1
ATOM 4708 O O . VAL B 1 240 ? 6.277 -12.141 -7.391 1 98.88 240 VAL B O 1
ATOM 4711 N N . TYR B 1 241 ? 6.961 -10.125 -8 1 98.81 241 TYR B N 1
ATOM 4712 C CA . TYR B 1 241 ? 7.719 -9.875 -6.781 1 98.81 241 TYR B CA 1
ATOM 4713 C C . TYR B 1 241 ? 7.82 -8.383 -6.496 1 98.81 241 TYR B C 1
ATOM 4715 O O . TYR B 1 241 ? 7.035 -7.59 -7.02 1 98.81 241 TYR B O 1
ATOM 4723 N N . THR B 1 242 ? 8.594 -7.984 -5.551 1 98.56 242 THR B N 1
ATOM 4724 C CA . THR B 1 242 ? 8.859 -6.578 -5.258 1 98.56 242 THR B CA 1
ATOM 4725 C C . THR B 1 242 ? 10.297 -6.395 -4.777 1 98.56 242 THR B C 1
ATOM 4727 O O . THR B 1 242 ? 10.961 -7.359 -4.398 1 98.56 242 THR B O 1
ATOM 4730 N N . THR B 1 243 ? 10.805 -5.191 -4.922 1 98.06 243 THR B N 1
ATOM 4731 C CA . THR B 1 243 ? 12.164 -4.871 -4.48 1 98.06 243 THR B CA 1
ATOM 4732 C C . THR B 1 243 ? 12.164 -3.613 -3.617 1 98.06 243 THR B C 1
ATOM 4734 O O . THR B 1 243 ? 11.211 -2.836 -3.637 1 98.06 243 THR B O 1
ATOM 4737 N N . THR B 1 244 ? 13.234 -3.467 -2.871 1 95.38 244 THR B N 1
ATOM 4738 C CA . THR B 1 244 ? 13.445 -2.238 -2.111 1 95.38 244 THR B CA 1
ATOM 4739 C C . THR B 1 244 ? 13.555 -1.037 -3.043 1 95.38 244 THR B C 1
ATOM 4741 O O . THR B 1 244 ? 13.07 0.05 -2.727 1 95.38 244 THR B O 1
ATOM 4744 N N . GLN B 1 245 ? 14.164 -1.207 -4.195 1 94 245 GLN B N 1
ATOM 4745 C CA . GLN B 1 245 ? 14.352 -0.136 -5.168 1 94 245 GLN B CA 1
ATOM 4746 C C . GLN B 1 245 ? 13.016 0.303 -5.766 1 94 245 GLN B C 1
ATOM 4748 O O . GLN B 1 245 ? 12.852 1.465 -6.145 1 94 245 GLN B O 1
ATOM 4753 N N . ASP B 1 246 ? 12.125 -0.655 -5.82 1 95.56 246 ASP B N 1
ATOM 4754 C CA . ASP B 1 246 ? 10.797 -0.344 -6.348 1 95.56 246 ASP B CA 1
ATOM 4755 C C . ASP B 1 246 ? 9.867 0.133 -5.234 1 95.56 246 ASP B C 1
ATOM 4757 O O . ASP B 1 246 ? 8.664 0.274 -5.445 1 95.56 246 ASP B O 1
ATOM 4761 N N . ARG B 1 247 ? 10.383 0.292 -4.098 1 93.38 247 ARG B N 1
ATOM 4762 C CA . ARG B 1 247 ? 9.68 0.864 -2.957 1 93.38 247 ARG B CA 1
ATOM 4763 C C . ARG B 1 247 ? 8.453 0.026 -2.592 1 93.38 247 ARG B C 1
ATOM 4765 O O . ARG B 1 247 ? 7.422 0.567 -2.199 1 93.38 247 ARG B O 1
ATOM 4772 N N . GLY B 1 248 ? 8.523 -1.277 -2.883 1 96.44 248 GLY B N 1
ATOM 4773 C CA . GLY B 1 248 ? 7.453 -2.172 -2.471 1 96.44 248 GLY B CA 1
ATOM 4774 C C . GLY B 1 248 ? 6.391 -2.365 -3.535 1 96.44 248 GLY B C 1
ATOM 4775 O O . GLY B 1 248 ? 5.445 -3.133 -3.346 1 96.44 248 GLY B O 1
ATOM 4776 N N . ASN B 1 249 ? 6.535 -1.614 -4.637 1 97.69 249 ASN B N 1
ATOM 4777 C CA . ASN B 1 249 ? 5.598 -1.81 -5.738 1 97.69 249 ASN B CA 1
ATOM 4778 C C . ASN B 1 249 ? 5.812 -3.156 -6.422 1 97.69 249 ASN B C 1
ATOM 4780 O O . ASN B 1 249 ? 6.938 -3.656 -6.477 1 97.69 249 ASN B O 1
ATOM 4784 N N . LEU B 1 250 ? 4.773 -3.656 -6.98 1 98.44 250 LEU B N 1
ATOM 4785 C CA . LEU B 1 250 ? 4.84 -4.926 -7.691 1 98.44 250 LEU B CA 1
ATOM 4786 C C . LEU B 1 250 ? 5.758 -4.824 -8.906 1 98.44 250 LEU B C 1
ATOM 4788 O O . LEU B 1 250 ? 5.754 -3.811 -9.609 1 98.44 250 LEU B O 1
ATOM 4792 N N . VAL B 1 251 ? 6.531 -5.852 -9.078 1 98.81 251 VAL B N 1
ATOM 4793 C CA . VAL B 1 251 ? 7.352 -6.035 -10.273 1 98.81 251 VAL B CA 1
ATOM 4794 C C . VAL B 1 251 ? 6.945 -7.324 -10.984 1 98.81 251 VAL B C 1
ATOM 4796 O O . VAL B 1 251 ? 6.738 -8.359 -10.344 1 98.81 251 VAL B O 1
ATOM 4799 N N . LEU B 1 252 ? 6.727 -7.223 -12.273 1 98.88 252 LEU B N 1
ATOM 4800 C CA . LEU B 1 252 ? 6.395 -8.375 -13.102 1 98.88 252 LEU B CA 1
ATOM 4801 C C . LEU B 1 252 ? 7.531 -8.688 -14.07 1 98.88 252 LEU B C 1
ATOM 4803 O O . LEU B 1 252 ? 8.039 -7.793 -14.75 1 98.88 252 LEU B O 1
ATOM 4807 N N . ALA B 1 253 ? 7.926 -9.945 -14.102 1 98.81 253 ALA B N 1
ATOM 4808 C CA . ALA B 1 253 ? 8.945 -10.344 -15.07 1 98.81 253 ALA B CA 1
ATOM 4809 C C . ALA B 1 253 ? 8.562 -11.656 -15.758 1 98.81 253 ALA B C 1
ATOM 4811 O O . ALA B 1 253 ? 8 -12.555 -15.133 1 98.81 253 ALA B O 1
ATOM 4812 N N . ARG B 1 254 ? 8.938 -11.727 -17 1 98.56 254 ARG B N 1
ATOM 4813 C CA . ARG B 1 254 ? 8.805 -12.992 -17.703 1 98.56 254 ARG B CA 1
ATOM 4814 C C . ARG B 1 254 ? 9.922 -13.953 -17.328 1 98.56 254 ARG B C 1
ATOM 4816 O O . ARG B 1 254 ? 11.07 -13.539 -17.156 1 98.56 254 ARG B O 1
ATOM 4823 N N . VAL B 1 255 ? 9.539 -15.219 -17.219 1 98.69 255 VAL B N 1
ATOM 4824 C CA . VAL B 1 255 ? 10.547 -16.234 -16.953 1 98.69 255 VAL B CA 1
ATOM 4825 C C . VAL B 1 255 ? 10.773 -17.078 -18.203 1 98.69 255 VAL B C 1
ATOM 4827 O O . VAL B 1 255 ? 9.875 -17.781 -18.656 1 98.69 255 VAL B O 1
ATOM 4830 N N . GLU B 1 256 ? 11.891 -16.938 -18.719 1 98 256 GLU B N 1
ATOM 4831 C CA . GLU B 1 256 ? 12.297 -17.719 -19.875 1 98 256 GLU B CA 1
ATOM 4832 C C . GLU B 1 256 ? 13.234 -18.859 -19.469 1 98 256 GLU B C 1
ATOM 4834 O O . GLU B 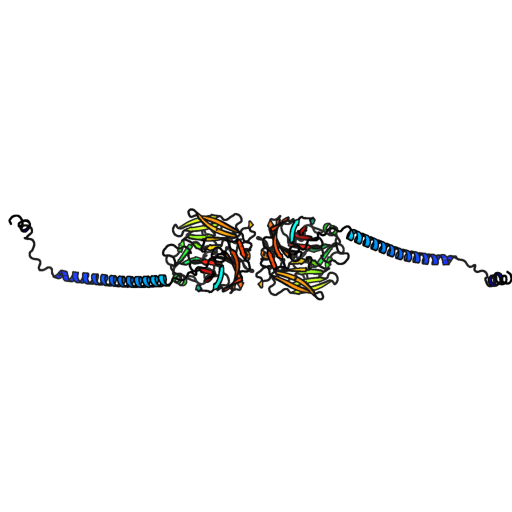1 256 ? 13.648 -18.938 -18.312 1 98 256 GLU B O 1
ATOM 4839 N N . VAL B 1 257 ? 13.398 -19.781 -20.422 1 97.31 257 VAL B N 1
ATOM 4840 C CA . VAL B 1 257 ? 14.273 -20.906 -20.141 1 97.31 257 VAL B CA 1
ATOM 4841 C C . VAL B 1 257 ? 15.391 -20.969 -21.172 1 97.31 257 VAL B C 1
ATOM 4843 O O . VAL B 1 257 ? 15.117 -20.984 -22.375 1 97.31 257 VAL B O 1
ATOM 4846 N N . GLU B 1 258 ? 16.609 -20.891 -20.719 1 95.94 258 GLU B N 1
ATOM 4847 C CA . GLU B 1 258 ? 17.781 -21.094 -21.547 1 95.94 258 GLU B CA 1
ATOM 4848 C C . GLU B 1 258 ? 18.609 -22.281 -21.078 1 95.94 258 GLU B C 1
ATOM 4850 O O . GLU B 1 258 ? 19.156 -22.266 -19.969 1 95.94 258 GLU B O 1
ATOM 4855 N N . ASP B 1 259 ? 18.766 -23.297 -21.875 1 92.81 259 ASP B N 1
ATOM 4856 C CA . ASP B 1 259 ? 19.5 -24.516 -21.547 1 92.81 259 ASP B CA 1
ATOM 4857 C C . ASP B 1 259 ? 19.016 -25.125 -20.234 1 92.81 259 ASP B C 1
ATOM 4859 O O . ASP B 1 259 ? 19.828 -25.453 -19.359 1 92.81 259 ASP B O 1
ATOM 4863 N N . GLY B 1 260 ? 17.734 -25.094 -20.047 1 92.19 260 GLY B N 1
ATOM 4864 C CA . GLY B 1 260 ? 17.125 -25.703 -18.875 1 92.19 260 GLY B CA 1
ATOM 4865 C C . GLY B 1 260 ? 17.078 -24.766 -17.688 1 92.19 260 GLY B C 1
ATOM 4866 O O . GLY B 1 260 ? 16.375 -25.031 -16.703 1 92.19 260 GLY B O 1
ATOM 4867 N N . ARG B 1 261 ? 17.719 -23.672 -17.734 1 96 261 ARG B N 1
ATOM 4868 C CA . ARG B 1 261 ? 17.797 -22.703 -16.641 1 96 261 ARG B CA 1
ATOM 4869 C C . ARG B 1 261 ? 16.781 -21.578 -16.828 1 96 261 ARG B C 1
ATOM 4871 O O . ARG B 1 261 ? 16.672 -21.031 -17.922 1 96 261 ARG B O 1
ATOM 4878 N N . PRO B 1 262 ? 16.062 -21.375 -15.734 1 98.12 262 PRO B N 1
ATOM 4879 C CA . PRO B 1 262 ? 15.211 -20.188 -15.852 1 98.12 262 PRO B CA 1
ATOM 4880 C C . PRO B 1 262 ? 16 -18.891 -15.906 1 98.12 262 PRO B C 1
ATOM 4882 O O . PRO B 1 262 ? 17.047 -18.766 -15.258 1 98.12 262 PRO B O 1
ATOM 4885 N N . VAL B 1 263 ? 15.562 -17.953 -16.734 1 98.19 263 VAL B N 1
ATOM 4886 C CA . VAL B 1 263 ? 16.172 -16.641 -16.859 1 98.19 263 VAL B CA 1
ATOM 4887 C C . VAL B 1 263 ? 15.078 -15.57 -16.875 1 98.19 263 VAL B C 1
ATOM 4889 O O . VAL B 1 263 ? 14 -15.773 -17.438 1 98.19 263 VAL B O 1
ATOM 4892 N N . LEU B 1 264 ? 15.469 -14.531 -16.25 1 97.94 264 LEU B N 1
ATOM 4893 C CA . LEU B 1 264 ? 14.508 -13.43 -16.25 1 97.94 264 LEU B CA 1
ATOM 4894 C C . LEU B 1 264 ? 14.516 -12.703 -17.594 1 97.94 264 LEU B C 1
ATOM 4896 O O . LEU B 1 264 ? 15.578 -12.367 -18.109 1 97.94 264 LEU B O 1
ATOM 4900 N N . GLY B 1 265 ? 13.328 -12.594 -18.156 1 97.56 265 GLY B N 1
ATOM 4901 C CA . GLY B 1 265 ? 13.172 -11.844 -19.391 1 97.56 265 GLY B CA 1
ATOM 4902 C C . GLY B 1 265 ? 12.734 -10.406 -19.156 1 97.56 265 GLY B C 1
ATOM 4903 O O . GLY B 1 265 ? 13.219 -9.742 -18.234 1 97.56 265 GLY B O 1
ATOM 4904 N N . GLU B 1 266 ? 11.883 -9.953 -20.047 1 97.75 266 GLU B N 1
ATOM 4905 C CA . GLU B 1 266 ? 11.367 -8.594 -19.922 1 97.75 266 GLU B CA 1
ATOM 4906 C C . GLU B 1 266 ? 10.695 -8.375 -18.578 1 97.75 266 GLU B C 1
ATOM 4908 O O . GLU B 1 266 ? 9.984 -9.258 -18.078 1 97.75 266 GLU B O 1
ATOM 4913 N N . THR B 1 267 ? 10.93 -7.211 -18.031 1 98.44 267 THR B N 1
ATOM 4914 C CA . THR B 1 267 ? 10.461 -6.898 -16.688 1 98.44 267 THR B CA 1
ATOM 4915 C C . THR B 1 267 ? 9.672 -5.594 -16.688 1 98.44 267 THR B C 1
ATOM 4917 O O . THR B 1 267 ? 10.062 -4.621 -17.328 1 98.44 267 THR B O 1
ATOM 4920 N N . TRP B 1 268 ? 8.57 -5.535 -16.016 1 98.56 268 TRP B N 1
ATOM 4921 C CA . TRP B 1 268 ? 7.703 -4.367 -15.883 1 98.56 268 TRP B CA 1
ATOM 4922 C C . TRP B 1 268 ? 7.625 -3.914 -14.43 1 98.56 268 TRP B C 1
ATOM 4924 O O . TRP B 1 268 ? 7.445 -4.734 -13.531 1 98.56 268 TRP B O 1
ATOM 4934 N N . HIS B 1 269 ? 7.82 -2.678 -14.211 1 97.69 269 HIS B N 1
ATOM 4935 C CA . HIS B 1 269 ? 7.707 -2.047 -12.898 1 97.69 269 HIS B CA 1
ATOM 4936 C C . HIS B 1 269 ? 6.383 -1.305 -12.758 1 97.69 269 HIS B C 1
ATOM 4938 O O . HIS B 1 269 ? 6.027 -0.492 -13.617 1 97.69 269 HIS B O 1
ATOM 4944 N N . THR B 1 270 ? 5.637 -1.596 -11.688 1 97.94 270 THR B N 1
ATOM 4945 C CA . THR B 1 270 ? 4.273 -1.087 -11.586 1 97.94 270 THR B CA 1
ATOM 4946 C C . THR B 1 270 ? 4.176 -0.004 -10.516 1 97.94 270 THR B C 1
ATOM 4948 O O . THR B 1 270 ? 5.16 0.291 -9.836 1 97.94 270 THR B O 1
ATOM 4951 N N . SER B 1 271 ? 2.986 0.594 -10.406 1 95.88 271 SER B N 1
ATOM 4952 C CA . SER B 1 271 ? 2.713 1.621 -9.406 1 95.88 271 SER B CA 1
ATOM 4953 C C . SER B 1 271 ? 1.844 1.075 -8.273 1 95.88 271 SER B C 1
ATOM 4955 O O . SER B 1 271 ? 1.451 1.818 -7.375 1 95.88 271 SER B O 1
ATOM 4957 N N . VAL B 1 272 ? 1.539 -0.193 -8.352 1 97 272 VAL B N 1
ATOM 4958 C CA . VAL B 1 272 ? 0.684 -0.775 -7.328 1 97 272 VAL B CA 1
ATOM 4959 C C . VAL B 1 272 ? 1.543 -1.334 -6.195 1 97 272 VAL B C 1
ATOM 4961 O O . VAL B 1 272 ? 2.508 -2.061 -6.441 1 97 272 VAL B O 1
ATOM 4964 N N . TYR B 1 273 ? 1.188 -0.894 -5.004 1 97.12 273 TYR B N 1
ATOM 4965 C CA . TYR B 1 273 ? 1.895 -1.356 -3.812 1 97.12 273 TYR B CA 1
ATOM 4966 C C . TYR B 1 273 ? 1.536 -2.803 -3.494 1 97.12 273 TYR B C 1
ATOM 4968 O O . TYR B 1 273 ? 0.357 -3.148 -3.391 1 97.12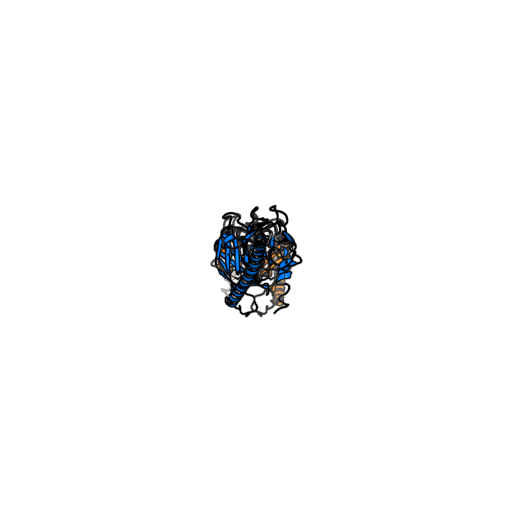 273 TYR B O 1
ATOM 4976 N N . LYS B 1 274 ? 2.486 -3.65 -3.359 1 98.06 274 LYS B N 1
ATOM 4977 C CA . LYS B 1 274 ? 2.213 -5.078 -3.209 1 98.06 274 LYS B CA 1
ATOM 4978 C C . LYS B 1 274 ? 1.403 -5.352 -1.944 1 98.06 274 LYS B C 1
ATOM 4980 O O . LYS B 1 274 ? 0.492 -6.18 -1.952 1 98.06 274 LYS B O 1
ATOM 4985 N N . ASN B 1 275 ? 1.712 -4.66 -0.855 1 96.62 275 ASN B N 1
ATOM 4986 C CA . ASN B 1 275 ? 1.024 -4.902 0.408 1 96.62 275 ASN B CA 1
ATOM 4987 C C . ASN B 1 275 ? -0.441 -4.48 0.338 1 96.62 275 ASN B C 1
ATOM 4989 O O . ASN B 1 275 ? -1.227 -4.801 1.232 1 96.62 275 ASN B O 1
ATOM 4993 N N . SER B 1 276 ? -0.783 -3.777 -0.692 1 96.62 276 SER B N 1
ATOM 4994 C CA . SER B 1 276 ? -2.178 -3.379 -0.847 1 96.62 276 SER B CA 1
ATOM 4995 C C . SER B 1 276 ? -2.986 -4.461 -1.555 1 96.62 276 SER B C 1
ATOM 4997 O O . SER B 1 276 ? -4.211 -4.371 -1.642 1 96.62 276 SER B O 1
ATOM 4999 N N . ALA B 1 277 ? -2.314 -5.484 -2.012 1 98.06 277 ALA B N 1
ATOM 5000 C CA . ALA B 1 277 ? -2.957 -6.57 -2.748 1 98.06 277 ALA B CA 1
ATOM 5001 C C . ALA B 1 277 ? -2.93 -7.867 -1.944 1 98.06 277 ALA B C 1
ATOM 5003 O O . ALA B 1 277 ? -2.084 -8.039 -1.063 1 98.06 277 ALA B O 1
ATOM 5004 N N . THR B 1 278 ? -3.861 -8.75 -2.279 1 97.81 278 THR B N 1
ATOM 5005 C CA . THR B 1 278 ? -3.924 -10.047 -1.618 1 97.81 278 THR B CA 1
ATOM 5006 C C . THR B 1 278 ? -3.354 -11.141 -2.518 1 97.81 278 THR B C 1
ATOM 5008 O O . THR B 1 278 ? -2.953 -12.203 -2.037 1 97.81 278 THR B O 1
ATOM 5011 N N . ASN B 1 279 ? -3.395 -10.906 -3.811 1 98.19 279 ASN B N 1
ATOM 5012 C CA . ASN B 1 279 ? -2.859 -11.836 -4.797 1 98.19 279 ASN B CA 1
ATOM 5013 C C . ASN B 1 279 ? -2.791 -11.203 -6.188 1 98.19 279 ASN B C 1
ATOM 5015 O O . ASN B 1 279 ? -3.193 -10.055 -6.371 1 98.19 279 ASN B O 1
ATOM 5019 N N . SER B 1 280 ? -2.277 -12.023 -7.152 1 98.69 280 SER B N 1
ATOM 5020 C CA . SER B 1 280 ? -2.225 -11.586 -8.539 1 98.69 280 SER B CA 1
ATOM 5021 C C . SER B 1 280 ? -2.279 -12.766 -9.5 1 98.69 280 SER B C 1
ATOM 5023 O O . SER B 1 280 ? -2.141 -13.922 -9.078 1 98.69 280 SER B O 1
ATOM 5025 N N . PHE B 1 281 ? -2.572 -12.477 -10.719 1 98.62 281 PHE B N 1
ATOM 5026 C CA . PHE B 1 281 ? -2.488 -13.453 -11.805 1 98.62 281 PHE B CA 1
ATOM 5027 C C . PHE B 1 281 ? -2.291 -12.758 -13.141 1 98.62 281 PHE B C 1
ATOM 5029 O O . PHE B 1 281 ? -2.393 -11.531 -13.234 1 98.62 281 PHE B O 1
ATOM 5036 N N . VAL B 1 282 ? -1.866 -13.539 -14.109 1 98.5 282 VAL B N 1
ATOM 5037 C CA . VAL B 1 282 ? -1.638 -13.008 -15.445 1 98.5 282 VAL B CA 1
ATOM 5038 C C . VAL B 1 282 ? -2.504 -13.75 -16.453 1 98.5 282 VAL B C 1
ATOM 5040 O O . VAL B 1 282 ? -2.627 -14.977 -16.391 1 98.5 282 VAL B O 1
ATOM 5043 N N . ALA B 1 283 ? -3.156 -13.07 -17.359 1 98.25 283 ALA B N 1
ATOM 5044 C CA . ALA B 1 283 ? -3.932 -13.617 -18.469 1 98.25 283 ALA B CA 1
ATOM 5045 C C . ALA B 1 283 ? -3.742 -12.789 -19.734 1 98.25 283 ALA B C 1
ATOM 5047 O O . ALA B 1 283 ? -3.924 -11.57 -19.719 1 98.25 283 ALA B O 1
ATOM 5048 N N . PHE B 1 284 ? -3.375 -13.422 -20.812 1 97.19 284 PHE B N 1
ATOM 5049 C CA . PHE B 1 284 ? -3.15 -12.773 -22.109 1 97.19 284 PHE B CA 1
ATOM 5050 C C . PHE B 1 284 ? -2.176 -11.609 -21.953 1 97.19 284 PHE B C 1
ATOM 5052 O O . PHE B 1 284 ? -2.377 -10.547 -22.547 1 97.19 284 PHE B O 1
ATOM 5059 N N . GLY B 1 285 ? -1.183 -11.75 -21.078 1 97.44 285 GLY B N 1
ATOM 5060 C CA . GLY B 1 285 ? -0.141 -10.75 -20.922 1 97.44 285 GLY B CA 1
ATOM 5061 C C . GLY B 1 285 ? -0.56 -9.578 -20.047 1 97.44 285 GLY B C 1
ATOM 5062 O O . GLY B 1 285 ? 0.115 -8.547 -20.016 1 97.44 285 GLY B O 1
ATOM 5063 N N . VAL B 1 286 ? -1.675 -9.672 -19.453 1 98.25 286 VAL B N 1
ATOM 5064 C CA . VAL B 1 286 ? -2.15 -8.625 -18.547 1 98.25 286 VAL B CA 1
ATOM 5065 C C . VAL B 1 286 ? -2.039 -9.094 -17.109 1 98.25 286 VAL B C 1
ATOM 5067 O O . VAL B 1 286 ? -2.551 -10.156 -16.75 1 98.25 286 VAL B O 1
ATOM 5070 N N . LEU B 1 287 ? -1.359 -8.312 -16.266 1 98.69 287 LEU B N 1
ATOM 5071 C CA . LEU B 1 287 ? -1.281 -8.578 -14.836 1 98.69 287 LEU B CA 1
ATOM 5072 C C . LEU B 1 287 ? -2.514 -8.047 -14.117 1 98.69 287 LEU B C 1
ATOM 5074 O O . LEU B 1 287 ? -2.885 -6.883 -14.289 1 98.69 287 LEU B O 1
ATOM 5078 N N . TYR B 1 288 ? -3.137 -8.891 -13.383 1 98.69 288 TYR B N 1
ATOM 5079 C CA . TYR B 1 288 ? -4.242 -8.492 -12.516 1 98.69 288 TYR B CA 1
ATOM 5080 C C . TYR B 1 288 ? -3.879 -8.68 -11.047 1 98.69 288 TYR B C 1
ATOM 5082 O O . TYR B 1 288 ? -3.178 -9.633 -10.695 1 98.69 288 TYR B O 1
ATOM 5090 N N . ALA B 1 289 ? -4.344 -7.754 -10.195 1 98.62 289 ALA B N 1
ATOM 5091 C CA . ALA B 1 289 ? -4.184 -7.887 -8.75 1 98.62 289 ALA B CA 1
ATOM 5092 C C . ALA B 1 289 ? -5.535 -7.859 -8.047 1 98.62 289 ALA B C 1
ATOM 5094 O O . ALA B 1 289 ? -6.465 -7.184 -8.492 1 98.62 289 ALA B O 1
ATOM 5095 N N . THR B 1 290 ? -5.602 -8.633 -6.973 1 98.25 290 THR B N 1
ATOM 5096 C CA . THR B 1 290 ? -6.832 -8.703 -6.199 1 98.25 290 THR B CA 1
ATOM 5097 C C . THR B 1 290 ? -6.641 -8.078 -4.82 1 98.25 290 THR B C 1
ATOM 5099 O O . THR B 1 290 ? -5.508 -7.922 -4.355 1 98.25 290 THR B O 1
ATOM 5102 N N . ARG B 1 291 ? -7.723 -7.711 -4.156 1 97.12 291 ARG B N 1
ATOM 5103 C CA . ARG B 1 291 ? -7.695 -7.223 -2.781 1 97.12 291 ARG B CA 1
ATOM 5104 C C . ARG B 1 291 ? -8.922 -7.699 -2.006 1 97.12 291 ARG B C 1
ATOM 5106 O O . ARG B 1 291 ? -9.969 -7.977 -2.596 1 97.12 291 ARG B O 1
ATOM 5113 N N . TYR B 1 292 ? -8.797 -7.77 -0.77 1 96.38 292 TYR B N 1
ATOM 5114 C CA . TYR B 1 292 ? -9.82 -8.242 0.159 1 96.38 292 TYR B CA 1
ATOM 5115 C C . TYR B 1 292 ? -10.938 -7.215 0.306 1 96.38 292 TYR B C 1
ATOM 5117 O O . TYR B 1 292 ? -10.68 -6.039 0.567 1 96.38 292 TYR B O 1
ATOM 5125 N N . VAL B 1 293 ? -12.219 -7.621 0.137 1 95 293 VAL B N 1
ATOM 5126 C CA . VAL B 1 293 ? -13.375 -6.762 0.363 1 95 293 VAL B CA 1
ATOM 5127 C C . VAL B 1 293 ? -14.125 -7.219 1.613 1 95 293 VAL B C 1
ATOM 5129 O O . VAL B 1 293 ? -14.398 -6.418 2.51 1 95 293 VAL B O 1
ATOM 5132 N N . SER B 1 294 ? -14.398 -8.453 1.665 1 94.06 294 SER B N 1
ATOM 5133 C CA . SER B 1 294 ? -15.078 -9.125 2.768 1 94.06 294 SER B CA 1
ATOM 5134 C C . SER B 1 294 ? -14.742 -10.609 2.801 1 94.06 294 SER B C 1
ATOM 5136 O O . SER B 1 294 ? -14.055 -11.117 1.91 1 94.06 294 SER B O 1
ATOM 5138 N N . PRO B 1 295 ? -15.102 -11.281 3.801 1 93.81 295 PRO B N 1
ATOM 5139 C CA . PRO B 1 295 ? -14.836 -12.727 3.838 1 93.81 295 PRO B CA 1
ATOM 5140 C C . PRO B 1 295 ? -15.391 -13.461 2.621 1 93.81 295 PRO B C 1
ATOM 5142 O O . PRO B 1 295 ? -14.852 -14.5 2.229 1 93.81 295 PRO B O 1
ATOM 5145 N N . GLU B 1 296 ? -16.406 -12.883 1.908 1 95.31 296 GLU B N 1
ATOM 5146 C CA . GLU B 1 296 ? -17.078 -13.602 0.826 1 95.31 296 GLU B CA 1
ATOM 5147 C C . GLU B 1 296 ? -16.719 -13.008 -0.534 1 95.31 296 GLU B C 1
ATOM 5149 O O . GLU B 1 296 ? -17.031 -13.594 -1.573 1 95.31 296 GLU B O 1
ATOM 5154 N N . VAL B 1 297 ? -16.031 -11.922 -0.469 1 95.94 297 VAL B N 1
ATOM 5155 C CA . VAL B 1 297 ? -15.844 -11.227 -1.741 1 95.94 297 VAL B CA 1
ATOM 5156 C C . VAL B 1 297 ? -14.398 -10.773 -1.879 1 95.94 297 VAL B C 1
ATOM 5158 O O . VAL B 1 297 ? -13.812 -10.234 -0.933 1 95.94 297 VAL B O 1
ATOM 5161 N N . GLU B 1 298 ? -13.82 -11.055 -2.975 1 96.62 298 GLU B N 1
ATOM 5162 C CA . GLU B 1 298 ? -12.555 -10.5 -3.441 1 96.62 298 GLU B CA 1
ATOM 5163 C C . GLU B 1 298 ? -12.758 -9.57 -4.633 1 96.62 298 GLU B C 1
ATOM 5165 O O . GLU B 1 298 ? -13.711 -9.75 -5.402 1 96.62 298 GLU B O 1
ATOM 5170 N N . GLU B 1 299 ? -11.883 -8.602 -4.77 1 97.12 299 GLU B N 1
ATOM 5171 C CA . GLU B 1 299 ? -12.016 -7.676 -5.891 1 97.12 299 GLU B CA 1
ATOM 5172 C C . GLU B 1 299 ? -10.75 -7.664 -6.742 1 97.12 299 GLU B C 1
ATOM 5174 O O . GLU B 1 299 ? -9.633 -7.586 -6.215 1 97.12 299 GLU B O 1
ATOM 5179 N N . ILE B 1 300 ? -10.938 -7.844 -8.008 1 98.25 300 ILE B N 1
ATOM 5180 C CA . ILE B 1 300 ? -9.875 -7.477 -8.938 1 98.25 300 ILE B CA 1
ATOM 5181 C C . ILE B 1 300 ? -9.867 -5.965 -9.148 1 98.25 300 ILE B C 1
ATOM 5183 O O . ILE B 1 300 ? -10.773 -5.418 -9.789 1 98.25 300 ILE B O 1
ATOM 5187 N N . PHE B 1 301 ? -8.789 -5.27 -8.688 1 97.62 301 PHE B N 1
ATOM 5188 C CA . PHE B 1 301 ? -8.875 -3.814 -8.625 1 97.62 301 PHE B CA 1
ATOM 5189 C C . PHE B 1 301 ? -7.836 -3.17 -9.539 1 97.62 301 PHE B C 1
ATOM 5191 O O . PHE B 1 301 ? -7.93 -1.979 -9.844 1 97.62 301 PHE B O 1
ATOM 5198 N N . TYR B 1 302 ? -6.934 -3.92 -9.938 1 98.25 302 TYR B N 1
ATOM 5199 C CA . TYR B 1 302 ? -5.789 -3.389 -10.664 1 98.25 302 TYR B CA 1
ATOM 5200 C C . TYR B 1 302 ? -5.457 -4.262 -11.875 1 98.25 302 TYR B C 1
ATOM 5202 O O . TYR B 1 302 ? -5.633 -5.48 -11.836 1 98.25 302 TYR B O 1
ATOM 5210 N N . SER B 1 303 ? -4.926 -3.561 -12.961 1 98.25 303 SER B N 1
ATOM 5211 C CA . SER B 1 303 ? -4.363 -4.301 -14.086 1 98.25 303 SER B CA 1
ATOM 5212 C C . SER B 1 303 ? -3.219 -3.531 -14.742 1 98.25 303 SER B C 1
ATOM 5214 O O . SER B 1 303 ? -3.162 -2.303 -14.656 1 98.25 303 SER B O 1
ATOM 5216 N N . LEU B 1 304 ? -2.307 -4.238 -15.281 1 98.25 304 LEU B N 1
ATOM 5217 C CA . LEU B 1 304 ? -1.237 -3.732 -16.141 1 98.25 304 LEU B CA 1
ATOM 5218 C C . LEU B 1 304 ? -1.189 -4.496 -17.453 1 98.25 304 LEU B C 1
ATOM 5220 O O . LEU B 1 304 ? -1.022 -5.719 -17.469 1 98.25 304 LEU B O 1
ATOM 5224 N N . ASP B 1 305 ? -1.387 -3.807 -18.516 1 97.5 305 ASP B N 1
ATOM 5225 C CA . ASP B 1 305 ? -1.204 -4.391 -19.844 1 97.5 305 ASP B CA 1
ATOM 5226 C C . ASP B 1 305 ? 0.259 -4.32 -20.281 1 97.5 305 ASP B C 1
ATOM 5228 O O . ASP B 1 305 ? 0.782 -3.238 -20.547 1 97.5 305 ASP B O 1
ATOM 5232 N N . THR B 1 306 ? 0.925 -5.426 -20.375 1 97.44 306 THR B N 1
ATOM 5233 C CA . THR B 1 306 ? 2.357 -5.441 -20.656 1 97.44 306 THR B CA 1
ATOM 5234 C C . THR B 1 306 ? 2.639 -5 -22.094 1 97.44 306 THR B C 1
ATOM 5236 O O . THR B 1 306 ? 3.764 -4.613 -22.422 1 97.44 306 THR B O 1
ATOM 5239 N N . ALA B 1 307 ? 1.723 -5.105 -22.953 1 95.75 307 ALA B N 1
ATOM 5240 C CA . ALA B 1 307 ? 1.91 -4.68 -24.344 1 95.75 307 ALA B CA 1
ATOM 5241 C C . ALA B 1 307 ? 1.895 -3.156 -24.453 1 95.75 307 ALA B C 1
ATOM 5243 O O . ALA B 1 307 ? 2.688 -2.574 -25.188 1 95.75 307 ALA B O 1
ATOM 5244 N N . THR B 1 308 ? 1.05 -2.459 -23.688 1 95.06 308 THR B N 1
ATOM 5245 C CA . THR B 1 308 ? 0.866 -1.018 -23.812 1 95.06 308 THR B CA 1
ATOM 5246 C C . THR B 1 308 ? 1.54 -0.279 -22.656 1 95.06 308 THR B C 1
ATOM 5248 O O . THR B 1 308 ? 1.836 0.913 -22.766 1 95.06 308 THR B O 1
ATOM 5251 N N . GLY B 1 309 ? 1.668 -0.979 -21.594 1 94.5 309 GLY B N 1
ATOM 5252 C CA . GLY B 1 309 ? 2.225 -0.346 -20.406 1 94.5 309 GLY B CA 1
ATOM 5253 C C . GLY B 1 309 ? 1.186 0.384 -19.578 1 94.5 309 GLY B C 1
ATOM 5254 O O . GLY B 1 309 ? 1.513 0.985 -18.547 1 94.5 309 GLY B O 1
ATOM 5255 N N . VAL B 1 310 ? -0.037 0.307 -19.984 1 95.19 310 VAL B N 1
ATOM 5256 C CA . VAL B 1 310 ? -1.098 1.057 -19.312 1 95.19 310 VAL B CA 1
ATOM 5257 C C . VAL B 1 310 ? -1.504 0.346 -18.031 1 95.19 310 VAL B C 1
ATOM 5259 O O . VAL B 1 310 ? -1.729 -0.867 -18.031 1 95.19 310 VAL B O 1
ATOM 5262 N N . GLU B 1 311 ? -1.575 1.086 -16.969 1 96.44 311 GLU B N 1
ATOM 5263 C CA . GLU B 1 311 ? -2.062 0.605 -15.68 1 96.44 311 GLU B CA 1
ATOM 5264 C C . GLU B 1 311 ? -3.465 1.129 -15.383 1 96.44 311 GLU B C 1
ATOM 5266 O O . GLU B 1 311 ? -3.785 2.273 -15.711 1 96.44 311 GLU B O 1
ATOM 5271 N N . ARG B 1 312 ? -4.27 0.292 -14.812 1 95.31 312 ARG B N 1
ATOM 5272 C CA . ARG B 1 312 ? -5.598 0.691 -14.359 1 95.31 312 ARG B CA 1
ATOM 5273 C C . ARG B 1 312 ? -5.832 0.281 -12.914 1 95.31 312 ARG B C 1
ATOM 5275 O O . ARG B 1 312 ? -5.48 -0.833 -12.516 1 95.31 312 ARG B O 1
ATOM 5282 N N . PHE B 1 313 ? -6.414 1.173 -12.164 1 94.94 313 PHE B N 1
ATOM 5283 C CA . PHE B 1 313 ? -6.727 0.906 -10.766 1 94.94 313 PHE B CA 1
ATOM 5284 C C . PHE B 1 313 ? -8.234 0.8 -10.562 1 94.94 313 PHE B C 1
ATOM 5286 O O . PHE B 1 313 ? -8.703 0.67 -9.43 1 94.94 313 PHE B O 1
ATOM 5293 N N . ASP B 1 314 ? -8.992 0.816 -11.57 1 92.31 314 ASP B N 1
ATOM 5294 C CA . ASP B 1 314 ? -10.445 0.85 -11.477 1 92.31 314 ASP B CA 1
ATOM 5295 C C . ASP B 1 314 ? -11.07 -0.349 -12.188 1 92.31 314 ASP B C 1
ATOM 5297 O O . ASP B 1 314 ? -12.125 -0.227 -12.82 1 92.31 314 ASP B O 1
ATOM 5301 N N . VAL B 1 315 ? -10.367 -1.497 -12.125 1 95.44 315 VAL B N 1
ATOM 5302 C CA . VAL B 1 315 ? -10.938 -2.684 -12.758 1 95.44 315 VAL B CA 1
ATOM 5303 C C . VAL B 1 315 ? -12.266 -3.033 -12.094 1 95.44 315 VAL B C 1
ATOM 5305 O O . VAL B 1 315 ? -13.273 -3.234 -12.773 1 95.44 315 VAL B O 1
ATOM 5308 N N . GLY B 1 316 ? -12.367 -3.145 -10.812 1 94.12 316 GLY B N 1
ATOM 5309 C CA . GLY B 1 316 ? -13.578 -3.189 -10.008 1 94.12 316 GLY B CA 1
ATOM 5310 C C . GLY B 1 316 ? -14.398 -4.449 -10.234 1 94.12 316 GLY B C 1
ATOM 5311 O O . GLY B 1 316 ? -15.633 -4.406 -10.211 1 94.12 316 GLY B O 1
ATOM 5312 N N . MET B 1 317 ? -13.758 -5.594 -10.555 1 96.62 317 MET B N 1
ATOM 5313 C CA . MET B 1 317 ? -14.469 -6.855 -10.734 1 96.62 317 MET B CA 1
ATOM 5314 C C . MET B 1 317 ? -14.461 -7.668 -9.438 1 96.62 317 MET B C 1
ATOM 5316 O O . MET B 1 317 ? -13.422 -7.801 -8.789 1 96.62 317 MET B O 1
ATOM 5320 N N . HIS B 1 318 ? -15.625 -8.242 -9.125 1 96.25 318 HIS B N 1
ATOM 5321 C CA . HIS B 1 318 ? -15.727 -8.977 -7.875 1 96.25 318 HIS B CA 1
ATOM 5322 C C . HIS B 1 318 ? -15.711 -10.484 -8.125 1 96.25 318 HIS B C 1
ATOM 5324 O O . HIS B 1 318 ? -16.266 -10.961 -9.117 1 96.25 318 HIS B O 1
ATOM 5330 N N . ILE B 1 319 ? -15.078 -11.203 -7.25 1 96 319 ILE B N 1
ATOM 5331 C CA . ILE B 1 319 ? -15.07 -12.656 -7.203 1 96 319 ILE B CA 1
ATOM 5332 C C . ILE B 1 319 ? -15.719 -13.141 -5.91 1 96 319 ILE B C 1
ATOM 5334 O O . ILE B 1 319 ? -15.344 -12.695 -4.82 1 96 319 ILE B O 1
ATOM 5338 N N . SER B 1 320 ? -16.688 -14 -6.039 1 94.25 320 SER B N 1
ATOM 5339 C CA . SER B 1 320 ? -17.266 -14.625 -4.855 1 94.25 320 SER B CA 1
ATOM 5340 C C . SER B 1 320 ? -16.344 -15.719 -4.316 1 94.25 320 SER B C 1
ATOM 5342 O O . SER B 1 320 ? -16.094 -16.719 -4.992 1 94.25 320 SER B O 1
ATOM 5344 N N . LYS B 1 321 ? -15.875 -15.5 -3.176 1 93.25 321 LYS B N 1
ATOM 5345 C CA . LYS B 1 321 ? -14.883 -16.453 -2.695 1 93.25 321 LYS B CA 1
ATOM 5346 C C . LYS B 1 321 ? -15.523 -17.484 -1.767 1 93.25 321 LYS B C 1
ATOM 5348 O O . LYS B 1 321 ? -16.562 -17.234 -1.166 1 93.25 321 LYS B O 1
ATOM 5353 N N . MET B 1 322 ? -14.898 -18.609 -1.671 1 92.62 322 MET B N 1
ATOM 5354 C CA . MET B 1 322 ? -15.375 -19.75 -0.875 1 92.62 322 MET B CA 1
ATOM 5355 C C . MET B 1 322 ? -14.586 -19.859 0.424 1 92.62 322 MET B C 1
ATOM 5357 O O . MET B 1 322 ? -14.938 -20.656 1.299 1 92.62 322 MET B O 1
ATOM 5361 N N . SER B 1 323 ? -13.531 -19.156 0.533 1 91.62 323 SER B N 1
ATOM 5362 C CA . SER B 1 323 ? -12.688 -19.094 1.722 1 91.62 323 SER B CA 1
ATOM 5363 C C . SER B 1 323 ? -12.375 -17.641 2.092 1 91.62 323 SER B C 1
ATOM 5365 O O . SER B 1 323 ? -12.289 -16.781 1.22 1 91.62 323 SER B O 1
ATOM 5367 N N . ASN B 1 324 ? -12.156 -17.453 3.318 1 91.75 324 ASN B N 1
ATOM 5368 C CA . ASN B 1 324 ? -11.898 -16.094 3.809 1 91.75 324 ASN B CA 1
ATOM 5369 C C . ASN B 1 324 ? -10.641 -15.508 3.18 1 91.75 324 ASN B C 1
ATOM 5371 O O . ASN B 1 324 ? -10.617 -14.336 2.803 1 91.75 324 ASN B O 1
ATOM 5375 N N . HIS B 1 325 ? -9.625 -16.391 3.094 1 93.06 325 HIS B N 1
ATOM 5376 C CA . HIS B 1 325 ? -8.359 -15.914 2.547 1 93.06 325 HIS B CA 1
ATOM 5377 C C . HIS B 1 325 ? -7.922 -16.766 1.354 1 93.06 325 HIS B C 1
ATOM 5379 O O . HIS B 1 325 ? -8.062 -17.984 1.371 1 93.06 325 HIS B O 1
ATOM 5385 N N . ILE B 1 326 ? -7.473 -16.062 0.35 1 93.75 326 ILE B N 1
ATOM 5386 C CA . ILE B 1 326 ? -6.898 -16.688 -0.84 1 93.75 326 ILE B CA 1
ATOM 5387 C C . ILE B 1 326 ? -5.375 -16.656 -0.753 1 93.75 326 ILE B C 1
ATOM 5389 O O . ILE B 1 326 ? -4.762 -15.594 -0.797 1 93.75 326 ILE B O 1
ATOM 5393 N N . TYR B 1 327 ? -4.785 -17.781 -0.68 1 94.81 327 TYR B N 1
ATOM 5394 C CA . TYR B 1 327 ? -3.346 -17.812 -0.455 1 94.81 327 TYR B CA 1
ATOM 5395 C C . TYR B 1 327 ? -2.594 -18.031 -1.765 1 94.81 327 TYR B C 1
ATOM 5397 O O . TYR B 1 327 ? -1.399 -17.734 -1.855 1 94.81 327 TYR B O 1
ATOM 5405 N N . SER B 1 328 ? -3.223 -18.594 -2.707 1 97.25 328 SER B N 1
ATOM 5406 C CA . SER B 1 328 ? -2.664 -18.688 -4.051 1 97.25 328 SER B CA 1
ATOM 5407 C C . SER B 1 328 ? -3.754 -18.578 -5.113 1 97.25 328 SER B C 1
ATOM 5409 O O . SER B 1 328 ? -4.871 -19.062 -4.914 1 97.25 328 SER B O 1
ATOM 5411 N N . LEU B 1 329 ? -3.453 -17.938 -6.141 1 97.94 329 LEU B N 1
ATOM 5412 C CA . LEU B 1 329 ? -4.348 -17.688 -7.27 1 97.94 329 LEU B CA 1
ATOM 5413 C C . LEU B 1 329 ? -3.582 -17.734 -8.586 1 97.94 329 LEU B C 1
ATOM 5415 O O . LEU B 1 329 ? -2.574 -17.031 -8.75 1 97.94 329 LEU B O 1
ATOM 5419 N N . ASN B 1 330 ? -3.994 -18.594 -9.484 1 97.94 330 ASN B N 1
ATOM 5420 C CA . ASN B 1 330 ? -3.318 -18.688 -10.773 1 97.94 330 ASN B CA 1
ATOM 5421 C C . ASN B 1 330 ? -4.309 -18.938 -11.906 1 97.94 330 ASN B C 1
ATOM 5423 O O . ASN B 1 330 ? -5.266 -19.688 -11.758 1 97.94 330 ASN B O 1
ATOM 5427 N N . TYR B 1 331 ? -4.031 -18.297 -13 1 98 331 TYR B N 1
ATOM 5428 C CA . TYR B 1 331 ? -4.828 -18.438 -14.219 1 98 331 TYR B CA 1
ATOM 5429 C C . TYR B 1 331 ? -4.281 -19.547 -15.102 1 98 331 TYR B C 1
ATOM 5431 O O . TYR B 1 331 ? -3.068 -19.688 -15.258 1 98 331 TYR B O 1
ATOM 5439 N N . SER B 1 332 ? -5.219 -20.328 -15.594 1 95.5 332 SER B N 1
ATOM 5440 C CA . SER B 1 332 ? -4.895 -21.375 -16.562 1 95.5 332 SER B CA 1
ATOM 5441 C C . SER B 1 332 ? -5.48 -21.078 -17.938 1 95.5 332 SER B C 1
ATOM 5443 O O . SER B 1 332 ? -6.699 -21.078 -18.109 1 95.5 332 SER B O 1
ATOM 5445 N N . PRO B 1 333 ? -4.617 -20.922 -18.906 1 95.75 333 PRO B N 1
ATOM 5446 C CA . PRO B 1 333 ? -5.117 -20.609 -20.25 1 95.75 333 PRO B CA 1
ATOM 5447 C C . PRO B 1 333 ? -5.766 -21.812 -20.938 1 95.75 333 PRO B C 1
ATOM 5449 O O . PRO B 1 333 ? -6.453 -21.641 -21.953 1 95.75 333 PRO B O 1
ATOM 5452 N N . VAL B 1 334 ? -5.566 -23.031 -20.453 1 93.5 334 VAL B N 1
ATOM 5453 C CA . VAL B 1 334 ? -6.082 -24.25 -21.062 1 93.5 334 VAL B CA 1
ATOM 5454 C C . VAL B 1 334 ? -7.609 -24.25 -21.031 1 93.5 334 VAL B C 1
ATOM 5456 O O . VAL B 1 334 ? -8.266 -24.594 -22.016 1 93.5 334 VAL B O 1
ATOM 5459 N N . ASP B 1 335 ? -8.141 -23.844 -20 1 90.81 335 ASP B N 1
ATOM 5460 C CA . ASP B 1 335 ? -9.586 -23.859 -19.828 1 90.81 335 ASP B CA 1
ATOM 5461 C C . ASP B 1 335 ? -10.094 -22.484 -19.359 1 90.81 335 ASP B C 1
ATOM 5463 O O . ASP B 1 335 ? -11.273 -22.344 -19.031 1 90.81 335 ASP B O 1
ATOM 5467 N N . GLN B 1 336 ? -9.242 -21.531 -19.344 1 95.38 336 GLN B N 1
ATOM 5468 C CA . GLN B 1 336 ? -9.555 -20.172 -18.922 1 95.38 336 GLN B CA 1
ATOM 5469 C C . GLN B 1 336 ? -10.211 -20.141 -17.547 1 95.38 336 GLN B C 1
ATOM 5471 O O . GLN B 1 336 ? -11.258 -19.516 -17.359 1 95.38 336 GLN B O 1
ATOM 5476 N N . MET B 1 337 ? -9.57 -20.828 -16.672 1 97.25 337 MET B N 1
ATOM 5477 C CA . MET B 1 337 ? -10.023 -20.906 -15.289 1 97.25 337 MET B CA 1
ATOM 5478 C C . MET B 1 337 ? -9.016 -20.25 -14.359 1 97.25 337 MET B C 1
ATOM 5480 O O . MET B 1 337 ? -7.809 -20.281 -14.609 1 97.25 337 MET B O 1
ATOM 5484 N N . ILE B 1 338 ? -9.562 -19.672 -13.336 1 98.06 338 ILE B N 1
ATOM 5485 C CA . ILE B 1 338 ? -8.734 -19.188 -12.234 1 98.06 338 ILE B CA 1
ATOM 5486 C C . ILE B 1 338 ? -8.773 -20.188 -11.086 1 98.06 338 ILE B C 1
ATOM 5488 O O . ILE B 1 338 ? -9.828 -20.453 -10.516 1 98.06 338 ILE B O 1
ATOM 5492 N N . HIS B 1 339 ? -7.637 -20.766 -10.82 1 97.94 339 HIS B N 1
ATOM 5493 C CA . HIS B 1 339 ? -7.516 -21.75 -9.75 1 97.94 339 HIS B CA 1
ATOM 5494 C C . HIS B 1 339 ? -7.047 -21.094 -8.453 1 97.94 339 HIS B C 1
ATOM 5496 O O . HIS B 1 339 ? -6.012 -20.422 -8.438 1 97.94 339 HIS B O 1
ATOM 5502 N N . VAL B 1 340 ? -7.793 -21.328 -7.398 1 97.5 340 VAL B N 1
ATOM 5503 C CA . VAL B 1 340 ? -7.539 -20.688 -6.109 1 97.5 340 VAL B CA 1
ATOM 5504 C C . VAL B 1 340 ? -7.305 -21.75 -5.039 1 97.5 340 VAL B C 1
ATOM 5506 O O . VAL B 1 340 ? -8.016 -22.75 -4.984 1 97.5 340 VAL B O 1
ATOM 5509 N N . TYR B 1 341 ? -6.273 -21.578 -4.305 1 96.81 341 TYR B N 1
ATOM 5510 C CA . TYR B 1 341 ? -6.047 -22.344 -3.088 1 96.81 341 TYR B CA 1
ATOM 5511 C C . TYR B 1 341 ? -6.246 -21.484 -1.849 1 96.81 341 TYR B C 1
ATOM 5513 O O . TYR B 1 341 ? -5.539 -20.484 -1.657 1 96.81 341 TYR B O 1
ATOM 5521 N N . GLY B 1 342 ? -7.246 -21.812 -1.038 1 93.75 342 GLY B N 1
ATOM 5522 C CA . GLY B 1 342 ? -7.531 -21.047 0.166 1 93.75 342 GLY B CA 1
ATOM 5523 C C . GLY B 1 342 ? -7.902 -21.922 1.351 1 93.75 342 GLY B C 1
ATOM 5524 O O . GLY B 1 342 ? -8.906 -22.641 1.311 1 93.75 342 GLY B O 1
ATOM 5525 N N . GLU B 1 343 ? -7.078 -21.812 2.32 1 92.19 343 GLU B N 1
ATOM 5526 C CA . GLU B 1 343 ? -7.352 -22.453 3.604 1 92.19 343 GLU B CA 1
ATOM 5527 C C . GLU B 1 343 ? -7.602 -23.953 3.432 1 92.19 343 GLU B C 1
ATOM 5529 O O . GLU B 1 343 ? -8.547 -24.5 4.012 1 92.19 343 GLU B O 1
ATOM 5534 N N . GLY B 1 344 ? -6.926 -24.531 2.549 1 92.81 344 GLY B N 1
ATOM 5535 C CA . GLY B 1 344 ? -6.984 -25.984 2.375 1 92.81 344 GLY B CA 1
ATOM 5536 C C . GLY B 1 344 ? -7.98 -26.406 1.314 1 92.81 344 GLY B C 1
ATOM 5537 O O . GLY B 1 344 ? -8.117 -27.609 1.033 1 92.81 344 GLY B O 1
ATOM 5538 N N . PHE B 1 345 ? -8.586 -25.469 0.755 1 94.94 345 PHE B N 1
ATOM 5539 C CA . PHE B 1 345 ? -9.562 -25.797 -0.273 1 94.94 345 PHE B CA 1
ATOM 5540 C C . PHE B 1 345 ? -9.086 -25.328 -1.644 1 94.94 345 PHE B C 1
ATOM 5542 O O . PHE B 1 345 ? -8.445 -24.281 -1.762 1 94.94 345 PHE B O 1
ATOM 5549 N N . MET B 1 346 ? -9.414 -26.156 -2.609 1 96.44 346 MET B N 1
ATOM 5550 C CA . MET B 1 346 ? -9.164 -25.844 -4.016 1 96.44 346 MET B CA 1
ATOM 5551 C C . MET B 1 346 ? -10.453 -25.391 -4.707 1 96.44 346 MET B C 1
ATOM 5553 O O . MET B 1 346 ? -11.453 -26.109 -4.688 1 96.44 346 MET B O 1
ATOM 5557 N N . THR B 1 347 ? -10.391 -24.203 -5.246 1 96.88 347 THR B N 1
ATOM 5558 C CA . THR B 1 347 ? -11.555 -23.625 -5.922 1 96.88 347 THR B CA 1
ATOM 5559 C C . THR B 1 347 ? -11.188 -23.156 -7.32 1 96.88 347 THR B C 1
ATOM 5561 O O . THR B 1 347 ? -10.07 -22.688 -7.547 1 96.88 347 THR B O 1
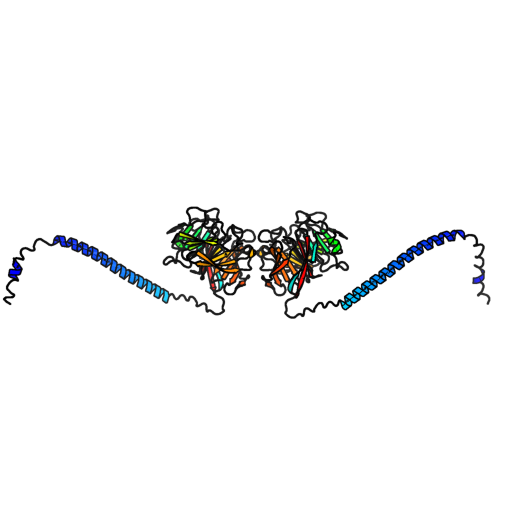ATOM 5564 N N . SER B 1 348 ? -12.117 -23.297 -8.281 1 97.12 348 SER B N 1
ATOM 5565 C CA . SER B 1 348 ? -11.898 -22.781 -9.633 1 97.12 348 SER B CA 1
ATOM 5566 C C . SER B 1 348 ? -13.047 -21.891 -10.07 1 97.12 348 SER B C 1
ATOM 5568 O O . SER B 1 348 ? -14.211 -22.172 -9.781 1 97.12 348 SER B O 1
ATOM 5570 N N . TYR B 1 349 ? -12.672 -20.828 -10.719 1 97.75 349 TYR B N 1
ATOM 5571 C CA . TYR B 1 349 ? -13.617 -19.875 -11.297 1 97.75 349 TYR B CA 1
ATOM 5572 C C . TYR B 1 349 ? -13.414 -19.75 -12.797 1 97.75 349 TYR B C 1
ATOM 5574 O O . TYR B 1 349 ? -12.297 -19.875 -13.297 1 97.75 349 TYR B O 1
ATOM 5582 N N . LYS B 1 350 ? -14.5 -19.484 -13.484 1 97.31 350 LYS B N 1
ATOM 5583 C CA . LYS B 1 350 ? -14.406 -19.266 -14.93 1 97.31 350 LYS B CA 1
ATOM 5584 C C . LYS B 1 350 ? -14.102 -17.812 -15.25 1 97.31 350 LYS B C 1
ATOM 5586 O O . LYS B 1 350 ? -14.773 -16.906 -14.758 1 97.31 350 LYS B O 1
ATOM 5591 N N . ALA B 1 351 ? -13.078 -17.609 -15.984 1 97.44 351 ALA B N 1
ATOM 5592 C CA . ALA B 1 351 ? -12.727 -16.266 -16.469 1 97.44 351 ALA B CA 1
ATOM 5593 C C . ALA B 1 351 ? -13.281 -16.031 -17.859 1 97.44 351 ALA B C 1
ATOM 5595 O O . ALA B 1 351 ? -13.039 -16.812 -18.781 1 97.44 351 ALA B O 1
ATOM 5596 N N . LYS B 1 352 ? -13.969 -14.93 -18 1 96.25 352 LYS B N 1
ATOM 5597 C CA . LYS B 1 352 ? -14.539 -14.562 -19.297 1 96.25 352 LYS B CA 1
ATOM 5598 C C . LYS B 1 352 ? -13.797 -13.375 -19.906 1 96.25 352 LYS B C 1
ATOM 5600 O O . LYS B 1 352 ? -13.523 -12.383 -19.234 1 96.25 352 LYS B O 1
ATOM 5605 N N . PHE B 1 353 ? -13.516 -13.523 -21.203 1 94.94 353 PHE B N 1
ATOM 5606 C CA . PHE B 1 353 ? -12.766 -12.484 -21.891 1 94.94 353 PHE B CA 1
ATOM 5607 C C . PHE B 1 353 ? -13.531 -11.984 -23.109 1 94.94 353 PHE B C 1
ATOM 5609 O O . PHE B 1 353 ? -14.367 -12.703 -23.672 1 94.94 353 PHE B O 1
ATOM 5616 N N . GLU B 1 354 ? -13.344 -10.703 -23.516 1 90.75 354 GLU B N 1
ATOM 5617 C CA . GLU B 1 354 ? -13.883 -10.102 -24.75 1 90.75 354 GLU B CA 1
ATOM 5618 C C . GLU B 1 354 ? -12.805 -9.336 -25.5 1 90.75 354 GLU B C 1
ATOM 5620 O O . GLU B 1 354 ? -11.875 -8.805 -24.891 1 90.75 354 GLU B O 1
#

Sequence (708 aa):
MAEIQQLVNRLNSTHLGFRQQNSDVSETLQSIKEEMQQLEAFDTMQTVRREKTNNRLTRDLDHCKNGRHLIPTVNPSHGGGPRLVNVTGPRVYTAGEYPGSYKFGSWGRDPKPDAGKENWYWRVILTTSNIYAHYVRRYTTLSALIVGISTPGNVQISPSNPTTNTIQGPSAVLYGEALYYNCYKEAAVCRFNLTSKTVQSTMLPEGTRVNSKGNYCHLEACYPYTDLDLATDENGVWVVYTTTQDRGNLVLARVEVEDGRPVLGETWHTSVYKNSATNSFVAFGVLYATRYVSPEVEEIFYSLDTATGVERFDVGMHISKMSNHIYSLNYSPVDQMIHVYGEGFMTSYKAKFEMAEIQQLVNRLNSTHLGFRQQNSDVSETLQSIKEEMQQLEAFDTMQTVRREKTNNRLTRDLDHCKNGRHLIPTVNPSHGGGPRLVNVTGPRVYTAGEYPGSYKFGSWGRDPKPDAGKENWYWRVILTTSNIYAHYVRRYTTLSALIVGISTPGNVQISPSNPTTNTIQGPSAVLYGEALYYNCYKEAAVCRFNLTSKTVQSTMLPEGTRVNSKGNYCHLEACYPYTDLDLATDENGVWVVYTTTQDRGNLVLARVEVEDGRPVLGETWHTSVYKNSATNSFVAFGVLYATRYVSPEVEEIFYSLDTATGVERFDVGMHISKMSNHIYSLNYSPVDQMIHVYGEGFMTSYKAKFE

Foldseek 3Di:
DPVVVPPVPVCVPPVPDPPPDDDPVVVVVVVVVVVVVVVVVVVVVVVVVVVVVVVVVVVVVVCVVPVPPCPPPPPCPDPAPWDFDAWDDFPDKALFPDRLDAFAAFKDAALAEPPLQLAKMKIFGAHPPSFWGFWIFMDSHPVCRRHHNTPVTIQGLDPDIPDFQTATFHAWDDYHQWIWHCTDPAQWIWIARSVVSDIAIDHDDPQWDAQQRLFAAAPPGTQGGPAWHWEAEPVGIKIWHDGVVLVQFIKIWDWDADPNHTDTDDIARDPHHRNQFQAWEDYPQKIWTWYADFQQKIFGQWIARPVVRDIGRHSGYIDGDPGSGWRYWYAHHSQRWIWTRGGSMITIIHTDID/DPPVPPVPPDVVPPDDDPPDPPPVVVVVVVVVVVVVVVVVVVVVVVVVVVVVVVVVVVVVVVCVVVVVVCPPPPPCPDPAPWDFDAWDDFPDKALFPDRLDAFAAFKDAALAEPPLQLAKMKIFGAHPPSFWGFWIFMDSHPVCRRHHNTPVTIQGLDPDIPDFQTATFHAWDHYHQWIWHCTDPAQWIWIARSVVSDIAIDHDDPQWDAQQRLFAAAPPGTQGGPAWHWEAEPVGIKIWHDGVVLVQFIKIWDWDDDPNHTDTDDIARDPHHRNQFQAWEDYPQKIWTWYADFQQKIFGQWIARPVVRDIGRHSGYIDGDPGSGWRYWYAHHSQRWIWTRGGSMITIIHTDID

InterPro domains:
  IPR003112 Olfactomedin-like domain [PF02191] (83-353)
  IPR003112 Olfactomedin-like domain [PS51132] (63-354)
  IPR003112 Olfactomedin-like domain [SM00284] (82-354)
  IPR050605 Olfactomedin-like domain-containing protein [PTHR23192] (21-353)

Secondary structure (DSSP, 8-state):
--SSSSSSSHHHHTT--TTS-SHHHHHHHHHHHHHHHHHHHHHHHHHHHHHHHHHHHHHHHHHHHH-----------SSS---EEEEEEEEEEE-TTSTT----EEEE--SSPPTT-TT-EEEEE--BTTTEE-EEEEESSHHHHHHT--SSEEEES-SSSS-TT-EEEEEEEEETTEEEEEETTSSEEEEEETTTTEEEEEEPPTTB--SSSS-EE-SS-EETT--SEEEEETTEEEEEEEBTTTTTEEEEEEEEEETTEEEEEEEEEEEEEGGG-SEEEEETTEEEEEEEEETTEEEEEEEEETTT--EES---EEEE-SSS---EEEEETTTTEEEEEETTEEEEEEEEE-/--SSSGGGTGGGS-----TT-GGGHHHHHHHHHHHHHHHHHHHHHHHHHHHHHHHHHHHHHHHHHH-----------SSS---EEEEEEEEEEE-TTSTT----EEEE--SSPPTT-TT-EEEEE--BTTTEE-EEEEESSHHHHHHT--SSEEEES-SSSS-TT-EEEEEEEEETTEEEEEETTSSEEEEEETTTTEEEEEEPPTTB--SSSS-EE-SS-EETT--SEEEEETTEEEEEEEBTTTTTEEEEEEEEEETTEEEEEEEEEEEEEGGG-SEEEEETTEEEEEEEEETTEEEEEEEEETTT--EES---EEEE-SSS---EEEEETTTTEEEEEETTEEEEEEEEE-